Protein AF-0000000066163373 (afdb_homodimer)

pLDDT: mean 97.12, std 3.62, range [62.16, 98.94]

Radius of gyration: 24.12 Å; Cα contacts (8 Å, |Δi|>4): 1039; chains: 2; bounding box: 44×76×52 Å

Sequence (442 aa):
MMNLKQLAGEYAAGFVRDGMTIGLGTGSTVYWTIQKLGHRVQEGLSIQAVPTSKETEVLAKQLSIPLISLNEIDILDLTIDGADEINNDLQLIKGGGGALLREKIVATSSKELIIIADESKLVSHLGTFPLPIEIISFSWKQTEKRIQSLGCETHLRMKDSRPFITDNGNLIIDCIFPNKILNPNDTHTELKMITGVVETGLFINMKSKAIIGTKNGIKEYMMNLKQLAGEYAAGFVRDGMTIGLGTGSTVYWTIQKLGHRVQEGLSIQAVPTSKETEVLAKQLSIPLISLNEIDILDLTIDGADEINNDLQLIKGGGGALLREKIVATSSKELIIIADESKLVSHLGTFPLPIEIISFSWKQTEKRIQSLGCETHLRMKDSRPFITDNGNLIIDCIFPNKILNPNDTHTELKMITGVVETGLFINMKSKAIIGTKNGIKEY

Organism: Bacillus mycoides (strain KBAB4) (NCBI:txid315730)

InterPro domains:
  IPR004788 Ribose 5-phosphate isomerase, type A [PF06026] (49-217)
  IPR004788 Ribose 5-phosphate isomerase, type A [PTHR11934] (3-218)
  IPR004788 Ribose 5-phosphate isomerase, type A [TIGR00021] (5-218)
  IPR004788 Ribose 5-phosphate isomerase, type A [cd01398] (4-214)
  IPR020672 Ribose-5-phosphate isomerase, type A, subgroup [MF_00170] (1-221)
  IPR037171 NagB/RpiA transferase-like [SSF100950] (2-146)

Solvent-accessible surface area (backbone atoms only — not comparable to full-atom values): 22660 Å² total; per-residue (Å²): 131,86,54,30,32,47,52,20,14,43,56,54,40,67,75,66,52,76,71,35,38,31,31,36,30,55,52,80,32,30,48,32,20,52,53,46,43,22,54,40,38,76,73,65,50,43,55,37,30,29,55,27,34,72,69,34,40,53,54,36,52,75,44,68,44,49,70,50,62,54,63,76,48,89,64,28,56,33,18,44,28,44,54,62,29,34,28,86,85,64,35,32,39,32,34,90,84,51,38,32,62,47,37,48,50,47,42,74,35,26,74,31,28,37,34,31,30,34,59,87,27,59,37,87,58,48,38,82,61,59,45,32,28,36,25,46,63,78,44,37,56,54,38,48,51,58,55,35,72,76,64,32,48,76,40,76,40,64,48,95,92,34,75,35,65,35,97,75,69,25,32,38,37,34,33,38,44,84,80,45,45,85,51,60,68,60,53,48,51,62,49,44,68,38,69,50,26,46,37,59,14,63,48,64,96,60,71,65,36,36,36,30,10,40,98,92,40,78,45,79,87,130,86,55,32,32,47,53,21,14,43,56,55,39,68,75,64,52,77,72,36,36,30,30,36,29,56,50,82,33,30,49,31,20,52,53,47,43,24,54,41,38,77,70,64,51,45,54,38,30,30,56,26,35,71,68,34,40,54,54,36,52,75,44,66,45,49,71,51,60,58,62,77,50,88,65,26,57,33,19,44,28,46,52,64,30,33,26,86,83,62,35,30,38,32,34,91,84,51,38,32,62,47,37,49,49,46,42,75,36,26,75,31,29,38,35,30,32,32,58,86,27,57,37,87,59,48,41,84,61,58,45,31,29,36,26,45,63,79,46,36,57,55,38,48,52,58,55,36,71,74,67,32,49,75,40,76,40,63,47,94,92,34,75,35,65,34,97,76,68,26,33,37,37,34,33,38,46,83,80,43,46,87,50,60,68,61,51,48,51,61,51,44,67,37,70,51,28,46,38,59,16,64,48,64,96,60,73,64,37,38,36,28,10,40,99,90,39,79,44,78,86

Structure (mmCIF, N/CA/C/O backbone):
data_AF-0000000066163373-model_v1
#
loop_
_entity.id
_entity.type
_entity.pdbx_description
1 polymer 'Ribose-5-phosphate isomerase A'
#
loop_
_atom_site.group_PDB
_atom_site.id
_atom_site.type_symbol
_atom_site.label_atom_id
_atom_site.label_alt_id
_atom_site.label_comp_id
_atom_site.label_asym_id
_atom_site.label_entity_id
_atom_site.label_seq_id
_atom_site.pdbx_PDB_ins_code
_atom_site.Cartn_x
_atom_site.Cartn_y
_atom_site.Cartn_z
_atom_site.occupancy
_atom_site.B_iso_or_equiv
_atom_site.auth_seq_id
_atom_site.auth_comp_id
_atom_site.auth_asym_id
_atom_site.auth_atom_id
_atom_site.pdbx_PDB_model_num
ATOM 1 N N . MET A 1 1 ? 20.75 -29.344 -22.859 1 62.47 1 MET A N 1
ATOM 2 C CA . MET A 1 1 ? 20.609 -29.5 -21.422 1 62.47 1 MET A CA 1
ATOM 3 C C . MET A 1 1 ? 19.141 -29.328 -20.984 1 62.47 1 MET A C 1
ATOM 5 O O . MET A 1 1 ? 18.375 -28.625 -21.656 1 62.47 1 MET A O 1
ATOM 9 N N . MET A 1 2 ? 18.719 -30.141 -19.984 1 80.38 2 MET A N 1
ATOM 10 C CA . MET A 1 2 ? 17.297 -30.156 -19.625 1 80.38 2 MET A CA 1
ATOM 11 C C . MET A 1 2 ? 16.875 -28.828 -19.016 1 80.38 2 MET A C 1
ATOM 13 O O . MET A 1 2 ? 17.562 -28.297 -18.125 1 80.38 2 MET A O 1
ATOM 17 N N . ASN A 1 3 ? 15.938 -28.156 -19.641 1 96.25 3 ASN A N 1
ATOM 18 C CA . ASN A 1 3 ? 15.375 -26.938 -19.078 1 96.25 3 ASN A CA 1
ATOM 19 C C . ASN A 1 3 ? 14.492 -27.234 -17.859 1 96.25 3 ASN A C 1
ATOM 21 O O . ASN A 1 3 ? 13.336 -27.641 -18.016 1 96.25 3 ASN A O 1
ATOM 25 N N . LEU A 1 4 ? 15.094 -27.062 -16.641 1 97.81 4 LEU A N 1
ATOM 26 C CA . LEU A 1 4 ? 14.445 -27.453 -15.398 1 97.81 4 LEU A CA 1
ATOM 27 C C . LEU A 1 4 ? 13.188 -26.609 -15.156 1 97.81 4 LEU A C 1
ATOM 29 O O . LEU A 1 4 ? 12.211 -27.109 -14.586 1 97.81 4 LEU A O 1
ATOM 33 N N . LYS A 1 5 ? 13.211 -25.375 -15.555 1 98.12 5 LYS A N 1
ATOM 34 C CA . LYS A 1 5 ? 12.023 -24.531 -15.461 1 98.12 5 LYS A CA 1
ATOM 35 C C . LYS A 1 5 ? 10.891 -25.062 -16.328 1 98.12 5 LYS A C 1
ATOM 37 O O . LYS A 1 5 ? 9.734 -25.094 -15.898 1 98.12 5 LYS A O 1
ATOM 42 N N . GLN A 1 6 ? 11.258 -25.422 -17.531 1 98.38 6 GLN A N 1
ATOM 43 C CA . GLN A 1 6 ? 10.273 -26 -18.453 1 98.38 6 GLN A CA 1
ATOM 44 C C . GLN A 1 6 ? 9.695 -27.281 -17.875 1 98.38 6 GLN A C 1
ATOM 46 O O . GLN A 1 6 ? 8.477 -27.5 -17.922 1 98.38 6 GLN A O 1
ATOM 51 N N . LEU A 1 7 ? 10.602 -28.125 -17.328 1 98.44 7 LEU A N 1
ATOM 52 C CA . LEU A 1 7 ? 10.164 -29.375 -16.719 1 98.44 7 LEU A CA 1
ATOM 53 C C . LEU A 1 7 ? 9.117 -29.125 -15.641 1 98.44 7 LEU A C 1
ATOM 55 O O . LEU A 1 7 ? 8.039 -29.719 -15.672 1 98.44 7 LEU A O 1
ATOM 59 N N . ALA A 1 8 ? 9.383 -28.266 -14.703 1 98.62 8 ALA A N 1
ATOM 60 C CA . ALA A 1 8 ? 8.484 -27.938 -13.602 1 98.62 8 ALA A CA 1
ATOM 61 C C . ALA A 1 8 ? 7.199 -27.281 -14.109 1 98.62 8 ALA A C 1
ATOM 63 O O . ALA A 1 8 ? 6.102 -27.656 -13.68 1 98.62 8 ALA A O 1
ATOM 64 N N . GLY A 1 9 ? 7.312 -26.297 -15.008 1 98.62 9 GLY A N 1
ATOM 65 C CA . GLY A 1 9 ? 6.172 -25.562 -15.531 1 98.62 9 GLY A CA 1
ATOM 66 C C . GLY A 1 9 ? 5.172 -26.453 -16.25 1 98.62 9 GLY A C 1
ATOM 67 O O . GLY A 1 9 ? 3.967 -26.359 -16.016 1 98.62 9 GLY A O 1
ATOM 68 N N . GLU A 1 10 ? 5.688 -27.266 -17.125 1 98.62 10 GLU A N 1
ATOM 69 C CA . GLU A 1 10 ? 4.816 -28.156 -17.891 1 98.62 10 GLU A CA 1
ATOM 70 C C . GLU A 1 10 ? 4.156 -29.188 -16.969 1 98.62 10 GLU A C 1
ATOM 72 O O . GLU A 1 10 ? 2.982 -29.516 -17.141 1 98.62 10 GLU A O 1
ATOM 77 N N . TYR A 1 11 ? 4.926 -29.719 -16.016 1 98.62 11 TYR A N 1
ATOM 78 C CA . TYR A 1 11 ? 4.371 -30.656 -15.047 1 98.62 11 TYR A CA 1
ATOM 79 C C . TYR A 1 11 ? 3.219 -30.016 -14.281 1 98.62 11 TYR A C 1
ATOM 81 O O . TYR A 1 11 ? 2.162 -30.641 -14.117 1 98.62 11 TYR A O 1
ATOM 89 N N . ALA A 1 12 ? 3.365 -28.828 -13.844 1 98.69 12 ALA A N 1
ATOM 90 C CA . ALA A 1 12 ? 2.367 -28.125 -13.039 1 98.69 12 ALA A CA 1
ATOM 91 C C . ALA A 1 12 ? 1.087 -27.891 -13.836 1 98.69 12 ALA A C 1
ATOM 93 O O . ALA A 1 12 ? -0.011 -27.891 -13.273 1 98.69 12 ALA A O 1
ATOM 94 N N . ALA A 1 13 ? 1.221 -27.688 -15.133 1 98.75 13 ALA A N 1
ATOM 95 C CA . ALA A 1 13 ? 0.052 -27.5 -15.984 1 98.75 13 ALA A CA 1
ATOM 96 C C . ALA A 1 13 ? -0.898 -28.688 -15.891 1 98.75 13 ALA A C 1
ATOM 98 O O . ALA A 1 13 ? -2.1 -28.547 -16.125 1 98.75 13 ALA A O 1
ATOM 99 N N . GLY A 1 14 ? -0.358 -29.797 -15.523 1 98.38 14 GLY A N 1
ATOM 100 C CA . GLY A 1 14 ? -1.147 -31.016 -15.398 1 98.38 14 GLY A CA 1
ATOM 101 C C . GLY A 1 14 ? -2.146 -30.969 -14.258 1 98.38 14 GLY A C 1
ATOM 102 O O . GLY A 1 14 ? -3.088 -31.766 -14.219 1 98.38 14 GLY A O 1
ATOM 103 N N . PHE A 1 15 ? -2.006 -30.094 -13.312 1 98.56 15 PHE A N 1
ATOM 104 C CA . PHE A 1 15 ? -2.896 -29.984 -12.164 1 98.56 15 PHE A CA 1
ATOM 105 C C . PHE A 1 15 ? -4.141 -29.172 -12.523 1 98.56 15 PHE A C 1
ATOM 107 O O . PHE A 1 15 ? -5.109 -29.156 -11.766 1 98.56 15 PHE A O 1
ATOM 114 N N . VAL A 1 16 ? -4.16 -28.484 -13.68 1 98.75 16 VAL A N 1
ATOM 115 C CA . VAL A 1 16 ? -5.301 -27.688 -14.125 1 98.75 16 VAL A CA 1
ATOM 116 C C . VAL A 1 16 ? -6.32 -28.594 -14.812 1 98.75 16 VAL A C 1
ATOM 118 O O . VAL A 1 16 ? -5.973 -29.359 -15.727 1 98.75 16 VAL A O 1
ATOM 121 N N . ARG A 1 17 ? -7.52 -28.469 -14.344 1 98.5 17 ARG A N 1
ATOM 122 C CA . ARG A 1 17 ? -8.586 -29.312 -14.859 1 98.5 17 ARG A CA 1
ATOM 123 C C . ARG A 1 17 ? -9.688 -28.484 -15.5 1 98.5 17 ARG A C 1
ATOM 125 O O . ARG A 1 17 ? -9.766 -27.281 -15.297 1 98.5 17 ARG A O 1
ATOM 132 N N . ASP A 1 18 ? -10.547 -29.266 -16.172 1 98.5 18 ASP A N 1
ATOM 133 C CA . ASP A 1 18 ? -11.672 -28.641 -16.875 1 98.5 18 ASP A CA 1
ATOM 134 C C . ASP A 1 18 ? -12.594 -27.922 -15.891 1 98.5 18 ASP A C 1
ATOM 136 O O . ASP A 1 18 ? -12.953 -28.484 -14.852 1 98.5 18 ASP A O 1
ATOM 140 N N . GLY A 1 19 ? -12.875 -26.672 -16.219 1 98.38 19 GLY A N 1
ATOM 141 C CA . GLY A 1 19 ? -13.836 -25.922 -15.438 1 98.38 19 GLY A CA 1
ATOM 142 C C . GLY A 1 19 ? -13.188 -25.078 -14.352 1 98.38 19 GLY A C 1
ATOM 143 O O . GLY A 1 19 ? -13.867 -24.281 -13.695 1 98.38 19 GLY A O 1
ATOM 144 N N . MET A 1 20 ? -11.906 -25.188 -14.211 1 98.62 20 MET A N 1
ATOM 145 C CA . MET A 1 20 ? -11.234 -24.516 -13.109 1 98.62 20 MET A CA 1
ATOM 146 C C . MET A 1 20 ? -11.07 -23.016 -13.391 1 98.62 20 MET A C 1
ATOM 148 O O . MET A 1 20 ? -10.906 -22.625 -14.547 1 98.62 20 MET A O 1
ATOM 152 N N . THR A 1 21 ? -11.156 -22.203 -12.328 1 98.75 21 THR A N 1
ATOM 153 C CA . THR A 1 21 ? -10.648 -20.844 -12.305 1 98.75 21 THR A CA 1
ATOM 154 C C . THR A 1 21 ? -9.25 -20.797 -11.695 1 98.75 21 THR A C 1
ATOM 156 O O . THR A 1 21 ? -9.016 -21.344 -10.609 1 98.75 21 THR A O 1
ATOM 159 N N . ILE A 1 22 ? -8.297 -20.203 -12.484 1 98.81 22 ILE A N 1
ATOM 160 C CA . ILE A 1 22 ? -6.918 -20.344 -12.031 1 98.81 22 ILE A CA 1
ATOM 161 C C . ILE A 1 22 ? -6.215 -18.984 -12.062 1 98.81 22 ILE A C 1
ATOM 163 O O . ILE A 1 22 ? -6.605 -18.094 -12.82 1 98.81 22 ILE A O 1
ATOM 167 N N . GLY A 1 23 ? -5.305 -18.844 -11.109 1 98.75 23 GLY A N 1
ATOM 168 C CA . GLY A 1 23 ? -4.348 -17.75 -11.18 1 98.75 23 GLY A CA 1
ATOM 169 C C . GLY A 1 23 ? -3.074 -18.109 -11.922 1 98.75 23 GLY A C 1
ATOM 170 O O . GLY A 1 23 ? -2.525 -19.203 -11.719 1 98.75 23 GLY A O 1
ATOM 171 N N . LEU A 1 24 ? -2.643 -17.234 -12.797 1 98.81 24 LEU A N 1
ATOM 172 C CA . LEU A 1 24 ? -1.403 -17.422 -13.547 1 98.81 24 LEU A CA 1
ATOM 173 C C . LEU A 1 24 ? -0.323 -16.469 -13.055 1 98.81 24 LEU A C 1
ATOM 175 O O . LEU A 1 24 ? -0.42 -15.258 -13.266 1 98.81 24 LEU A O 1
ATOM 179 N N . GLY A 1 25 ? 0.672 -17.062 -12.484 1 98.5 25 GLY A N 1
ATOM 180 C CA . GLY A 1 25 ? 1.786 -16.266 -11.984 1 98.5 25 GLY A CA 1
ATOM 181 C C . GLY A 1 25 ? 2.602 -15.617 -13.094 1 98.5 25 GLY A C 1
ATOM 182 O O . GLY A 1 25 ? 2.178 -15.594 -14.25 1 98.5 25 GLY A O 1
ATOM 183 N N . THR A 1 26 ? 3.676 -14.984 -12.664 1 97.25 26 THR A N 1
ATOM 184 C CA . THR A 1 26 ? 4.574 -14.258 -13.555 1 97.25 26 THR A CA 1
ATOM 185 C C . THR A 1 26 ? 5.996 -14.797 -13.445 1 97.25 26 THR A C 1
ATOM 187 O O . THR A 1 26 ? 6.426 -15.219 -12.367 1 97.25 26 THR A O 1
ATOM 190 N N . GLY A 1 27 ? 6.691 -14.758 -14.617 1 96.56 27 GLY A N 1
ATOM 191 C CA . GLY A 1 27 ? 8.102 -15.102 -14.586 1 96.56 27 GLY A CA 1
ATOM 192 C C . GLY A 1 27 ? 8.477 -16.188 -15.578 1 96.56 27 GLY A C 1
ATOM 193 O O . GLY A 1 27 ? 7.598 -16.781 -16.219 1 96.56 27 GLY A O 1
ATOM 194 N N . SER A 1 28 ? 9.766 -16.516 -15.609 1 96.88 28 SER A N 1
ATOM 195 C CA . SER A 1 28 ? 10.32 -17.375 -16.656 1 96.88 28 SER A CA 1
ATOM 196 C C . SER A 1 28 ? 9.883 -18.812 -16.469 1 96.88 28 SER A C 1
ATOM 198 O O . SER A 1 28 ? 9.766 -19.562 -17.438 1 96.88 28 SER A O 1
ATOM 200 N N . THR A 1 29 ? 9.648 -19.25 -15.203 1 97.75 29 THR A N 1
ATOM 201 C CA . THR A 1 29 ? 9.195 -20.625 -15 1 97.75 29 THR A CA 1
ATOM 202 C C . THR A 1 29 ? 7.727 -20.781 -15.375 1 97.75 29 THR A C 1
ATOM 204 O O . THR A 1 29 ? 7.355 -21.719 -16.078 1 97.75 29 THR A O 1
ATOM 207 N N . VAL A 1 30 ? 6.938 -19.828 -14.992 1 98.56 30 VAL A N 1
ATOM 208 C CA . VAL A 1 30 ? 5.504 -19.859 -15.258 1 98.56 30 VAL A CA 1
ATOM 209 C C . VAL A 1 30 ? 5.25 -19.719 -16.766 1 98.56 30 VAL A C 1
ATOM 211 O O . VAL A 1 30 ? 4.234 -20.188 -17.266 1 98.56 30 VAL A O 1
ATOM 214 N N . TYR A 1 31 ? 6.172 -19.109 -17.453 1 98.5 31 TYR A N 1
ATOM 215 C CA . TYR A 1 31 ? 6.109 -19.016 -18.906 1 98.5 31 TYR A CA 1
ATOM 216 C C . TYR A 1 31 ? 5.789 -20.375 -19.516 1 98.5 31 TYR A C 1
ATOM 218 O O . TYR A 1 31 ? 4.91 -20.484 -20.375 1 98.5 31 TYR A O 1
ATOM 226 N N . TRP A 1 32 ? 6.422 -21.375 -19.016 1 98.69 32 TRP A N 1
ATOM 227 C CA . TRP A 1 32 ? 6.254 -22.703 -19.578 1 98.69 32 TRP A CA 1
ATOM 228 C C . TRP A 1 32 ? 4.906 -23.297 -19.188 1 98.69 32 TRP A C 1
ATOM 230 O O . TRP A 1 32 ? 4.305 -24.062 -19.953 1 98.69 32 TRP A O 1
ATOM 240 N N . THR A 1 33 ? 4.461 -23 -17.969 1 98.88 33 THR A N 1
ATOM 241 C CA . THR A 1 33 ? 3.111 -23.391 -17.562 1 98.88 33 THR A CA 1
ATOM 242 C C . THR A 1 33 ? 2.074 -22.797 -18.516 1 98.88 33 THR A C 1
ATOM 244 O O . THR A 1 33 ? 1.188 -23.5 -19 1 98.88 33 THR A O 1
ATOM 247 N N . ILE A 1 34 ? 2.215 -21.531 -18.797 1 98.88 34 ILE A N 1
ATOM 248 C CA . ILE A 1 34 ? 1.248 -20.812 -19.625 1 98.88 34 ILE A CA 1
ATOM 249 C C . ILE A 1 34 ? 1.284 -21.344 -21.062 1 98.88 34 ILE A C 1
ATOM 251 O O . ILE A 1 34 ? 0.237 -21.547 -21.672 1 98.88 34 ILE A O 1
ATOM 255 N N . GLN A 1 35 ? 2.447 -21.641 -21.609 1 98.81 35 GLN A N 1
ATOM 256 C CA . GLN A 1 35 ? 2.582 -22.25 -22.922 1 98.81 35 GLN A CA 1
ATOM 257 C C . GLN A 1 35 ? 1.834 -23.578 -23 1 98.81 35 GLN A C 1
ATOM 259 O O . GLN A 1 35 ? 1.056 -23.797 -23.938 1 98.81 35 GLN A O 1
ATOM 264 N N . LYS A 1 36 ? 2.094 -24.391 -22.016 1 98.88 36 LYS A N 1
ATOM 265 C CA . LYS A 1 36 ? 1.46 -25.703 -21.984 1 98.88 36 LYS A CA 1
ATOM 266 C C . LYS A 1 36 ? -0.056 -25.578 -21.859 1 98.88 36 LYS A C 1
ATOM 268 O O . LYS A 1 36 ? -0.799 -26.281 -22.547 1 98.88 36 LYS A O 1
ATOM 273 N N . LEU A 1 37 ? -0.54 -24.688 -21.031 1 98.88 37 LEU A N 1
ATOM 274 C CA . LEU A 1 37 ? -1.974 -24.469 -20.859 1 98.88 37 LEU A CA 1
ATOM 275 C C . LEU A 1 37 ? -2.604 -23.953 -22.156 1 98.88 37 LEU A C 1
ATOM 277 O O . LEU A 1 37 ? -3.73 -24.328 -22.484 1 98.88 37 LEU A O 1
ATOM 281 N N . GLY A 1 38 ? -1.896 -23.016 -22.812 1 98.81 38 GLY A N 1
ATOM 282 C CA . GLY A 1 38 ? -2.379 -22.562 -24.094 1 98.81 38 GLY A CA 1
ATOM 283 C C . GLY A 1 38 ? -2.658 -23.703 -25.062 1 98.81 38 GLY A C 1
ATOM 284 O O . GLY A 1 38 ? -3.711 -23.734 -25.703 1 98.81 38 GLY A O 1
ATOM 285 N N . HIS A 1 39 ? -1.706 -24.625 -25.156 1 98.69 39 HIS A N 1
ATOM 286 C CA . HIS A 1 39 ? -1.878 -25.781 -26.016 1 98.69 39 HIS A CA 1
ATOM 287 C C . HIS A 1 39 ? -3.082 -26.609 -25.578 1 98.69 39 HIS A C 1
ATOM 289 O O . HIS A 1 39 ? -3.883 -27.047 -26.422 1 98.69 39 HIS A O 1
ATOM 295 N N . ARG A 1 40 ? -3.219 -26.812 -24.297 1 98.75 40 ARG A N 1
ATOM 296 C CA . ARG A 1 40 ? -4.32 -27.609 -23.781 1 98.75 40 ARG A CA 1
ATOM 297 C C . ARG A 1 40 ? -5.664 -26.938 -24.047 1 98.75 40 ARG A C 1
ATOM 299 O O . ARG A 1 40 ? -6.66 -27.625 -24.312 1 98.75 40 ARG A O 1
ATOM 306 N N . VAL A 1 41 ? -5.695 -25.656 -23.906 1 98.75 41 VAL A N 1
ATOM 307 C CA . VAL A 1 41 ? -6.91 -24.906 -24.219 1 98.75 41 VAL A CA 1
ATOM 308 C C . VAL A 1 41 ? -7.277 -25.094 -25.688 1 98.75 41 VAL A C 1
ATOM 310 O O . VAL A 1 41 ? -8.445 -25.328 -26.016 1 98.75 41 VAL A O 1
ATOM 313 N N . GLN A 1 42 ? -6.301 -25.031 -26.578 1 98.12 42 GLN A N 1
ATOM 314 C CA . GLN A 1 42 ? -6.527 -25.281 -27.984 1 98.12 42 GLN A CA 1
ATOM 315 C C . GLN A 1 42 ? -7.059 -26.688 -28.234 1 98.12 42 GLN A C 1
ATOM 317 O O . GLN A 1 42 ? -7.816 -26.922 -29.172 1 98.12 42 GLN A O 1
ATOM 322 N N . GLU A 1 43 ? -6.723 -27.562 -27.328 1 98.38 43 GLU A N 1
ATOM 323 C CA . GLU A 1 43 ? -7.129 -28.969 -27.453 1 98.38 43 GLU A CA 1
ATOM 324 C C . GLU A 1 43 ? -8.453 -29.219 -26.734 1 98.38 43 GLU A C 1
ATOM 326 O O . GLU A 1 43 ? -8.945 -30.359 -26.703 1 98.38 43 GLU A O 1
ATOM 331 N N . GLY A 1 44 ? -8.984 -28.219 -26.078 1 98.31 44 GLY A N 1
ATOM 332 C CA . GLY A 1 44 ? -10.344 -28.375 -25.594 1 98.31 44 GLY A CA 1
ATOM 333 C C . GLY A 1 44 ? -10.469 -28.094 -24.094 1 98.31 44 GLY A C 1
ATOM 334 O O . GLY A 1 44 ? -11.562 -28.156 -23.547 1 98.31 44 GLY A O 1
ATOM 335 N N . LEU A 1 45 ? -9.383 -27.828 -23.375 1 98.56 45 LEU A N 1
ATOM 336 C CA . LEU A 1 45 ? -9.43 -27.484 -21.953 1 98.56 45 LEU A CA 1
ATOM 337 C C . LEU A 1 45 ? -10.211 -26.203 -21.734 1 98.56 45 LEU A C 1
ATOM 339 O O . LEU A 1 45 ? -9.938 -25.188 -22.375 1 98.56 45 LEU A O 1
ATOM 343 N N . SER A 1 46 ? -11.234 -26.266 -20.875 1 98.69 46 SER A N 1
ATOM 344 C CA . SER A 1 46 ? -12.039 -25.109 -20.531 1 98.69 46 SER A CA 1
ATOM 345 C C . SER A 1 46 ? 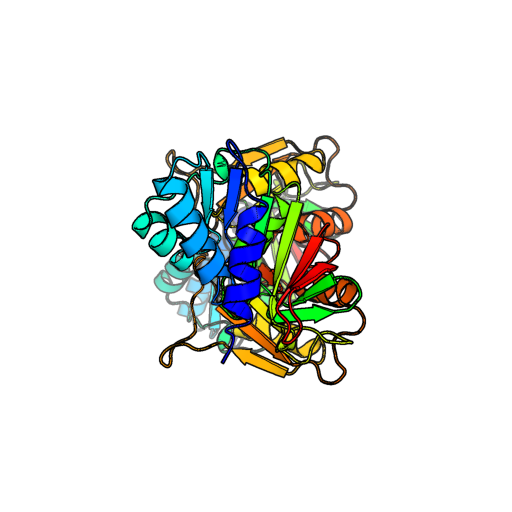-11.656 -24.547 -19.156 1 98.69 46 SER A C 1
ATOM 347 O O . SER A 1 46 ? -11.961 -25.156 -18.125 1 98.69 46 SER A O 1
ATOM 349 N N . ILE A 1 47 ? -11.07 -23.328 -19.172 1 98.69 47 ILE A N 1
ATOM 350 C CA . ILE A 1 47 ? -10.664 -22.688 -17.922 1 98.69 47 ILE A CA 1
ATOM 351 C C . ILE A 1 47 ? -10.883 -21.172 -18.031 1 98.69 47 ILE A C 1
ATOM 353 O O . ILE A 1 47 ? -11.141 -20.656 -19.125 1 98.69 47 ILE A O 1
ATOM 357 N N . GLN A 1 48 ? -10.906 -20.516 -16.906 1 98.5 48 GLN A N 1
ATOM 358 C CA . GLN A 1 48 ? -10.797 -19.062 -16.781 1 98.5 48 GLN A CA 1
ATOM 359 C C . GLN A 1 48 ? -9.609 -18.672 -15.906 1 98.5 48 GLN A C 1
ATOM 361 O O . GLN A 1 48 ? -9.391 -19.266 -14.852 1 98.5 48 GLN A O 1
ATOM 366 N N . ALA A 1 49 ? -8.859 -17.719 -16.406 1 98.81 49 ALA A N 1
ATOM 367 C CA . ALA A 1 49 ? -7.609 -17.453 -15.711 1 98.81 49 ALA A CA 1
ATOM 368 C C . ALA A 1 49 ? -7.496 -15.977 -15.328 1 98.81 49 ALA A C 1
ATOM 370 O O . ALA A 1 49 ? -8.039 -15.109 -16.016 1 98.81 49 ALA A O 1
ATOM 371 N N . VAL A 1 50 ? -6.867 -15.711 -14.188 1 98.69 50 VAL A N 1
ATOM 372 C CA . VAL A 1 50 ? -6.5 -14.375 -13.734 1 98.69 50 VAL A CA 1
ATOM 373 C C . VAL A 1 50 ? -4.988 -14.195 -13.812 1 98.69 50 VAL A C 1
ATOM 375 O O . VAL A 1 50 ? -4.238 -14.852 -13.078 1 98.69 50 VAL A O 1
ATOM 378 N N . PRO A 1 51 ? -4.508 -13.336 -14.695 1 98.69 51 PRO A N 1
ATOM 379 C CA . PRO A 1 51 ? -3.066 -13.078 -14.758 1 98.69 51 PRO A CA 1
ATOM 380 C C . PRO A 1 51 ? -2.58 -12.18 -13.617 1 98.69 51 PRO A C 1
ATOM 382 O O . PRO A 1 51 ? -3.291 -11.258 -13.211 1 98.69 51 PRO A O 1
ATOM 385 N N . THR A 1 52 ? -1.366 -12.438 -13.148 1 98.38 52 THR A N 1
ATOM 386 C CA . THR A 1 52 ? -0.841 -11.68 -12.016 1 98.38 52 THR A CA 1
ATOM 387 C C . THR A 1 52 ? -0.006 -10.5 -12.492 1 98.38 52 THR A C 1
ATOM 389 O O . THR A 1 52 ? 0.534 -9.742 -11.68 1 98.38 52 THR A O 1
ATOM 392 N N . SER A 1 53 ? 0.189 -10.312 -13.781 1 98.31 53 SER A N 1
ATOM 393 C CA . SER A 1 53 ? 0.926 -9.188 -14.352 1 98.31 53 SER A CA 1
ATOM 394 C C . SER A 1 53 ? 0.438 -8.867 -15.766 1 98.31 53 SER A C 1
ATOM 396 O O . SER A 1 53 ? -0.246 -9.68 -16.391 1 98.31 53 SER A O 1
ATOM 398 N N . LYS A 1 54 ? 0.789 -7.645 -16.219 1 97.75 54 LYS A N 1
ATOM 399 C CA . LYS A 1 54 ? 0.494 -7.289 -17.609 1 97.75 54 LYS A CA 1
ATOM 400 C C . LYS A 1 54 ? 1.237 -8.203 -18.578 1 97.75 54 LYS A C 1
ATOM 402 O O . LYS A 1 54 ? 0.7 -8.578 -19.625 1 97.75 54 LYS A O 1
ATOM 407 N N . GLU A 1 55 ? 2.436 -8.555 -18.203 1 97.62 55 GLU A N 1
ATOM 408 C CA . GLU A 1 55 ? 3.217 -9.484 -19.016 1 97.62 55 GLU A CA 1
ATOM 409 C C . GLU A 1 55 ? 2.5 -10.82 -19.172 1 97.62 55 GLU A C 1
ATOM 411 O O . GLU A 1 55 ? 2.375 -11.344 -20.281 1 97.62 55 GLU A O 1
ATOM 416 N N . THR A 1 56 ? 2.055 -11.383 -18.062 1 98.56 56 THR A N 1
ATOM 417 C CA . THR A 1 56 ? 1.321 -12.648 -18.078 1 98.56 56 THR A CA 1
ATOM 418 C C . THR A 1 56 ? 0.021 -12.5 -18.875 1 98.56 56 THR A C 1
ATOM 420 O O . THR A 1 56 ? -0.358 -13.406 -19.625 1 98.56 56 THR A O 1
ATOM 423 N N . GLU A 1 57 ? -0.631 -11.398 -18.688 1 98.69 57 GLU A N 1
ATOM 424 C CA . GLU A 1 57 ? -1.873 -11.141 -19.422 1 98.69 57 GLU A CA 1
ATOM 425 C C . GLU A 1 57 ? -1.654 -11.188 -20.922 1 98.69 57 GLU A C 1
ATOM 427 O O . GLU A 1 57 ? -2.4 -11.859 -21.641 1 98.69 57 GLU A O 1
ATOM 432 N N . VAL A 1 58 ? -0.652 -10.5 -21.406 1 98.62 58 VAL A N 1
ATOM 433 C CA . VAL A 1 58 ? -0.341 -10.438 -22.828 1 98.62 58 VAL A CA 1
A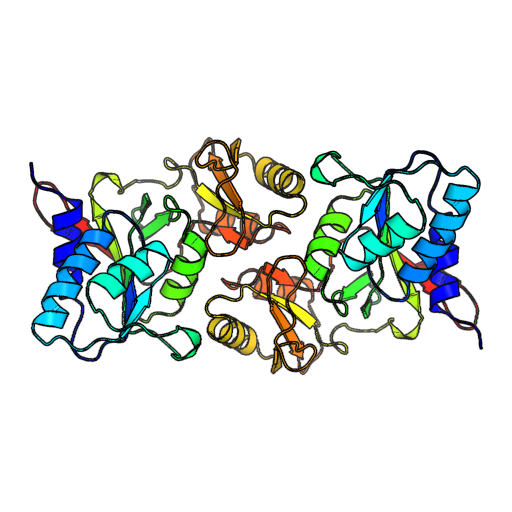TOM 434 C C . VAL A 1 58 ? -0.055 -11.836 -23.375 1 98.62 58 VAL A C 1
ATOM 436 O O . VAL A 1 58 ? -0.599 -12.234 -24.406 1 98.62 58 VAL A O 1
ATOM 439 N N . LEU A 1 59 ? 0.757 -12.578 -22.641 1 98.69 59 LEU A N 1
ATOM 440 C CA . LEU A 1 59 ? 1.114 -13.93 -23.062 1 98.69 59 LEU A CA 1
ATOM 441 C C . LEU A 1 59 ? -0.12 -14.828 -23.125 1 98.69 59 LEU A C 1
ATOM 443 O O . LEU A 1 59 ? -0.31 -15.562 -24.109 1 98.69 59 LEU A O 1
ATOM 447 N N . ALA A 1 60 ? -0.943 -14.773 -22.094 1 98.88 60 ALA A N 1
ATOM 448 C CA . ALA A 1 60 ? -2.154 -15.586 -22.047 1 98.88 60 ALA A CA 1
ATOM 449 C C . ALA A 1 60 ? -3.084 -15.258 -23.219 1 98.88 60 ALA A C 1
ATOM 451 O O . ALA A 1 60 ? -3.654 -16.156 -23.828 1 98.88 60 ALA A O 1
ATOM 452 N N . LYS A 1 61 ? -3.256 -14 -23.516 1 98.75 61 LYS A N 1
ATOM 453 C CA . LYS A 1 61 ? -4.102 -13.57 -24.625 1 98.75 61 LYS A CA 1
ATOM 454 C C . LYS A 1 61 ? -3.566 -14.086 -25.953 1 98.75 61 LYS A C 1
ATOM 456 O O . LYS A 1 61 ? -4.332 -14.547 -26.797 1 98.75 61 LYS A O 1
ATOM 461 N N . GLN A 1 62 ? -2.307 -14.023 -26.125 1 98.62 62 GLN A N 1
ATOM 462 C CA . GLN A 1 62 ? -1.67 -14.523 -27.344 1 98.62 62 GLN A CA 1
ATOM 463 C C . GLN A 1 62 ? -1.975 -16 -27.547 1 98.62 62 GLN A C 1
ATOM 465 O O . GLN A 1 62 ? -2.062 -16.469 -28.688 1 98.62 62 GLN A O 1
ATOM 470 N N . LEU A 1 63 ? -2.162 -16.688 -26.484 1 98.69 63 LEU A N 1
ATOM 471 C CA . LEU A 1 63 ? -2.385 -18.125 -26.547 1 98.69 63 LEU A CA 1
ATOM 472 C C . LEU A 1 63 ? -3.869 -18.453 -26.422 1 98.69 63 LEU A C 1
ATOM 474 O O . LEU A 1 63 ? -4.242 -19.625 -26.25 1 98.69 63 LEU A O 1
ATOM 478 N N . SER A 1 64 ? -4.699 -17.438 -26.406 1 98.5 64 SER A N 1
ATOM 479 C CA . SER A 1 64 ? -6.156 -17.562 -26.391 1 98.5 64 SER A CA 1
ATOM 480 C C . SER A 1 64 ? -6.645 -18.219 -25.109 1 98.5 64 SER A C 1
ATOM 482 O O . SER A 1 64 ? -7.633 -18.969 -25.125 1 98.5 64 SER A O 1
ATOM 484 N N . ILE A 1 65 ? -5.941 -18.062 -24.047 1 98.88 65 ILE A N 1
ATOM 485 C CA . ILE A 1 65 ? -6.418 -18.5 -22.734 1 98.88 65 ILE A CA 1
ATOM 486 C C . ILE A 1 65 ? -7.48 -17.516 -22.234 1 98.88 65 ILE A C 1
ATOM 488 O O . ILE A 1 65 ? -7.234 -16.312 -22.141 1 98.88 65 ILE A O 1
ATOM 492 N N . PRO A 1 66 ? -8.672 -17.984 -21.906 1 98.69 66 PRO A N 1
ATOM 493 C CA . PRO A 1 66 ? -9.719 -17.078 -21.422 1 98.69 66 PRO A CA 1
ATOM 494 C C . PRO A 1 66 ? -9.344 -16.406 -20.109 1 98.69 66 PRO A C 1
ATOM 496 O O . PRO A 1 66 ? -8.922 -17.062 -19.172 1 98.69 66 PRO A O 1
ATOM 499 N N . LEU A 1 67 ? -9.484 -15.164 -20.094 1 98.56 67 LEU A N 1
ATOM 500 C CA . LEU A 1 67 ? -9.148 -14.391 -18.906 1 98.56 67 LEU A CA 1
ATOM 501 C C . LEU A 1 67 ? -10.398 -13.82 -18.25 1 98.56 67 LEU A C 1
ATOM 503 O O . LEU A 1 67 ? -11.391 -13.539 -18.938 1 98.56 67 LEU A O 1
ATOM 507 N N . ILE A 1 68 ? -10.305 -13.672 -16.953 1 97.44 68 ILE A N 1
ATOM 508 C CA . ILE A 1 68 ? -11.359 -13.047 -16.156 1 97.44 68 ILE A CA 1
ATOM 509 C C . ILE A 1 68 ? -10.742 -12.125 -15.109 1 97.44 68 ILE A C 1
ATOM 511 O O . ILE A 1 68 ? -9.555 -12.234 -14.797 1 97.44 68 ILE A O 1
ATOM 515 N N . SER A 1 69 ? -11.562 -11.188 -14.703 1 96.06 69 SER A N 1
ATOM 516 C CA . SER A 1 69 ? -11.141 -10.328 -13.602 1 96.06 69 SER A CA 1
ATOM 517 C C . SER A 1 69 ? -11.359 -11.008 -12.25 1 96.06 69 SER A C 1
ATOM 519 O O . SER A 1 69 ? -12.383 -11.664 -12.047 1 96.06 69 SER A O 1
ATOM 521 N N . LEU A 1 70 ? -10.375 -10.812 -11.383 1 95.25 70 LEU A N 1
ATOM 522 C CA . LEU A 1 70 ? -10.531 -11.367 -10.039 1 95.25 70 LEU A CA 1
ATOM 523 C C . LEU A 1 70 ? -11.695 -10.695 -9.312 1 95.25 70 LEU A C 1
ATOM 525 O O . LEU A 1 70 ? -12.227 -11.242 -8.344 1 95.25 70 LEU A O 1
ATOM 529 N N . ASN A 1 71 ? -12.094 -9.523 -9.781 1 93.62 71 ASN A N 1
ATOM 530 C CA . ASN A 1 71 ? -13.234 -8.828 -9.188 1 93.62 71 ASN A CA 1
ATOM 531 C C . ASN A 1 71 ? -14.539 -9.578 -9.43 1 93.62 71 ASN A C 1
ATOM 533 O O . ASN A 1 71 ? -15.547 -9.289 -8.789 1 93.62 71 ASN A O 1
ATOM 537 N N . GLU A 1 72 ? -14.508 -10.555 -10.25 1 90.88 72 GLU A N 1
ATOM 538 C CA . GLU A 1 72 ? -15.711 -11.273 -10.648 1 90.88 72 GLU A CA 1
ATOM 539 C C . GLU A 1 72 ? -15.789 -12.641 -9.984 1 90.88 72 GLU A C 1
ATOM 541 O O . GLU A 1 72 ? -16.688 -13.43 -10.266 1 90.88 72 GLU A O 1
ATOM 546 N N . ILE A 1 73 ? -14.852 -12.953 -9.227 1 92.19 73 ILE A N 1
ATOM 547 C CA . ILE A 1 73 ? -14.758 -14.281 -8.641 1 92.19 73 ILE A CA 1
ATOM 548 C C . ILE A 1 73 ? -14.484 -14.172 -7.141 1 92.19 73 ILE A C 1
ATOM 550 O O . ILE A 1 73 ? -13.703 -13.312 -6.711 1 92.19 73 ILE A O 1
ATOM 554 N N . ASP A 1 74 ? -15.094 -15.055 -6.395 1 90.88 74 ASP A N 1
ATOM 555 C CA . ASP A 1 74 ? -14.898 -15.039 -4.949 1 90.88 74 ASP A CA 1
ATOM 556 C C . ASP A 1 74 ? -13.578 -15.703 -4.566 1 90.88 74 ASP A C 1
ATOM 558 O O . ASP A 1 74 ? -12.828 -15.18 -3.738 1 90.88 74 ASP A O 1
ATOM 562 N N . ILE A 1 75 ? -13.344 -16.875 -5.188 1 96.62 75 ILE A N 1
ATOM 563 C CA . ILE A 1 75 ? -12.156 -17.672 -4.875 1 96.62 75 ILE A CA 1
ATOM 564 C C . ILE A 1 75 ? -11.719 -18.453 -6.105 1 96.62 75 ILE A C 1
ATOM 566 O O . ILE A 1 75 ? -12.562 -18.969 -6.844 1 96.62 75 ILE A O 1
ATOM 570 N N . LEU A 1 76 ? -10.422 -18.484 -6.352 1 97.81 76 LEU A N 1
ATOM 571 C CA . LEU A 1 76 ? -9.867 -19.281 -7.438 1 97.81 76 LEU A CA 1
ATOM 572 C C . LEU A 1 76 ? -9.609 -20.719 -6.984 1 97.81 76 LEU A C 1
ATOM 574 O O . LEU A 1 76 ? -9.336 -20.969 -5.809 1 97.81 76 LEU A O 1
ATOM 578 N N . ASP A 1 77 ? -9.703 -21.609 -7.934 1 98.12 77 ASP A N 1
ATOM 579 C CA . ASP A 1 77 ? -9.438 -23.016 -7.613 1 98.12 77 ASP A CA 1
ATOM 580 C C . ASP A 1 77 ? -7.949 -23.234 -7.359 1 98.12 77 ASP A C 1
ATOM 582 O O . ASP A 1 77 ? -7.578 -23.984 -6.453 1 98.12 77 ASP A O 1
ATOM 586 N N . LEU A 1 78 ? -7.152 -22.594 -8.188 1 98.25 78 LEU A N 1
ATOM 587 C CA . LEU A 1 78 ? -5.723 -22.891 -8.18 1 98.25 78 LEU A CA 1
ATOM 588 C C . LEU A 1 78 ? -4.922 -21.703 -8.719 1 98.25 78 LEU A C 1
ATOM 590 O O . LEU A 1 78 ? -5.312 -21.094 -9.711 1 98.25 78 LEU A O 1
ATOM 594 N N . THR A 1 79 ? -3.896 -21.391 -8.008 1 98.69 79 THR A N 1
ATOM 595 C CA . THR A 1 79 ? -2.898 -20.484 -8.578 1 98.69 79 THR A CA 1
ATOM 596 C C . THR A 1 79 ? -1.564 -21.203 -8.758 1 98.69 79 THR A C 1
ATOM 598 O O . THR A 1 79 ? -1.135 -21.969 -7.883 1 98.69 79 THR A O 1
ATOM 601 N N . ILE A 1 80 ? -0.938 -21.062 -9.883 1 98.88 80 ILE A N 1
ATOM 602 C CA . ILE A 1 80 ? 0.413 -21.547 -10.148 1 98.88 80 ILE A CA 1
ATOM 603 C C . ILE A 1 80 ? 1.359 -20.359 -10.328 1 98.88 80 ILE A C 1
ATOM 605 O O . ILE A 1 80 ? 1.137 -19.516 -11.188 1 98.88 80 ILE A O 1
ATOM 609 N N . ASP A 1 81 ? 2.34 -20.281 -9.516 1 98.56 81 ASP A N 1
ATOM 610 C CA . ASP A 1 81 ? 3.275 -19.172 -9.547 1 98.56 81 ASP A CA 1
ATOM 611 C C . ASP A 1 81 ? 4.703 -19.625 -9.266 1 98.56 81 ASP A C 1
ATOM 613 O O . ASP A 1 81 ? 4.922 -20.797 -8.906 1 98.56 81 ASP A O 1
ATOM 617 N N . GLY A 1 82 ? 5.699 -18.781 -9.617 1 98 82 GLY A N 1
ATOM 618 C CA . GLY A 1 82 ? 7.102 -19.062 -9.352 1 98 82 GLY A CA 1
ATOM 619 C C . GLY A 1 82 ? 7.574 -18.531 -8.016 1 98 82 GLY A C 1
ATOM 620 O O . GLY A 1 82 ? 6.77 -18.078 -7.199 1 98 82 GLY A O 1
ATOM 621 N N . ALA A 1 83 ? 8.891 -18.641 -7.84 1 97.5 83 ALA A N 1
ATOM 622 C CA . ALA A 1 83 ? 9.547 -18.109 -6.648 1 97.5 83 ALA A CA 1
ATOM 623 C C . ALA A 1 83 ? 10.992 -17.719 -6.949 1 97.5 83 ALA A C 1
ATOM 625 O O . ALA A 1 83 ? 11.617 -18.281 -7.848 1 97.5 83 ALA A O 1
ATOM 626 N N . ASP A 1 84 ? 11.453 -16.797 -6.207 1 98.31 84 ASP A N 1
ATOM 627 C CA . ASP A 1 84 ? 12.867 -16.453 -6.262 1 98.31 84 ASP A CA 1
ATOM 628 C C . ASP A 1 84 ? 13.664 -17.25 -5.238 1 98.31 84 ASP A C 1
ATOM 630 O O . ASP A 1 84 ? 14.836 -17.562 -5.461 1 98.31 84 ASP A O 1
ATOM 634 N N . GLU A 1 85 ? 13.031 -17.562 -4.117 1 98.12 85 GLU A N 1
ATOM 635 C CA . GLU A 1 85 ? 13.555 -18.484 -3.104 1 98.12 85 GLU A CA 1
ATOM 636 C C . GLU A 1 85 ? 12.43 -19.281 -2.455 1 98.12 85 GLU A C 1
ATOM 638 O O . GLU A 1 85 ? 11.312 -18.781 -2.305 1 98.12 85 GLU A O 1
ATOM 643 N N . ILE A 1 86 ? 12.758 -20.453 -2.059 1 97.44 86 ILE A N 1
ATOM 644 C CA . ILE A 1 86 ? 11.875 -21.328 -1.303 1 97.44 86 ILE A CA 1
ATOM 645 C C . ILE A 1 86 ? 12.656 -22.016 -0.185 1 97.44 86 ILE A C 1
ATOM 647 O O . ILE A 1 86 ? 13.672 -22.656 -0.439 1 97.44 86 ILE A O 1
ATOM 651 N N . ASN A 1 87 ? 12.188 -21.844 1.045 1 96.31 87 ASN A N 1
ATOM 652 C CA . ASN A 1 87 ? 12.875 -22.547 2.119 1 96.31 87 ASN A CA 1
ATOM 653 C C . ASN A 1 87 ? 12.148 -23.844 2.504 1 96.31 87 ASN A C 1
ATOM 655 O O . ASN A 1 87 ? 11.164 -24.219 1.868 1 96.31 87 ASN A O 1
ATOM 659 N N . ASN A 1 88 ? 12.602 -24.5 3.543 1 93.81 88 ASN A N 1
ATOM 660 C CA . ASN A 1 88 ? 12.109 -25.812 3.912 1 93.81 88 ASN A CA 1
ATOM 661 C C . ASN A 1 88 ? 10.68 -25.766 4.449 1 93.81 88 ASN A C 1
ATOM 663 O O . ASN A 1 88 ? 9.969 -26.766 4.441 1 93.81 88 ASN A O 1
ATOM 667 N N . ASP A 1 89 ? 10.25 -24.641 4.93 1 94.12 89 ASP A N 1
ATOM 668 C CA . ASP A 1 89 ? 8.898 -24.453 5.461 1 94.12 89 ASP A CA 1
ATOM 669 C C . ASP A 1 89 ? 7.949 -23.953 4.383 1 94.12 89 ASP A C 1
ATOM 671 O O . ASP A 1 89 ? 6.84 -23.5 4.688 1 94.12 89 ASP A O 1
ATOM 675 N N . LEU A 1 90 ? 8.445 -23.875 3.115 1 95.62 90 LEU A N 1
ATOM 676 C CA . LEU A 1 90 ? 7.695 -23.406 1.952 1 95.62 90 LEU A CA 1
ATOM 677 C C . LEU A 1 90 ? 7.355 -21.922 2.078 1 95.62 90 LEU A C 1
ATOM 679 O O . LEU A 1 90 ? 6.293 -21.484 1.636 1 95.62 90 LEU A O 1
ATOM 683 N N . GLN A 1 91 ? 8.25 -21.266 2.791 1 97.06 91 GLN A N 1
ATOM 684 C CA . GLN A 1 91 ? 8.219 -19.812 2.736 1 97.06 91 GLN A CA 1
ATOM 685 C C . GLN A 1 91 ? 9.023 -19.281 1.548 1 97.06 91 GLN A C 1
ATOM 687 O O . GLN A 1 91 ? 10.047 -19.859 1.185 1 97.06 91 GLN A O 1
ATOM 692 N N . LEU A 1 92 ? 8.531 -18.172 0.992 1 97.81 92 LEU A N 1
ATOM 693 C CA . LEU A 1 92 ? 9.102 -17.734 -0.283 1 97.81 92 LEU A CA 1
ATOM 694 C C . LEU A 1 92 ? 9.555 -16.281 -0.215 1 97.81 92 LEU A C 1
ATOM 696 O O . LEU A 1 92 ? 9 -15.492 0.547 1 97.81 92 LEU A O 1
ATOM 700 N N . ILE A 1 93 ? 10.539 -15.977 -0.981 1 98.31 93 ILE A N 1
ATOM 701 C CA . ILE A 1 93 ? 10.68 -14.633 -1.541 1 98.31 93 ILE A CA 1
ATOM 702 C C . ILE A 1 93 ? 10.195 -14.625 -2.988 1 98.31 93 ILE A C 1
ATOM 704 O O . ILE A 1 93 ? 10.57 -15.492 -3.781 1 98.31 93 ILE A O 1
ATOM 708 N N . LYS A 1 94 ? 9.281 -13.781 -3.258 1 97.94 94 LYS A N 1
ATOM 709 C CA . LYS A 1 94 ? 8.789 -13.531 -4.609 1 97.94 94 LYS A CA 1
ATOM 710 C C . LYS A 1 94 ? 8.859 -12.047 -4.953 1 97.94 94 LYS A C 1
ATOM 712 O O . LYS A 1 94 ? 8.75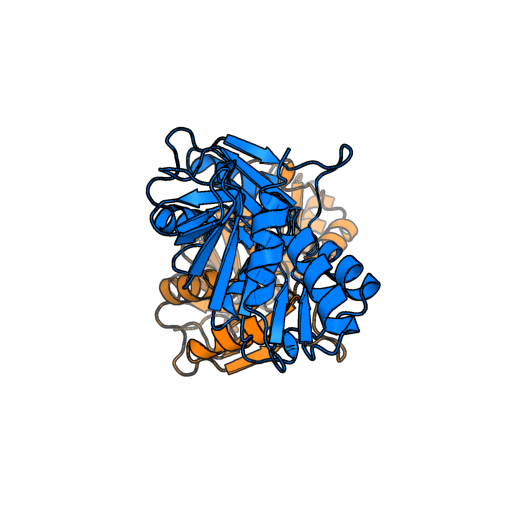8 -11.195 -4.07 1 97.94 94 LYS A O 1
ATOM 717 N N . GLY A 1 95 ? 9.055 -11.75 -6.285 1 97.81 95 GLY A N 1
ATOM 718 C CA . GLY A 1 95 ? 8.992 -10.367 -6.719 1 97.81 95 GLY A CA 1
ATOM 719 C C . GLY A 1 95 ? 10.148 -9.969 -7.621 1 97.81 95 GLY A C 1
ATOM 720 O O . GLY A 1 95 ? 10.281 -8.805 -7.988 1 97.81 95 GLY A O 1
ATOM 721 N N . GLY A 1 96 ? 10.992 -10.914 -8 1 97.31 96 GLY A N 1
ATOM 722 C CA . GLY A 1 96 ? 12.062 -10.625 -8.938 1 97.31 96 GLY A CA 1
ATOM 723 C C . GLY A 1 96 ? 11.578 -9.977 -10.219 1 97.31 96 GLY A C 1
ATOM 724 O O . GLY A 1 96 ? 12.266 -9.117 -10.789 1 97.31 96 GLY A O 1
ATOM 725 N N . GLY A 1 97 ? 10.391 -10.352 -10.641 1 96.56 97 GLY A N 1
ATOM 726 C CA . GLY A 1 97 ? 9.82 -9.805 -11.859 1 96.56 97 GLY A CA 1
ATOM 727 C C . GLY A 1 97 ? 9.016 -8.539 -11.625 1 96.56 97 GLY A C 1
ATOM 728 O O . GLY A 1 97 ? 8.523 -7.93 -12.578 1 96.56 97 GLY A O 1
ATOM 729 N N . GLY A 1 98 ? 8.812 -8.18 -10.398 1 98.06 98 GLY A N 1
ATOM 730 C CA . GLY A 1 98 ? 8.188 -6.91 -10.078 1 98.06 98 GLY A CA 1
ATOM 731 C C . GLY A 1 98 ? 6.684 -7.008 -9.922 1 98.06 98 GLY A C 1
ATOM 732 O O . GLY A 1 98 ? 5.992 -5.988 -9.844 1 98.06 98 GLY A O 1
ATOM 733 N N . ALA A 1 99 ? 6.129 -8.234 -9.852 1 98.25 99 ALA A N 1
ATOM 734 C CA . ALA A 1 99 ? 4.68 -8.414 -9.812 1 98.25 99 ALA A CA 1
ATOM 735 C C . ALA A 1 99 ? 4.223 -8.875 -8.43 1 98.25 99 ALA A C 1
ATOM 737 O O . ALA A 1 99 ? 3.123 -9.414 -8.281 1 98.25 99 ALA A O 1
ATOM 738 N N . LEU A 1 100 ? 4.992 -8.742 -7.375 1 98.5 100 LEU A N 1
ATOM 739 C CA . LEU A 1 100 ? 4.82 -9.367 -6.066 1 98.5 100 LEU A CA 1
ATOM 740 C C . LEU A 1 100 ? 3.445 -9.062 -5.492 1 98.5 100 LEU A C 1
ATOM 742 O O . LEU A 1 100 ? 2.771 -9.953 -4.969 1 98.5 100 LEU A O 1
ATOM 746 N N . LEU A 1 101 ? 2.982 -7.828 -5.66 1 98.62 101 LEU A N 1
ATOM 747 C CA . LEU A 1 101 ? 1.721 -7.461 -5.027 1 98.62 101 LEU A CA 1
ATOM 748 C C . LEU A 1 101 ? 0.553 -8.203 -5.664 1 98.62 101 LEU A C 1
ATOM 750 O O . LEU A 1 101 ? -0.229 -8.859 -4.969 1 98.62 101 LEU A O 1
ATOM 754 N N . ARG A 1 102 ? 0.46 -8.117 -6.988 1 98.5 102 ARG A N 1
ATOM 755 C CA . ARG A 1 102 ? -0.639 -8.797 -7.672 1 98.5 102 ARG A CA 1
ATOM 756 C C . ARG A 1 102 ? -0.549 -10.305 -7.492 1 98.5 102 ARG A C 1
ATOM 758 O O . ARG A 1 102 ? -1.569 -10.977 -7.328 1 98.5 102 ARG A O 1
ATOM 765 N N . GLU A 1 103 ? 0.692 -10.797 -7.539 1 98.5 103 GLU A N 1
ATOM 766 C CA . GLU A 1 103 ? 0.893 -12.227 -7.297 1 98.5 103 GLU A CA 1
ATOM 767 C C . GLU A 1 103 ? 0.35 -12.633 -5.934 1 98.5 103 GLU A C 1
ATOM 769 O O . GLU A 1 103 ? -0.333 -13.656 -5.809 1 98.5 103 GLU A O 1
ATOM 774 N N . LYS A 1 104 ? 0.621 -11.891 -4.949 1 98.31 104 LYS A N 1
ATOM 775 C CA . LYS A 1 104 ? 0.19 -12.227 -3.594 1 98.31 104 LYS A CA 1
ATOM 776 C C . LYS A 1 104 ? -1.326 -12.125 -3.459 1 98.31 104 LYS A C 1
ATOM 778 O O . LYS A 1 104 ? -1.954 -12.953 -2.795 1 98.31 104 LYS A O 1
ATOM 783 N N . ILE A 1 105 ? -1.931 -11.094 -4.062 1 97.69 105 ILE A N 1
ATOM 784 C CA . ILE A 1 105 ? -3.381 -10.945 -4.031 1 97.69 105 ILE A CA 1
ATOM 785 C C . ILE A 1 105 ? -4.043 -12.164 -4.664 1 97.69 105 ILE A C 1
ATOM 787 O O . ILE A 1 105 ? -4.977 -12.742 -4.102 1 97.69 105 ILE A O 1
ATOM 791 N N . VAL A 1 106 ? -3.525 -12.578 -5.809 1 97.69 106 VAL A N 1
ATOM 792 C CA . VAL A 1 106 ? -4.102 -13.719 -6.52 1 97.69 106 VAL A CA 1
ATOM 793 C C . VAL A 1 106 ? -3.885 -14.992 -5.711 1 97.69 106 VAL A C 1
ATOM 795 O O . VAL A 1 106 ? -4.809 -15.797 -5.543 1 97.69 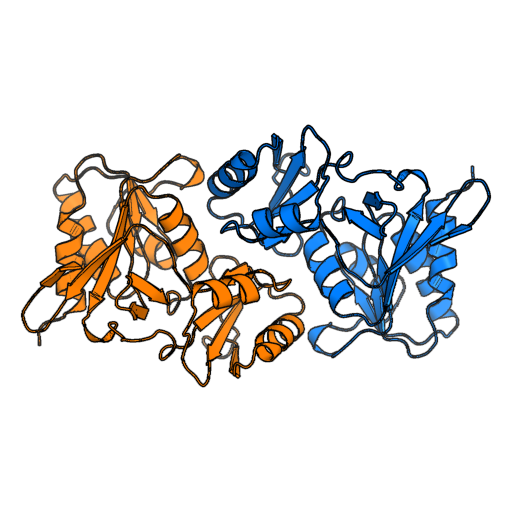106 VAL A O 1
ATOM 798 N N . ALA A 1 107 ? -2.717 -15.172 -5.164 1 97.56 107 ALA A N 1
ATOM 799 C CA . ALA A 1 107 ? -2.396 -16.344 -4.359 1 97.56 107 ALA A CA 1
ATOM 800 C C . ALA A 1 107 ? -3.311 -16.453 -3.143 1 97.56 107 ALA A C 1
ATOM 802 O O . ALA A 1 107 ? -3.863 -17.516 -2.859 1 97.56 107 ALA A O 1
ATOM 803 N N . THR A 1 108 ? -3.492 -15.328 -2.477 1 95.81 108 THR A N 1
ATOM 804 C CA . THR A 1 108 ? -4.297 -15.336 -1.261 1 95.81 108 THR A CA 1
ATOM 805 C C . THR A 1 108 ? -5.777 -15.484 -1.595 1 95.81 108 THR A C 1
ATOM 807 O O . THR A 1 108 ? -6.598 -15.742 -0.708 1 95.81 108 THR A O 1
ATOM 810 N N . SER A 1 109 ? -6.109 -15.359 -2.836 1 96.31 109 SER A N 1
ATOM 811 C CA . SER A 1 109 ? -7.488 -15.516 -3.291 1 96.31 109 SER A CA 1
ATOM 812 C C . SER A 1 109 ? -7.703 -16.859 -3.967 1 96.31 109 SER A C 1
ATOM 814 O O . SER A 1 109 ? -8.547 -16.984 -4.859 1 96.31 109 SER A O 1
ATOM 816 N N . SER A 1 110 ? -6.918 -17.828 -3.617 1 96.88 110 SER A N 1
ATOM 817 C CA . SER A 1 110 ? -6.98 -19.141 -4.246 1 96.88 110 SER A CA 1
ATOM 818 C C . SER A 1 110 ? -7.105 -20.25 -3.201 1 96.88 110 SER A C 1
ATOM 820 O O . SER A 1 110 ? -6.52 -20.156 -2.121 1 96.88 110 SER A O 1
ATOM 822 N N . LYS A 1 111 ? -7.82 -21.312 -3.561 1 96.69 111 LYS A N 1
ATOM 823 C CA . LYS A 1 111 ? -7.934 -22.484 -2.686 1 96.69 111 LYS A CA 1
ATOM 824 C C . LYS A 1 111 ? -6.582 -23.172 -2.506 1 96.69 111 LYS A C 1
ATOM 826 O O . LYS A 1 111 ? -6.258 -23.641 -1.412 1 96.69 111 LYS A O 1
ATOM 831 N N . GLU A 1 112 ? -5.859 -23.188 -3.561 1 96.56 112 GLU A N 1
ATOM 832 C CA . GLU A 1 112 ? -4.551 -23.844 -3.568 1 96.56 112 GLU A CA 1
ATOM 833 C C . GLU A 1 112 ? -3.514 -22.984 -4.297 1 96.56 112 GLU A C 1
ATOM 835 O O . GLU A 1 112 ? -3.844 -22.281 -5.246 1 96.56 112 GLU A O 1
ATOM 840 N N . LEU A 1 113 ? -2.346 -23.078 -3.809 1 98.12 113 LEU A N 1
ATOM 841 C CA . LEU A 1 113 ? -1.204 -22.438 -4.441 1 98.12 113 LEU A CA 1
ATOM 842 C C . LEU A 1 113 ? -0.115 -23.453 -4.773 1 98.12 113 LEU A C 1
ATOM 844 O O . LEU A 1 113 ? 0.339 -24.188 -3.896 1 98.12 113 LEU A O 1
ATOM 848 N N . ILE A 1 114 ? 0.264 -23.531 -6.02 1 98.62 114 ILE A N 1
ATOM 849 C CA . ILE A 1 114 ? 1.393 -24.359 -6.449 1 98.62 114 ILE A CA 1
ATOM 850 C C . ILE A 1 114 ? 2.562 -23.453 -6.844 1 98.62 114 ILE A C 1
ATOM 852 O O . ILE A 1 114 ? 2.438 -22.625 -7.75 1 98.62 114 ILE A O 1
ATOM 856 N N . ILE A 1 115 ? 3.623 -23.688 -6.176 1 98.56 115 ILE A N 1
ATOM 857 C CA . ILE A 1 115 ? 4.852 -22.969 -6.5 1 98.56 115 ILE A CA 1
ATOM 858 C C . ILE A 1 115 ? 5.754 -23.844 -7.359 1 98.56 115 ILE A C 1
ATOM 860 O O . ILE A 1 115 ? 6 -25.016 -7.023 1 98.56 115 ILE A O 1
ATOM 864 N N . ILE A 1 116 ? 6.219 -23.266 -8.438 1 98.75 116 ILE A N 1
ATOM 865 C CA . ILE A 1 116 ? 7.094 -24.016 -9.336 1 98.75 116 ILE A CA 1
ATOM 866 C C . ILE A 1 116 ? 8.445 -23.312 -9.438 1 98.75 116 ILE A C 1
ATOM 868 O O . ILE A 1 116 ? 8.508 -22.078 -9.492 1 98.75 116 ILE A O 1
ATOM 872 N N . ALA A 1 117 ? 9.484 -24.109 -9.43 1 98.31 117 ALA A N 1
ATOM 873 C CA . ALA A 1 117 ? 10.828 -23.562 -9.523 1 98.31 117 ALA A CA 1
ATOM 874 C C . ALA A 1 117 ? 11.828 -24.625 -9.961 1 98.31 117 ALA A C 1
ATOM 876 O O . ALA A 1 117 ? 11.492 -25.812 -10.047 1 98.31 117 ALA A O 1
ATOM 877 N N . ASP A 1 118 ? 12.961 -24.172 -10.383 1 98.12 118 ASP A N 1
ATOM 878 C CA . ASP A 1 118 ? 14.07 -25.109 -10.484 1 98.12 118 ASP A CA 1
ATOM 879 C C . ASP A 1 118 ? 14.82 -25.234 -9.156 1 98.12 118 ASP A C 1
ATOM 881 O O . ASP A 1 118 ? 14.648 -24.391 -8.266 1 98.12 118 ASP A O 1
ATOM 885 N N . GLU A 1 119 ? 15.656 -26.141 -9.023 1 97.62 119 GLU A N 1
ATOM 886 C CA . GLU A 1 119 ? 16.25 -26.516 -7.742 1 97.62 119 GLU A CA 1
ATOM 887 C C . GLU A 1 119 ? 17.172 -25.422 -7.219 1 97.62 119 GLU A C 1
ATOM 889 O O . GLU A 1 119 ? 17.516 -25.406 -6.035 1 97.62 119 GLU A O 1
ATOM 894 N N . SER A 1 120 ? 17.609 -24.469 -8.078 1 97.25 120 SER A N 1
ATOM 895 C CA . SER A 1 120 ? 18.484 -23.391 -7.641 1 97.25 120 SER A CA 1
ATOM 896 C C . SER A 1 120 ? 17.766 -22.422 -6.699 1 97.25 120 SER A C 1
ATOM 898 O O . SER A 1 120 ? 18.406 -21.609 -6.027 1 97.25 120 SER A O 1
ATOM 900 N N . LYS A 1 121 ? 16.406 -22.5 -6.637 1 97.88 121 LYS A N 1
ATOM 901 C CA . LYS A 1 121 ? 15.617 -21.578 -5.828 1 97.88 121 LYS A CA 1
ATOM 902 C C . LYS A 1 121 ? 15.461 -22.094 -4.402 1 97.88 121 LYS A C 1
ATOM 904 O O . LYS A 1 121 ? 14.945 -21.375 -3.535 1 97.88 121 LYS A O 1
ATOM 909 N N . LEU A 1 122 ? 15.859 -23.328 -4.184 1 97.5 122 LEU A N 1
ATOM 910 C CA . LEU A 1 122 ? 15.773 -23.891 -2.846 1 97.5 122 LEU A CA 1
ATOM 911 C C . LEU A 1 122 ? 16.891 -23.375 -1.957 1 97.5 122 LEU A C 1
ATOM 913 O O . LEU A 1 122 ? 18.062 -23.406 -2.346 1 97.5 122 LEU A O 1
ATOM 917 N N . VAL A 1 123 ? 16.516 -22.891 -0.796 1 96.94 123 VAL A N 1
ATOM 918 C CA . VAL A 1 123 ? 17.5 -22.391 0.162 1 96.94 123 VAL A CA 1
ATOM 919 C C . VAL A 1 123 ? 17.156 -22.891 1.563 1 96.94 123 VAL A C 1
ATOM 921 O O . VAL A 1 123 ? 16 -23.234 1.844 1 96.94 123 VAL A O 1
ATOM 924 N N . SER A 1 124 ? 18.141 -22.953 2.48 1 95.75 124 SER A N 1
ATOM 925 C CA . SER A 1 124 ? 17.891 -23.297 3.877 1 95.75 124 SER A CA 1
ATOM 926 C C . SER A 1 124 ? 17.203 -22.156 4.609 1 95.75 124 SER A C 1
ATOM 928 O O . SER A 1 124 ? 16.281 -22.375 5.402 1 95.75 124 SER A O 1
ATOM 930 N N . HIS A 1 125 ? 17.719 -20.953 4.312 1 95.62 125 HIS A N 1
ATOM 931 C CA . HIS A 1 125 ? 17.141 -19.719 4.855 1 95.62 125 HIS A CA 1
ATOM 932 C C . HIS A 1 125 ? 16.922 -18.688 3.756 1 95.62 125 HIS A C 1
ATOM 934 O O . HIS A 1 125 ? 17.719 -18.594 2.822 1 95.62 125 HIS A O 1
ATOM 940 N N . LEU A 1 126 ? 15.867 -17.938 3.955 1 97.69 126 LEU A N 1
ATOM 941 C CA . LEU A 1 126 ? 15.602 -16.875 3 1 97.69 126 LEU A CA 1
ATOM 942 C C . LEU A 1 126 ? 16.609 -15.734 3.172 1 97.69 126 LEU A C 1
ATOM 944 O O . LEU A 1 126 ? 17.203 -15.578 4.246 1 97.69 126 LEU A O 1
ATOM 948 N N . GLY A 1 127 ? 16.75 -14.984 2.078 1 96.69 127 GLY A N 1
ATOM 949 C CA . GLY A 1 127 ? 17.484 -13.742 2.232 1 96.69 127 GLY A CA 1
ATOM 950 C C . GLY A 1 127 ? 18.734 -13.672 1.372 1 96.69 127 GLY A C 1
ATOM 951 O O . GLY A 1 127 ? 19.453 -12.672 1.387 1 96.69 127 GLY A O 1
ATOM 952 N N . THR A 1 128 ? 19.109 -14.75 0.705 1 95.19 128 THR A N 1
ATOM 953 C CA . THR A 1 128 ? 20.172 -14.648 -0.287 1 95.19 128 THR A CA 1
ATOM 954 C C . THR A 1 128 ? 19.75 -13.766 -1.454 1 95.19 128 THR A C 1
ATOM 956 O O . THR A 1 128 ? 20.516 -12.93 -1.919 1 95.19 128 THR A O 1
ATOM 959 N N . PHE A 1 129 ? 18.594 -14.047 -1.967 1 96.69 129 PHE A N 1
ATOM 960 C CA . PHE A 1 129 ? 17.953 -13.148 -2.924 1 96.69 129 PHE A CA 1
ATOM 961 C C . PHE A 1 129 ? 17.469 -11.883 -2.234 1 96.69 129 PHE A C 1
ATOM 963 O O . PHE A 1 129 ? 16.844 -11.953 -1.173 1 96.69 129 PHE A O 1
ATOM 970 N N . PRO A 1 130 ? 17.797 -10.664 -2.789 1 97.94 130 PRO A N 1
ATOM 971 C CA . PRO A 1 130 ? 17.281 -9.445 -2.16 1 97.94 130 PRO A CA 1
ATOM 972 C C . PRO A 1 130 ? 15.758 -9.438 -2.043 1 97.94 130 PRO A C 1
ATOM 974 O O . PRO A 1 130 ? 15.055 -9.82 -2.984 1 97.94 130 PRO A O 1
ATOM 977 N N . LEU A 1 131 ? 15.281 -9.07 -0.887 1 98.69 131 LEU A N 1
ATOM 978 C CA . LEU A 1 131 ? 13.844 -9.023 -0.645 1 98.69 131 LEU A CA 1
ATOM 979 C C . LEU A 1 131 ? 13.219 -7.801 -1.317 1 98.69 131 LEU A C 1
ATOM 981 O O . LEU A 1 131 ? 13.523 -6.664 -0.953 1 98.69 131 LEU A O 1
ATOM 985 N N . PRO A 1 132 ? 12.352 -8.023 -2.307 1 98.88 132 PRO A N 1
ATOM 986 C CA . PRO A 1 132 ? 11.68 -6.875 -2.922 1 98.88 132 PRO A CA 1
ATOM 987 C C . PRO A 1 132 ? 10.562 -6.309 -2.043 1 98.88 132 PRO A C 1
ATOM 989 O O . PRO A 1 132 ? 9.789 -7.066 -1.453 1 98.88 132 PRO A O 1
ATOM 992 N N . ILE A 1 133 ? 10.539 -5.039 -1.949 1 98.94 133 ILE A N 1
ATOM 993 C CA . ILE A 1 133 ? 9.5 -4.312 -1.232 1 98.94 133 ILE A CA 1
ATOM 994 C C . ILE A 1 133 ? 8.859 -3.281 -2.16 1 98.94 133 ILE A C 1
ATOM 996 O O . ILE A 1 133 ? 9.547 -2.422 -2.715 1 98.94 133 ILE A O 1
ATOM 1000 N N . GLU A 1 134 ? 7.57 -3.451 -2.385 1 98.94 134 GLU A N 1
ATOM 1001 C CA . GLU A 1 134 ? 6.84 -2.469 -3.18 1 98.94 134 GLU A CA 1
ATOM 1002 C C . GLU A 1 134 ? 6.426 -1.271 -2.33 1 98.94 134 GLU A C 1
ATOM 1004 O O . GLU A 1 134 ? 5.828 -1.434 -1.266 1 98.94 134 GLU A O 1
ATOM 1009 N N . ILE A 1 135 ? 6.785 -0.033 -2.801 1 98.88 135 ILE A N 1
ATOM 1010 C CA . ILE A 1 135 ? 6.531 1.173 -2.021 1 98.88 135 ILE A CA 1
ATOM 1011 C C . ILE A 1 135 ? 5.914 2.246 -2.914 1 98.88 135 ILE A C 1
ATOM 1013 O O . ILE A 1 135 ? 6.055 2.197 -4.141 1 98.88 135 ILE A O 1
ATOM 1017 N N . ILE A 1 136 ? 5.238 3.203 -2.275 1 98.56 136 ILE A N 1
ATOM 1018 C CA . ILE A 1 136 ? 4.648 4.32 -3.004 1 98.56 136 ILE A CA 1
ATOM 1019 C C . ILE A 1 136 ? 5.75 5.273 -3.465 1 98.56 136 ILE A C 1
ATOM 1021 O O . ILE A 1 136 ? 6.793 5.391 -2.814 1 98.56 136 ILE A O 1
ATOM 1025 N N . SER A 1 137 ? 5.531 5.957 -4.578 1 97.69 137 SER A N 1
ATOM 1026 C CA . SER A 1 137 ? 6.531 6.84 -5.168 1 97.69 137 SER A CA 1
ATOM 1027 C C . SER A 1 137 ? 6.688 8.125 -4.359 1 97.69 137 SER A C 1
ATOM 1029 O O . SER A 1 137 ? 7.785 8.672 -4.258 1 97.69 137 SER A O 1
ATOM 1031 N N . PHE A 1 138 ? 5.57 8.562 -3.783 1 96.81 138 PHE A N 1
ATOM 1032 C CA . PHE A 1 138 ? 5.605 9.805 -3.014 1 96.81 138 PHE A CA 1
ATOM 1033 C C . PHE A 1 138 ? 6.523 9.664 -1.804 1 96.81 138 PHE A C 1
ATOM 1035 O O . PHE A 1 138 ? 6.328 8.773 -0.973 1 96.81 138 PHE A O 1
ATOM 1042 N N . SER A 1 139 ? 7.551 10.531 -1.769 1 95.62 139 SER A N 1
ATOM 1043 C CA . SER A 1 139 ? 8.492 10.57 -0.656 1 95.62 139 SER A CA 1
ATOM 1044 C C . SER A 1 139 ? 9.133 9.203 -0.423 1 95.62 139 SER A C 1
ATOM 1046 O O . SER A 1 139 ? 9.242 8.75 0.718 1 95.62 139 SER A O 1
ATOM 1048 N N . TRP A 1 140 ? 9.555 8.609 -1.524 1 97.62 140 TRP A N 1
ATOM 1049 C CA . TRP A 1 140 ? 10.047 7.242 -1.433 1 97.62 140 TRP A CA 1
ATOM 1050 C C . TRP A 1 140 ? 11.359 7.184 -0.668 1 97.62 140 TRP A C 1
ATOM 1052 O O . TRP A 1 140 ? 11.656 6.195 0.007 1 97.62 140 TRP A O 1
ATOM 1062 N N . LYS A 1 141 ? 12.164 8.25 -0.667 1 97.56 141 LYS A N 1
ATOM 1063 C CA . LYS A 1 141 ? 13.43 8.242 0.054 1 97.56 141 LYS A CA 1
ATOM 1064 C C . LYS A 1 141 ? 13.211 8.164 1.562 1 97.56 141 LYS A C 1
ATOM 1066 O O . LYS A 1 141 ? 13.992 7.547 2.281 1 97.56 141 LYS A O 1
ATOM 1071 N N . GLN A 1 142 ? 12.117 8.805 2.006 1 96.12 142 GLN A N 1
ATOM 1072 C CA . GLN A 1 142 ? 11.773 8.711 3.42 1 96.12 142 GLN A CA 1
ATOM 1073 C C . GLN A 1 142 ? 11.383 7.281 3.795 1 96.12 142 GLN A C 1
ATOM 1075 O O . GLN A 1 142 ? 11.797 6.773 4.84 1 96.12 142 GLN A O 1
ATOM 1080 N N . THR A 1 143 ? 10.594 6.691 2.992 1 97.56 143 THR A N 1
ATOM 1081 C CA . THR A 1 143 ? 10.203 5.305 3.215 1 97.56 143 THR A CA 1
ATOM 1082 C C . THR A 1 143 ? 11.422 4.387 3.203 1 97.56 143 THR A C 1
ATOM 1084 O O . THR A 1 143 ? 11.562 3.521 4.07 1 97.56 143 THR A O 1
ATOM 1087 N N . GLU A 1 144 ? 12.352 4.637 2.246 1 98.12 144 GLU A N 1
ATOM 1088 C CA . GLU A 1 144 ? 13.57 3.85 2.15 1 98.12 144 GLU A CA 1
ATOM 1089 C C . GLU A 1 144 ? 14.406 3.969 3.426 1 98.12 144 GLU A C 1
ATOM 1091 O O . GLU A 1 144 ? 14.93 2.971 3.928 1 98.12 144 GLU A O 1
ATOM 1096 N N . LYS A 1 145 ? 14.5 5.152 3.936 1 97.19 145 LYS A N 1
ATOM 1097 C CA . LYS A 1 145 ? 15.266 5.363 5.16 1 97.19 145 LYS A CA 1
ATOM 1098 C C . LYS A 1 145 ? 14.68 4.57 6.324 1 97.19 145 LYS A C 1
ATOM 1100 O O . LYS A 1 145 ? 15.414 3.994 7.125 1 97.19 145 LYS A O 1
ATOM 1105 N N . ARG A 1 146 ? 13.391 4.555 6.383 1 96.75 146 ARG A N 1
ATOM 1106 C CA . ARG A 1 146 ? 12.734 3.779 7.434 1 96.75 146 ARG A CA 1
ATOM 1107 C C . ARG A 1 146 ? 13.008 2.289 7.266 1 96.75 146 ARG A C 1
ATOM 1109 O O . ARG A 1 146 ? 13.211 1.577 8.25 1 96.75 146 ARG A O 1
ATOM 1116 N N . ILE A 1 147 ? 12.977 1.805 6.074 1 98.12 147 ILE A N 1
ATOM 1117 C CA . ILE A 1 147 ? 13.297 0.409 5.793 1 98.12 147 ILE A CA 1
ATOM 1118 C C . ILE A 1 147 ? 14.742 0.118 6.211 1 98.12 147 ILE A C 1
ATOM 1120 O O . ILE A 1 147 ? 15.016 -0.893 6.859 1 98.12 147 ILE A O 1
ATOM 1124 N N . GLN A 1 148 ? 15.633 1.048 5.891 1 97.69 148 GLN A N 1
ATOM 1125 C CA . GLN A 1 148 ? 17.047 0.892 6.23 1 97.69 148 GLN A CA 1
ATOM 1126 C C . GLN A 1 148 ? 17.234 0.816 7.742 1 97.69 148 GLN A C 1
ATOM 1128 O O . GLN A 1 148 ? 18.156 0.136 8.219 1 97.69 148 GLN A O 1
ATOM 1133 N N . SER A 1 149 ? 16.422 1.459 8.453 1 96.69 149 SER A N 1
ATOM 1134 C CA . SER A 1 149 ? 16.547 1.486 9.906 1 96.69 149 SER A CA 1
ATOM 1135 C C . SER A 1 149 ? 16.312 0.101 10.5 1 96.69 149 SER A C 1
ATOM 1137 O O . SER A 1 149 ? 16.641 -0.134 11.672 1 96.69 149 SER A O 1
ATOM 1139 N N . LEU A 1 150 ? 15.805 -0.814 9.711 1 95.31 150 LEU A N 1
ATOM 1140 C CA . LEU A 1 150 ? 15.609 -2.182 10.18 1 95.31 150 LEU A CA 1
ATOM 1141 C C . LEU A 1 150 ? 16.875 -3.01 10 1 95.31 150 LEU A C 1
ATOM 1143 O O . LEU A 1 150 ? 16.891 -4.211 10.281 1 95.31 150 LEU A O 1
ATOM 1147 N N . GLY A 1 151 ? 17.938 -2.408 9.516 1 94.56 151 GLY A N 1
ATOM 1148 C CA . GLY A 1 151 ? 19.234 -3.047 9.492 1 94.56 151 GLY A CA 1
ATOM 1149 C C . GLY A 1 151 ? 19.578 -3.672 8.156 1 94.56 151 GLY A C 1
ATOM 1150 O O . GLY A 1 151 ? 20.422 -4.566 8.07 1 94.56 151 GLY A O 1
ATOM 1151 N N . CYS A 1 152 ? 18.922 -3.217 7.086 1 96.38 152 CYS A N 1
ATOM 1152 C CA . CYS A 1 152 ? 19.203 -3.775 5.77 1 96.38 152 CYS A CA 1
ATOM 1153 C C . CYS A 1 152 ? 19.781 -2.717 4.84 1 96.38 152 CYS A C 1
ATOM 1155 O O . CYS A 1 152 ? 19.656 -1.519 5.102 1 96.38 152 CYS A O 1
ATOM 1157 N N . GLU A 1 153 ? 20.531 -3.176 3.854 1 97.94 153 GLU A N 1
ATOM 1158 C CA . GLU A 1 153 ? 20.938 -2.346 2.723 1 97.94 153 GLU A CA 1
ATOM 1159 C C . GLU A 1 153 ? 19.859 -2.312 1.646 1 97.94 153 GLU A C 1
ATOM 1161 O O . GLU A 1 153 ? 19.234 -3.336 1.349 1 97.94 153 GLU A O 1
ATOM 1166 N N . THR A 1 154 ? 19.688 -1.123 1.061 1 98.56 154 THR A N 1
ATOM 1167 C CA . THR A 1 154 ? 18.578 -0.988 0.114 1 98.56 154 THR A CA 1
ATOM 1168 C C . THR A 1 154 ? 19.078 -0.478 -1.233 1 98.56 154 THR A C 1
ATOM 1170 O O . THR A 1 154 ? 20.062 0.263 -1.293 1 98.56 154 THR A O 1
ATOM 1173 N N . HIS A 1 155 ? 18.375 -0.911 -2.322 1 98.31 155 HIS A N 1
ATOM 1174 C CA . HIS A 1 155 ? 18.578 -0.417 -3.678 1 98.31 155 HIS A CA 1
ATOM 1175 C C . HIS A 1 155 ? 17.25 -0.171 -4.383 1 98.31 155 HIS A C 1
ATOM 1177 O O . HIS A 1 155 ? 16.406 -1.065 -4.449 1 98.31 155 HIS A O 1
ATOM 1183 N N . LEU A 1 156 ? 17.109 1.069 -4.863 1 98.69 156 LEU A N 1
ATOM 1184 C CA . LEU A 1 156 ? 15.969 1.321 -5.727 1 98.69 156 LEU A CA 1
ATOM 1185 C C . LEU A 1 156 ? 16.078 0.535 -7.027 1 98.69 156 LEU A C 1
ATOM 1187 O O . LEU A 1 156 ? 17.094 0.646 -7.738 1 98.69 156 LEU A O 1
ATOM 1191 N N . ARG A 1 157 ? 15.094 -0.352 -7.32 1 98.81 157 ARG A N 1
ATOM 1192 C CA . ARG A 1 157 ? 15.141 -1.131 -8.555 1 98.81 157 ARG A CA 1
ATOM 1193 C C . ARG A 1 157 ? 15.039 -0.226 -9.773 1 98.81 157 ARG A C 1
ATOM 1195 O O . ARG A 1 157 ? 14.172 0.65 -9.836 1 98.81 157 ARG A O 1
ATOM 1202 N N . MET A 1 158 ? 15.922 -0.428 -10.672 1 98.69 158 MET A N 1
ATOM 1203 C CA . MET A 1 158 ? 16 0.374 -11.891 1 98.69 158 MET A CA 1
ATOM 1204 C C . MET A 1 158 ? 15.719 -0.478 -13.125 1 98.69 158 MET A C 1
ATOM 1206 O O . MET A 1 158 ? 15.906 -1.697 -13.094 1 98.69 158 MET A O 1
ATOM 1210 N N . LYS A 1 159 ? 15.141 0.059 -14.062 1 97.38 159 LYS A N 1
ATOM 1211 C CA . LYS A 1 159 ? 14.977 -0.488 -15.406 1 97.38 159 LYS A CA 1
ATOM 1212 C C . LYS A 1 159 ? 15.289 0.561 -16.469 1 97.38 159 LYS A C 1
ATOM 1214 O O . LYS A 1 159 ? 14.68 1.637 -16.484 1 97.38 159 LYS A O 1
ATOM 1219 N N . ASP A 1 160 ? 16.25 0.31 -17.359 1 96.81 160 ASP A N 1
ATOM 1220 C CA . ASP A 1 160 ? 16.656 1.213 -18.438 1 96.81 160 ASP A CA 1
ATOM 1221 C C . ASP A 1 160 ? 17 2.596 -17.891 1 96.81 160 ASP A C 1
ATOM 1223 O O . ASP A 1 160 ? 16.5 3.607 -18.375 1 96.81 160 ASP A O 1
ATOM 1227 N N . SER A 1 161 ? 17.656 2.721 -16.797 1 96.56 161 SER A N 1
ATOM 1228 C CA . SER A 1 161 ? 18.219 3.906 -16.172 1 96.56 161 SER A CA 1
ATOM 1229 C C . SER A 1 161 ? 17.141 4.766 -15.516 1 96.56 161 SER A C 1
ATOM 1231 O O . SER A 1 161 ? 17.359 5.945 -15.242 1 96.56 161 SER A O 1
ATOM 1233 N N . ARG A 1 162 ? 16 4.223 -15.383 1 97.94 162 ARG A N 1
ATOM 1234 C CA . ARG A 1 162 ? 14.914 4.855 -14.648 1 97.94 162 ARG A CA 1
ATOM 1235 C C . ARG A 1 162 ? 14.367 3.926 -13.57 1 97.94 162 ARG A C 1
ATOM 1237 O O . ARG A 1 162 ? 14.539 2.707 -13.648 1 97.94 162 ARG A O 1
ATOM 1244 N N . PRO A 1 163 ? 13.797 4.535 -12.539 1 98.56 163 PRO A N 1
ATOM 1245 C CA . PRO A 1 163 ? 13.18 3.652 -11.547 1 98.56 163 PRO A CA 1
ATOM 1246 C C . PRO A 1 163 ? 12.164 2.697 -12.156 1 98.56 163 PRO A C 1
ATOM 1248 O O . PRO A 1 163 ? 11.383 3.096 -13.031 1 98.56 163 PRO A O 1
ATOM 1251 N N . PHE A 1 164 ? 12.305 1.435 -11.844 1 98.75 164 PHE A N 1
ATOM 1252 C CA . PHE A 1 164 ? 11.312 0.453 -12.266 1 98.75 164 PHE A CA 1
ATOM 1253 C C . PHE A 1 164 ? 9.938 0.799 -11.711 1 98.75 164 PHE A C 1
ATOM 1255 O O . PHE A 1 164 ? 9.797 1.076 -10.516 1 98.75 164 PHE A O 1
ATOM 1262 N N . ILE A 1 165 ? 8.883 0.863 -12.508 1 98.62 165 ILE A N 1
ATOM 1263 C CA . ILE A 1 165 ? 7.512 1.14 -12.094 1 98.62 165 ILE A CA 1
ATOM 1264 C C . ILE A 1 165 ? 6.668 -0.125 -12.234 1 98.62 165 ILE A C 1
ATOM 1266 O O . ILE A 1 165 ? 6.629 -0.737 -13.305 1 98.62 165 ILE A O 1
ATOM 1270 N N . THR A 1 166 ? 6.09 -0.609 -11.164 1 98.56 166 THR A N 1
ATOM 1271 C CA . THR A 1 166 ? 5.262 -1.81 -11.172 1 98.56 166 THR A CA 1
ATOM 1272 C C 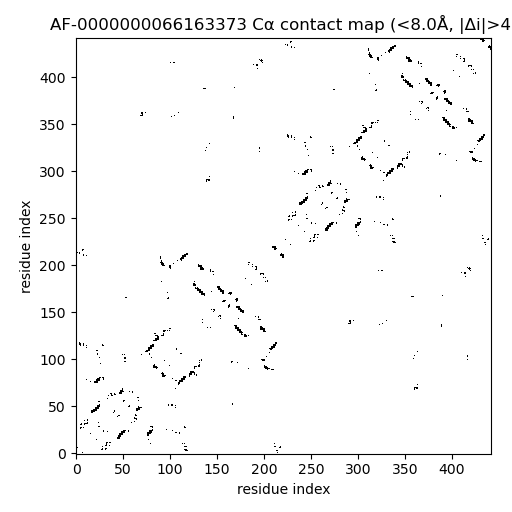. THR A 1 166 ? 3.973 -1.57 -11.953 1 98.56 166 THR A C 1
ATOM 1274 O O . THR A 1 166 ? 3.666 -0.435 -12.32 1 98.56 166 THR A O 1
ATOM 1277 N N . ASP A 1 167 ? 3.213 -2.621 -12.148 1 98.06 167 ASP A N 1
ATOM 1278 C CA . ASP A 1 167 ? 1.921 -2.535 -12.828 1 98.06 167 ASP A CA 1
ATOM 1279 C C . ASP A 1 167 ? 0.938 -1.686 -12.023 1 98.06 167 ASP A C 1
ATOM 1281 O O . ASP A 1 167 ? -0.105 -1.277 -12.539 1 98.06 167 ASP A O 1
ATOM 1285 N N . ASN A 1 168 ? 1.28 -1.381 -10.781 1 97.88 168 ASN A N 1
ATOM 1286 C CA . ASN A 1 168 ? 0.417 -0.599 -9.906 1 97.88 168 ASN A CA 1
ATOM 1287 C C . ASN A 1 168 ? 0.905 0.842 -9.781 1 97.88 168 ASN A C 1
ATOM 1289 O O . ASN A 1 168 ? 0.383 1.607 -8.969 1 97.88 168 ASN A O 1
ATOM 1293 N N . GLY A 1 169 ? 1.947 1.192 -10.516 1 97.88 169 GLY A N 1
ATOM 1294 C CA . GLY A 1 169 ? 2.469 2.549 -10.5 1 97.88 169 GLY A CA 1
ATOM 1295 C C . GLY A 1 169 ? 3.389 2.814 -9.32 1 97.88 169 GLY A C 1
ATOM 1296 O O . GLY A 1 169 ? 3.658 3.971 -8.984 1 97.88 169 GLY A O 1
ATOM 1297 N N . ASN A 1 170 ? 3.818 1.795 -8.68 1 98.62 170 ASN A N 1
ATOM 1298 C CA . ASN A 1 170 ? 4.664 1.909 -7.496 1 98.62 170 ASN A CA 1
ATOM 1299 C C . ASN A 1 170 ? 6.129 1.63 -7.824 1 98.62 170 ASN A C 1
ATOM 1301 O O . ASN A 1 170 ? 6.465 1.341 -8.977 1 98.62 170 ASN A O 1
ATOM 1305 N N . LEU A 1 171 ? 6.98 1.817 -6.832 1 98.81 171 LEU A N 1
ATOM 1306 C CA . LEU A 1 171 ? 8.406 1.512 -6.922 1 98.81 171 LEU A CA 1
ATOM 1307 C C . LEU A 1 171 ? 8.727 0.218 -6.188 1 98.81 171 LEU A C 1
ATOM 1309 O O . LEU A 1 171 ? 7.891 -0.315 -5.457 1 98.81 171 LEU A O 1
ATOM 1313 N N . ILE A 1 172 ? 9.93 -0.296 -6.414 1 98.94 172 ILE A N 1
ATOM 1314 C CA . ILE A 1 172 ? 10.414 -1.438 -5.645 1 98.94 172 ILE A CA 1
ATOM 1315 C C . ILE A 1 172 ? 11.781 -1.117 -5.047 1 98.94 172 ILE A C 1
ATOM 1317 O O . ILE A 1 172 ? 12.664 -0.606 -5.742 1 98.94 172 ILE A O 1
ATOM 1321 N N . ILE A 1 173 ? 11.922 -1.317 -3.781 1 98.88 173 ILE A N 1
ATOM 1322 C CA . ILE A 1 173 ? 13.203 -1.33 -3.084 1 98.88 173 ILE A CA 1
ATOM 1323 C C . ILE A 1 173 ? 13.664 -2.771 -2.869 1 98.88 173 ILE A C 1
ATOM 1325 O O . ILE A 1 173 ? 12.906 -3.598 -2.352 1 98.88 173 ILE A O 1
ATOM 1329 N N . ASP A 1 174 ? 14.859 -3.096 -3.311 1 98.81 174 ASP A N 1
ATOM 1330 C CA . ASP A 1 174 ? 15.461 -4.387 -2.996 1 98.81 174 ASP A CA 1
ATOM 1331 C C . ASP A 1 174 ? 16.281 -4.312 -1.714 1 98.81 174 ASP A C 1
ATOM 1333 O O . ASP A 1 174 ? 17.234 -3.533 -1.626 1 98.81 174 ASP A O 1
ATOM 1337 N N . CYS A 1 175 ? 15.922 -5.105 -0.783 1 98.25 175 CYS A N 1
ATOM 1338 C CA . CYS A 1 175 ? 16.531 -5.074 0.541 1 98.25 175 CYS A CA 1
ATOM 1339 C C . CYS A 1 175 ? 17.469 -6.258 0.739 1 98.25 175 CYS A C 1
ATOM 1341 O O . CYS A 1 175 ? 17.078 -7.41 0.552 1 98.25 175 CYS A O 1
ATOM 1343 N N . ILE A 1 176 ? 18.656 -5.945 1.132 1 97.25 176 ILE A N 1
ATOM 1344 C CA . ILE A 1 176 ? 19.641 -6.965 1.445 1 97.25 176 ILE A CA 1
ATOM 1345 C C . ILE A 1 176 ? 19.891 -7 2.951 1 97.25 176 ILE A C 1
ATOM 1347 O O . ILE A 1 176 ? 20.469 -6.062 3.514 1 97.25 176 ILE A O 1
ATOM 1351 N N . PHE A 1 177 ? 19.438 -8.055 3.586 1 94.19 177 PHE A N 1
ATOM 1352 C CA . PHE A 1 177 ? 19.719 -8.258 5.004 1 94.19 177 PHE A CA 1
ATOM 1353 C C . PHE A 1 177 ? 21.047 -8.945 5.207 1 94.19 177 PHE A C 1
ATOM 1355 O O . PHE A 1 177 ? 21.344 -9.945 4.551 1 94.19 177 PHE A O 1
ATOM 1362 N N . PRO A 1 178 ? 21.859 -8.445 6.145 1 90.94 178 PRO A N 1
ATOM 1363 C CA . PRO A 1 178 ? 23.188 -9.039 6.344 1 90.94 178 PRO A CA 1
ATOM 1364 C C . PRO A 1 178 ? 23.109 -10.461 6.895 1 90.94 178 PRO A C 1
ATOM 1366 O O . PRO A 1 178 ? 23.953 -11.305 6.547 1 90.94 178 PRO A O 1
ATOM 1369 N N . ASN A 1 179 ? 22.266 -10.852 7.895 1 84.69 179 ASN A N 1
ATOM 1370 C CA . ASN A 1 179 ? 22.203 -12.125 8.602 1 84.69 179 ASN A CA 1
ATOM 1371 C C . ASN A 1 179 ? 21.062 -13 8.094 1 84.69 179 ASN A C 1
ATOM 1373 O O . ASN A 1 179 ? 20.547 -13.836 8.828 1 84.69 179 ASN A O 1
ATOM 1377 N N . LYS A 1 180 ? 20.719 -13.086 6.812 1 91.75 180 LYS A N 1
ATOM 1378 C CA . LYS A 1 180 ? 19.562 -13.828 6.32 1 91.75 180 LYS A CA 1
ATOM 1379 C C . LYS A 1 180 ? 18.281 -13.391 7.023 1 91.75 180 LYS A C 1
ATOM 1381 O O . LYS A 1 180 ? 18.328 -12.602 7.969 1 91.75 180 LYS A O 1
ATOM 1386 N N . ILE A 1 181 ? 17.219 -13.805 6.512 1 96.38 181 ILE A N 1
ATOM 1387 C CA . ILE A 1 181 ? 15.906 -13.555 7.113 1 96.38 181 ILE A CA 1
ATOM 1388 C C . ILE A 1 181 ? 15.492 -14.758 7.957 1 96.38 181 ILE A C 1
ATOM 1390 O O . ILE A 1 181 ? 14.945 -15.734 7.434 1 96.38 181 ILE A O 1
ATOM 1394 N N . LEU A 1 182 ? 15.719 -14.711 9.266 1 93.75 182 LEU A N 1
ATOM 1395 C CA . LEU A 1 182 ? 15.531 -15.852 10.156 1 93.75 182 LEU A CA 1
ATOM 1396 C C . LEU A 1 182 ? 14.078 -15.953 10.609 1 93.75 182 LEU A C 1
ATOM 1398 O O . LEU A 1 182 ? 13.594 -17.047 10.914 1 93.75 182 LEU A O 1
ATOM 1402 N N . ASN A 1 183 ? 13.422 -14.867 10.742 1 95.25 183 ASN A N 1
ATOM 1403 C CA . ASN A 1 183 ? 12.016 -14.828 11.109 1 95.25 183 ASN A CA 1
ATOM 1404 C C . ASN A 1 183 ? 11.188 -14.086 10.062 1 95.25 183 ASN A C 1
ATOM 1406 O O . ASN A 1 183 ? 10.836 -12.914 10.258 1 95.25 183 ASN A O 1
ATOM 1410 N N . PRO A 1 184 ? 10.82 -14.789 8.953 1 97.06 184 PRO A N 1
ATOM 1411 C CA . PRO A 1 184 ? 10.125 -14.133 7.844 1 97.06 184 PRO A CA 1
ATOM 1412 C C . PRO A 1 184 ? 8.828 -13.461 8.273 1 97.06 184 PRO A C 1
ATOM 1414 O O . PRO A 1 184 ? 8.484 -12.383 7.77 1 97.06 184 PRO A O 1
ATOM 1417 N N . ASN A 1 185 ? 8.125 -14.07 9.25 1 97 185 ASN A N 1
ATOM 1418 C CA . ASN A 1 185 ? 6.863 -13.492 9.711 1 97 185 ASN A CA 1
ATOM 1419 C C . ASN A 1 185 ? 7.074 -12.133 10.367 1 97 185 ASN A C 1
ATOM 1421 O O . ASN A 1 185 ? 6.383 -11.172 10.039 1 97 185 ASN A O 1
ATOM 1425 N N . ASP A 1 186 ? 8.008 -12.031 11.297 1 97.31 186 ASP A N 1
ATOM 1426 C CA . ASP A 1 186 ? 8.305 -10.773 11.969 1 97.31 186 ASP A CA 1
ATOM 1427 C C . ASP A 1 186 ? 8.82 -9.727 10.977 1 97.31 186 ASP A C 1
ATOM 1429 O O . ASP A 1 186 ? 8.438 -8.562 11.039 1 97.31 186 ASP A O 1
ATOM 1433 N N . THR A 1 187 ? 9.672 -10.195 10.086 1 97.5 187 THR A N 1
ATOM 1434 C CA . THR A 1 187 ? 10.234 -9.305 9.078 1 97.5 187 THR A CA 1
ATOM 1435 C C . THR A 1 187 ? 9.133 -8.711 8.203 1 97.5 187 THR A C 1
ATOM 1437 O O . THR A 1 187 ? 9.109 -7.504 7.953 1 97.5 187 THR A O 1
ATOM 1440 N N . HIS A 1 188 ? 8.211 -9.555 7.762 1 98.31 188 HIS A N 1
ATOM 1441 C CA . HIS A 1 188 ? 7.086 -9.094 6.957 1 98.31 188 HIS A CA 1
ATOM 1442 C C . HIS A 1 188 ? 6.27 -8.047 7.707 1 98.31 188 HIS A C 1
ATOM 1444 O O . HIS A 1 188 ? 5.965 -6.984 7.16 1 98.31 188 HIS A O 1
ATOM 1450 N N . THR A 1 189 ? 5.965 -8.344 8.953 1 98.25 189 THR A N 1
ATOM 1451 C CA . THR A 1 189 ? 5.125 -7.457 9.75 1 98.25 189 THR A CA 1
ATOM 1452 C C . THR A 1 189 ? 5.805 -6.109 9.953 1 98.25 189 THR A C 1
ATOM 1454 O O . THR A 1 189 ? 5.195 -5.059 9.734 1 98.25 189 THR A O 1
ATOM 1457 N N . GLU A 1 190 ? 7.066 -6.117 10.328 1 98.06 190 GLU A N 1
ATOM 1458 C CA . GLU A 1 190 ? 7.812 -4.887 10.57 1 98.06 190 GLU A CA 1
ATOM 1459 C C . GLU A 1 190 ? 7.863 -4.012 9.32 1 98.06 190 GLU A C 1
ATOM 1461 O O . GLU A 1 190 ? 7.656 -2.799 9.398 1 98.06 190 GLU A O 1
ATOM 1466 N N . LEU A 1 191 ? 8.055 -4.629 8.219 1 98.62 191 LEU A N 1
ATOM 1467 C CA . LEU A 1 191 ? 8.172 -3.896 6.965 1 98.62 191 LEU A CA 1
ATOM 1468 C C . LEU A 1 191 ? 6.812 -3.377 6.508 1 98.62 191 LEU A C 1
ATOM 1470 O O . LEU A 1 191 ? 6.684 -2.207 6.137 1 98.62 191 LEU A O 1
ATOM 1474 N N . LYS A 1 192 ? 5.805 -4.258 6.566 1 98.75 192 LYS A N 1
ATOM 1475 C CA . LYS A 1 192 ? 4.473 -3.916 6.082 1 98.75 192 LYS A CA 1
ATOM 1476 C C . LYS A 1 192 ? 3.883 -2.748 6.867 1 98.75 192 LYS A C 1
ATOM 1478 O O . LYS A 1 192 ? 3.145 -1.931 6.316 1 98.75 192 LYS A O 1
ATOM 1483 N N . MET A 1 193 ? 4.289 -2.58 8.117 1 98.12 193 MET A N 1
ATOM 1484 C CA . MET A 1 193 ? 3.713 -1.564 8.992 1 98.12 193 MET A CA 1
ATOM 1485 C C . MET A 1 193 ? 4.328 -0.196 8.719 1 98.12 193 MET A C 1
ATOM 1487 O O . MET A 1 193 ? 3.82 0.823 9.188 1 98.12 193 MET A O 1
ATOM 1491 N N . ILE A 1 194 ? 5.387 -0.148 7.953 1 98.12 194 ILE A N 1
ATOM 1492 C CA . ILE A 1 194 ? 5.98 1.137 7.594 1 98.12 194 ILE A CA 1
ATOM 1493 C C . ILE A 1 194 ? 5.051 1.889 6.648 1 98.12 194 ILE A C 1
ATOM 1495 O O . ILE A 1 194 ? 4.645 1.355 5.613 1 98.12 194 ILE A O 1
ATOM 1499 N N . THR A 1 195 ? 4.699 3.146 7.023 1 97.88 195 THR A N 1
ATOM 1500 C CA . THR A 1 195 ? 3.902 3.98 6.133 1 97.88 195 THR A CA 1
ATOM 1501 C C . THR A 1 195 ? 4.605 4.156 4.789 1 97.88 195 THR A C 1
ATOM 1503 O O . THR A 1 195 ? 5.797 4.473 4.738 1 97.88 195 THR A O 1
ATOM 1506 N N . GLY A 1 196 ? 3.922 3.881 3.709 1 98.31 196 GLY A N 1
ATOM 1507 C CA . GLY A 1 196 ? 4.496 3.977 2.377 1 98.31 196 GLY A CA 1
ATOM 1508 C C . GLY A 1 196 ? 4.832 2.627 1.773 1 98.31 196 GLY A C 1
ATOM 1509 O O . GLY A 1 196 ? 5.043 2.518 0.563 1 98.31 196 GLY A O 1
ATOM 1510 N N . VAL A 1 197 ? 4.969 1.601 2.615 1 98.88 197 VAL A N 1
ATOM 1511 C CA . VAL A 1 197 ? 5.137 0.242 2.113 1 98.88 197 VAL A CA 1
ATOM 1512 C C . VAL A 1 197 ? 3.783 -0.332 1.702 1 98.88 197 VAL A C 1
ATOM 1514 O O . VAL A 1 197 ? 2.818 -0.269 2.467 1 98.88 197 VAL A O 1
ATOM 1517 N N . VAL A 1 198 ? 3.744 -0.862 0.483 1 98.81 198 VAL A N 1
ATOM 1518 C CA . VAL A 1 198 ? 2.508 -1.446 -0.029 1 98.81 198 VAL A CA 1
ATOM 1519 C C . VAL A 1 198 ? 2.486 -2.945 0.262 1 98.81 198 VAL A C 1
ATOM 1521 O O . VAL A 1 198 ? 1.49 -3.473 0.764 1 98.81 198 VAL A O 1
ATOM 1524 N N . GLU A 1 199 ? 3.596 -3.586 -0.032 1 98.81 199 GLU A N 1
ATOM 1525 C CA . GLU A 1 199 ? 3.682 -5.027 0.183 1 98.81 199 GLU A CA 1
ATOM 1526 C C . GLU A 1 199 ? 5.129 -5.508 0.126 1 98.81 199 GLU A C 1
ATOM 1528 O O . GLU A 1 199 ? 5.996 -4.824 -0.421 1 98.81 199 GLU A O 1
ATOM 1533 N N . THR A 1 200 ? 5.395 -6.66 0.74 1 98.81 200 THR A N 1
ATOM 1534 C CA . THR A 1 200 ? 6.715 -7.281 0.674 1 98.81 200 THR A CA 1
ATOM 1535 C C . THR A 1 200 ? 6.676 -8.539 -0.186 1 98.81 200 THR A C 1
ATOM 1537 O O . THR A 1 200 ? 5.613 -9.133 -0.388 1 98.81 200 THR A O 1
ATOM 1540 N N . GLY A 1 201 ? 7.84 -8.93 -0.619 1 98.75 201 GLY A N 1
ATOM 1541 C CA . GLY A 1 201 ? 7.957 -10.141 -1.415 1 98.75 201 GLY A CA 1
ATOM 1542 C C . GLY A 1 201 ? 7.969 -11.406 -0.578 1 98.75 201 GLY A C 1
ATOM 1543 O O . GLY A 1 201 ? 8.32 -12.477 -1.07 1 98.75 201 GLY A O 1
ATOM 1544 N N . LEU A 1 202 ? 7.668 -11.352 0.691 1 98.62 202 LEU A N 1
ATOM 1545 C CA . LEU A 1 202 ? 7.602 -12.531 1.542 1 98.62 202 LEU A CA 1
ATOM 1546 C C . LEU A 1 202 ? 6.223 -13.18 1.466 1 98.62 202 LEU A C 1
ATOM 1548 O O . LEU A 1 202 ? 5.219 -12.555 1.802 1 98.62 202 LEU A O 1
ATOM 1552 N N . PHE A 1 203 ? 6.141 -14.297 0.89 1 98 203 PHE A N 1
ATOM 1553 C CA . PHE A 1 203 ? 4.953 -15.141 0.889 1 98 203 PHE A CA 1
ATOM 1554 C C . PHE A 1 203 ? 5.051 -16.219 1.969 1 98 203 PHE A C 1
ATOM 1556 O O . PHE A 1 203 ? 5.715 -17.234 1.781 1 98 203 PHE A O 1
ATOM 1563 N N . ILE A 1 204 ? 4.289 -15.891 3.055 1 95.25 204 ILE A N 1
ATOM 1564 C CA . ILE A 1 204 ? 4.434 -16.734 4.238 1 95.25 204 ILE A CA 1
ATOM 1565 C C . ILE A 1 204 ? 3.066 -17.266 4.668 1 95.25 204 ILE A C 1
ATOM 1567 O O . ILE A 1 204 ? 2.035 -16.672 4.348 1 95.25 204 ILE A O 1
ATOM 1571 N N . ASN A 1 205 ? 2.99 -18.406 5.242 1 86.69 205 ASN A N 1
ATOM 1572 C CA . ASN A 1 205 ? 1.789 -19.016 5.809 1 86.69 205 ASN A CA 1
ATOM 1573 C C . ASN A 1 205 ? 0.731 -19.266 4.742 1 86.69 205 ASN A C 1
ATOM 1575 O O . ASN A 1 205 ? -0.455 -19.031 4.965 1 86.69 205 ASN A O 1
ATOM 1579 N N . MET A 1 206 ? 1.196 -19.562 3.557 1 88.38 206 MET A N 1
ATOM 1580 C CA . MET A 1 206 ? 0.282 -19.922 2.477 1 88.38 206 MET A CA 1
ATOM 1581 C C . MET A 1 206 ? 0.187 -21.438 2.318 1 88.38 206 MET A C 1
ATOM 1583 O O . MET A 1 206 ? 1.167 -22.156 2.541 1 88.38 206 MET A O 1
ATOM 1587 N N . LYS A 1 207 ? -1.009 -21.938 2.139 1 77.69 207 LYS A N 1
ATOM 1588 C CA . LYS A 1 207 ? -1.152 -23.344 1.805 1 77.69 207 LYS A CA 1
ATOM 1589 C C . LYS A 1 207 ? -0.612 -23.641 0.408 1 77.69 207 LYS A C 1
ATOM 1591 O O . LYS A 1 207 ? -1.277 -23.359 -0.592 1 77.69 207 LYS A O 1
ATOM 1596 N N . SER A 1 208 ? 0.576 -24.203 0.442 1 86 208 SER A N 1
ATOM 1597 C CA . SER A 1 208 ? 1.216 -24.312 -0.863 1 86 208 SER A CA 1
ATOM 1598 C C . SER A 1 208 ? 1.825 -25.703 -1.054 1 86 208 SER A C 1
ATOM 1600 O O . SER A 1 208 ? 2.09 -26.406 -0.08 1 86 208 SER A O 1
ATOM 1602 N N . LYS A 1 209 ? 1.848 -26.109 -2.299 1 95.69 209 LYS A N 1
ATOM 1603 C CA . LYS A 1 209 ? 2.689 -27.188 -2.816 1 95.69 209 LYS A CA 1
ATOM 1604 C C . LYS A 1 209 ? 3.816 -26.625 -3.684 1 95.69 209 LYS A C 1
ATOM 1606 O O . LYS A 1 209 ? 3.627 -25.656 -4.406 1 95.69 209 LYS A O 1
ATOM 1611 N N . ALA A 1 210 ? 4.973 -27.266 -3.496 1 97.94 210 ALA A N 1
ATOM 1612 C CA . ALA A 1 210 ? 6.082 -26.859 -4.352 1 97.94 210 ALA A CA 1
ATOM 1613 C C . ALA A 1 210 ? 6.445 -27.969 -5.344 1 97.94 210 ALA A C 1
ATOM 1615 O O . ALA A 1 210 ? 6.562 -29.125 -4.965 1 97.94 210 ALA A O 1
ATOM 1616 N N . ILE A 1 211 ? 6.555 -27.594 -6.555 1 98.62 211 ILE A N 1
ATOM 1617 C CA . ILE A 1 211 ? 7.02 -28.469 -7.629 1 98.62 211 ILE A CA 1
ATOM 1618 C C . ILE A 1 211 ? 8.375 -27.984 -8.141 1 98.62 211 ILE A C 1
ATOM 1620 O O . ILE A 1 211 ? 8.469 -26.938 -8.781 1 98.62 211 ILE A O 1
ATOM 1624 N N . ILE A 1 212 ? 9.359 -28.828 -7.871 1 98.62 212 ILE A N 1
ATOM 1625 C CA . ILE A 1 212 ? 10.727 -28.422 -8.156 1 98.62 212 ILE A CA 1
ATOM 1626 C C . ILE A 1 212 ? 11.297 -29.281 -9.281 1 98.62 212 ILE A C 1
ATOM 1628 O O . ILE A 1 212 ? 11.32 -30.516 -9.195 1 98.62 212 ILE A O 1
ATOM 1632 N N . GLY A 1 213 ? 11.68 -28.594 -10.383 1 98.5 213 GLY A N 1
ATOM 1633 C CA . GLY A 1 213 ? 12.461 -29.281 -11.398 1 98.5 213 GLY A CA 1
ATOM 1634 C C . GLY A 1 213 ? 13.898 -29.5 -10.984 1 98.5 213 GLY A C 1
ATOM 1635 O O . GLY A 1 213 ? 14.602 -28.562 -10.625 1 98.5 213 GLY A O 1
ATOM 1636 N N . THR A 1 214 ? 14.305 -30.797 -11.047 1 97.88 214 THR A N 1
ATOM 1637 C CA . THR A 1 214 ? 15.68 -31.141 -10.727 1 97.88 214 THR A CA 1
ATOM 1638 C C . THR A 1 214 ? 16.328 -31.906 -11.867 1 97.88 214 THR A C 1
ATOM 1640 O O . THR A 1 214 ? 15.656 -32.344 -12.805 1 97.88 214 THR A O 1
ATOM 1643 N N . LYS A 1 215 ? 17.609 -32.031 -11.742 1 96.19 215 LYS A N 1
ATOM 1644 C CA . LYS A 1 215 ? 18.328 -32.812 -12.742 1 96.19 215 LYS A CA 1
ATOM 1645 C C . LYS A 1 215 ? 17.844 -34.25 -12.758 1 96.19 215 LYS A C 1
ATOM 1647 O O . LYS A 1 215 ? 17.969 -34.938 -13.773 1 96.19 215 LYS A O 1
ATOM 1652 N N . ASN A 1 216 ? 17.281 -34.719 -11.617 1 96.75 216 ASN A N 1
ATOM 1653 C CA . ASN A 1 216 ? 16.797 -36.094 -11.484 1 96.75 216 ASN A CA 1
ATOM 1654 C C . ASN A 1 216 ? 15.281 -36.188 -11.648 1 96.75 216 ASN A C 1
ATOM 1656 O O . ASN A 1 216 ? 14.672 -37.188 -11.281 1 96.75 216 ASN A O 1
ATOM 1660 N N . GLY A 1 217 ? 14.758 -35.094 -12.125 1 97.25 217 GLY A N 1
ATOM 1661 C CA . GLY A 1 217 ? 13.32 -35.094 -12.32 1 97.25 217 GLY A CA 1
ATOM 1662 C C . GLY A 1 217 ? 12.594 -34.156 -11.383 1 97.25 217 GLY A C 1
ATOM 1663 O O . GLY A 1 217 ? 13.172 -33.156 -10.914 1 97.25 217 GLY A O 1
ATOM 1664 N N . ILE A 1 218 ? 11.32 -34.406 -11.242 1 98.19 218 ILE A N 1
ATOM 1665 C CA . ILE A 1 21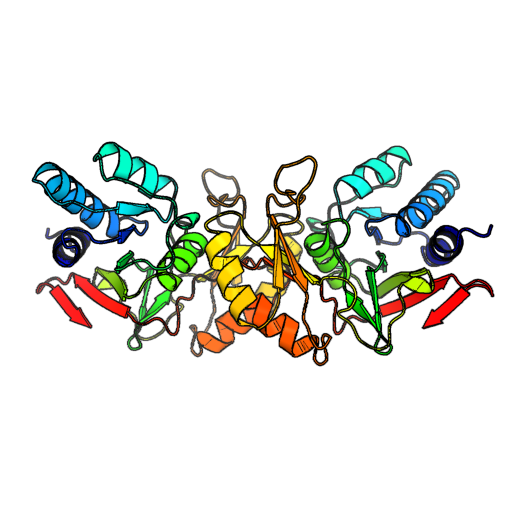8 ? 10.453 -33.531 -10.453 1 98.19 218 ILE A CA 1
ATOM 1666 C C . ILE A 1 218 ? 10.508 -33.938 -8.984 1 98.19 218 ILE A C 1
ATOM 1668 O O . ILE A 1 218 ? 10.492 -35.125 -8.672 1 98.19 218 ILE A O 1
ATOM 1672 N N . LYS A 1 219 ? 10.586 -33.062 -8.086 1 97.75 219 LYS A N 1
ATOM 1673 C CA . LYS A 1 219 ? 10.367 -33.219 -6.656 1 97.75 219 LYS A CA 1
ATOM 1674 C C . LYS A 1 219 ? 9.211 -32.375 -6.16 1 97.75 219 LYS A C 1
ATOM 1676 O O . LYS A 1 219 ? 9.102 -31.203 -6.523 1 97.75 219 LYS A O 1
ATOM 1681 N N . GLU A 1 220 ? 8.344 -33 -5.391 1 96.94 220 GLU A N 1
ATOM 1682 C CA . GLU A 1 220 ? 7.207 -32.312 -4.809 1 96.94 220 GLU A CA 1
ATOM 1683 C C . GLU A 1 220 ? 7.363 -32.156 -3.299 1 96.94 220 GLU A C 1
ATOM 1685 O O . GLU A 1 220 ? 7.844 -33.062 -2.623 1 96.94 220 GLU A O 1
ATOM 1690 N N . TYR A 1 221 ? 7.035 -31 -2.855 1 94.19 221 TYR A N 1
ATOM 1691 C CA . TYR A 1 221 ? 7.062 -30.703 -1.427 1 94.19 221 TYR A CA 1
ATOM 1692 C C . TYR A 1 221 ? 5.703 -30.234 -0.94 1 94.19 221 TYR A C 1
ATOM 1694 O O . TYR A 1 221 ? 4.973 -29.562 -1.677 1 94.19 221 TYR A O 1
ATOM 1702 N N . MET B 1 1 ? -21.25 34.562 11.586 1 62.16 1 MET B N 1
ATOM 1703 C CA . MET B 1 1 ? -20.891 33.531 12.57 1 62.16 1 MET B CA 1
ATOM 1704 C C . MET B 1 1 ? -19.406 33.188 12.484 1 62.16 1 MET B C 1
ATOM 1706 O O . MET B 1 1 ? -18.797 33.312 11.422 1 62.16 1 MET B O 1
ATOM 1710 N N . MET B 1 2 ? -18.766 32.969 13.68 1 80.44 2 MET B N 1
ATOM 1711 C CA . MET B 1 2 ? -17.312 32.781 13.703 1 80.44 2 MET B CA 1
ATOM 1712 C C . MET B 1 2 ? -16.906 31.5 12.992 1 80.44 2 MET B C 1
ATOM 1714 O O . MET B 1 2 ? -17.484 30.438 13.234 1 80.44 2 MET B O 1
ATOM 1718 N N . ASN B 1 3 ? -16.109 31.625 11.953 1 96.25 3 ASN B N 1
ATOM 1719 C CA . ASN B 1 3 ? -15.562 30.453 11.281 1 96.25 3 ASN B CA 1
ATOM 1720 C C . ASN B 1 3 ? -14.492 29.766 12.125 1 96.25 3 ASN B C 1
ATOM 1722 O O . ASN B 1 3 ? -13.344 30.219 12.156 1 96.25 3 ASN B O 1
ATOM 1726 N N . LEU B 1 4 ? -14.922 28.672 12.828 1 97.81 4 LEU B N 1
ATOM 1727 C CA . LEU B 1 4 ? -14.062 28 13.797 1 97.81 4 LEU B CA 1
ATOM 1728 C C . LEU B 1 4 ? -12.852 27.375 13.109 1 97.81 4 LEU B C 1
ATOM 1730 O O . LEU B 1 4 ? -11.766 27.312 13.695 1 97.81 4 LEU B O 1
ATOM 1734 N N . LYS B 1 5 ? -13.023 26.891 11.906 1 98.19 5 LYS B N 1
ATOM 1735 C CA . LYS B 1 5 ? -11.898 26.375 11.133 1 98.19 5 LYS B CA 1
ATOM 1736 C C . LYS B 1 5 ? -10.875 27.469 10.844 1 98.19 5 LYS B C 1
ATOM 1738 O O . LYS B 1 5 ? -9.664 27.234 10.961 1 98.19 5 LYS B O 1
ATOM 1743 N N . GLN B 1 6 ? -11.391 28.594 10.43 1 98.38 6 GLN B N 1
ATOM 1744 C CA . GLN B 1 6 ? -10.516 29.734 10.172 1 98.38 6 GLN B CA 1
ATOM 1745 C C . GLN B 1 6 ? -9.758 30.141 11.43 1 98.38 6 GLN B C 1
ATOM 1747 O O . GLN B 1 6 ? -8.555 30.391 11.375 1 98.38 6 GLN B O 1
ATOM 1752 N N . LEU B 1 7 ? -10.508 30.188 12.547 1 98.44 7 LEU B N 1
ATOM 1753 C CA . LEU B 1 7 ? -9.898 30.531 13.828 1 98.44 7 LEU B CA 1
ATOM 1754 C C . LEU B 1 7 ? -8.727 29.609 14.133 1 98.44 7 LEU B C 1
ATOM 1756 O O . LEU B 1 7 ? -7.617 30.078 14.406 1 98.44 7 LEU B O 1
ATOM 1760 N N . ALA B 1 8 ? -8.898 28.328 14.086 1 98.69 8 ALA B N 1
ATOM 1761 C CA . ALA B 1 8 ? -7.875 27.328 14.375 1 98.69 8 ALA B CA 1
ATOM 1762 C C . ALA B 1 8 ? -6.73 27.406 13.367 1 98.69 8 ALA B C 1
ATOM 1764 O O . ALA B 1 8 ? -5.559 27.391 13.742 1 98.69 8 ALA B O 1
ATOM 1765 N N . GLY B 1 9 ? -7.059 27.469 12.07 1 98.62 9 GLY B N 1
ATOM 1766 C CA . GLY B 1 9 ? -6.066 27.5 11 1 98.62 9 GLY B CA 1
ATOM 1767 C C . GLY B 1 9 ? -5.129 28.688 11.094 1 98.62 9 GLY B C 1
ATOM 1768 O O . GLY B 1 9 ? -3.908 28.531 10.984 1 98.62 9 GLY B O 1
ATOM 1769 N N . GLU B 1 10 ? -5.707 29.844 11.258 1 98.62 10 GLU B N 1
ATOM 1770 C CA . GLU B 1 10 ? -4.895 31.047 11.359 1 98.62 10 GLU B CA 1
ATOM 1771 C C . GLU B 1 10 ? -4.031 31.031 12.617 1 98.62 10 GLU B C 1
ATOM 1773 O O . GLU B 1 10 ? -2.873 31.469 12.586 1 98.62 10 GLU B O 1
ATOM 1778 N N . TYR B 1 11 ? -4.605 30.578 13.727 1 98.62 11 TYR B N 1
ATOM 1779 C CA . TYR B 1 11 ? -3.844 30.453 14.969 1 98.62 11 TYR B CA 1
ATOM 1780 C C . TYR B 1 11 ? -2.639 29.547 14.781 1 98.62 11 TYR B C 1
ATOM 1782 O O . TYR B 1 11 ? -1.527 29.875 15.195 1 98.62 11 TYR B O 1
ATOM 1790 N N . ALA B 1 12 ? -2.807 28.453 14.141 1 98.69 12 ALA B N 1
ATOM 1791 C CA . ALA B 1 12 ? -1.754 27.453 13.945 1 98.69 12 ALA B CA 1
ATOM 1792 C C . ALA B 1 12 ? -0.628 28.016 13.078 1 98.69 12 ALA B C 1
ATOM 1794 O O . ALA B 1 12 ? 0.539 27.656 13.258 1 98.69 12 ALA B O 1
ATOM 1795 N N . ALA B 1 13 ? -0.973 28.875 12.141 1 98.75 13 ALA B N 1
ATOM 1796 C CA . ALA B 1 13 ? 0.038 29.5 11.289 1 98.75 13 ALA B CA 1
ATOM 1797 C C . ALA B 1 13 ? 1.077 30.234 12.125 1 98.75 13 ALA B C 1
ATOM 1799 O O . ALA B 1 13 ? 2.215 30.422 11.688 1 98.75 13 ALA B O 1
ATOM 1800 N N . GLY B 1 14 ? 0.684 30.625 13.305 1 98.38 14 GLY B N 1
ATOM 1801 C CA . GLY B 1 14 ? 1.57 31.344 14.195 1 98.38 14 GLY B CA 1
ATOM 1802 C C . GLY B 1 14 ? 2.723 30.5 14.711 1 98.38 14 GLY B C 1
ATOM 1803 O O . GLY B 1 14 ? 3.715 31.047 15.211 1 98.38 14 GLY B O 1
ATOM 1804 N N . PHE B 1 15 ? 2.67 29.203 14.641 1 98.56 15 PHE B N 1
ATOM 1805 C CA . PHE B 1 15 ? 3.711 28.312 15.117 1 98.56 15 PHE B CA 1
ATOM 1806 C C . PHE B 1 15 ? 4.824 28.172 14.086 1 98.56 15 PHE B C 1
ATOM 1808 O O . PHE B 1 15 ? 5.895 27.641 14.391 1 98.56 15 PHE B O 1
ATOM 1815 N N . VAL B 1 16 ? 4.613 28.625 12.836 1 98.75 16 VAL B N 1
ATOM 1816 C CA . VAL B 1 16 ? 5.613 28.562 11.781 1 98.75 16 VAL B CA 1
ATOM 1817 C C . VAL B 1 16 ? 6.578 29.734 11.898 1 98.75 16 VAL B C 1
ATOM 1819 O O . VAL B 1 16 ? 6.152 30.891 11.977 1 98.75 16 VAL B O 1
ATOM 1822 N N . ARG B 1 17 ? 7.824 29.391 11.898 1 98.5 17 ARG B N 1
ATOM 1823 C CA . ARG B 1 17 ? 8.859 30.406 12.078 1 98.5 17 ARG B CA 1
ATOM 1824 C C . ARG B 1 17 ? 9.789 30.469 10.875 1 98.5 17 ARG B C 1
ATOM 1826 O O . ARG B 1 17 ? 9.805 29.547 10.055 1 98.5 17 ARG B O 1
ATOM 1833 N N . ASP B 1 18 ? 10.578 31.531 10.93 1 98.56 18 ASP B N 1
ATOM 1834 C CA . ASP B 1 18 ? 11.531 31.75 9.852 1 98.56 18 ASP B CA 1
ATOM 1835 C C . ASP B 1 18 ? 12.539 30.609 9.758 1 98.56 18 ASP B C 1
ATOM 1837 O O . ASP B 1 18 ? 13.102 30.188 10.773 1 98.56 18 ASP B O 1
ATOM 1841 N N . GLY B 1 19 ? 12.664 30.094 8.539 1 98.38 19 GLY B N 1
ATOM 1842 C CA . GLY B 1 19 ? 13.68 29.094 8.297 1 98.38 19 GLY B CA 1
ATOM 1843 C C . GLY B 1 19 ? 13.148 27.672 8.406 1 98.38 19 GLY B C 1
ATOM 1844 O O . GLY B 1 19 ? 13.852 26.703 8.094 1 98.38 19 GLY B O 1
ATOM 1845 N N . MET B 1 20 ? 11.922 27.531 8.766 1 98.62 20 MET B N 1
ATOM 1846 C CA . MET B 1 20 ? 11.375 26.203 9.031 1 98.62 20 MET B CA 1
ATOM 1847 C C . MET B 1 20 ? 11.07 25.469 7.73 1 98.62 20 MET B C 1
ATOM 1849 O O . MET B 1 20 ? 10.695 26.094 6.734 1 98.62 20 MET B O 1
ATOM 1853 N N . THR B 1 21 ? 11.242 24.141 7.742 1 98.75 21 THR B N 1
ATOM 1854 C CA . THR B 1 21 ? 10.648 23.234 6.773 1 98.75 21 THR B CA 1
ATOM 1855 C C . THR B 1 21 ? 9.359 22.625 7.328 1 98.75 21 THR B C 1
ATOM 1857 O O . THR B 1 21 ? 9.336 22.109 8.445 1 98.75 21 THR B O 1
ATOM 1860 N N . ILE B 1 22 ? 8.258 22.797 6.527 1 98.81 22 ILE B N 1
ATOM 1861 C CA . ILE B 1 22 ? 6.98 22.438 7.129 1 98.81 22 ILE B CA 1
ATOM 1862 C C . ILE B 1 22 ? 6.188 21.562 6.172 1 98.81 22 ILE B C 1
ATOM 1864 O O . ILE B 1 22 ? 6.387 21.609 4.957 1 98.81 22 ILE B O 1
ATOM 1868 N N . GLY B 1 23 ? 5.418 20.656 6.785 1 98.75 23 GLY B N 1
ATOM 1869 C CA . GLY B 1 23 ? 4.383 19.953 6.039 1 98.75 23 GLY B CA 1
ATOM 1870 C C . GLY B 1 23 ? 3.045 20.672 6.062 1 98.75 23 GLY B C 1
ATOM 1871 O O . GLY B 1 23 ? 2.611 21.156 7.109 1 98.75 23 GLY B O 1
ATOM 1872 N N . LEU B 1 24 ? 2.436 20.766 4.906 1 98.81 24 LEU B N 1
ATOM 1873 C CA . LEU B 1 24 ? 1.114 21.375 4.781 1 98.81 24 LEU B CA 1
ATOM 1874 C C . LEU B 1 24 ? 0.053 20.312 4.508 1 98.81 24 LEU B C 1
ATOM 1876 O O . LEU B 1 24 ? 0.027 19.719 3.43 1 98.81 24 LEU B O 1
ATOM 1880 N N . GLY B 1 25 ? -0.799 20.172 5.465 1 98.5 25 GLY B N 1
ATOM 1881 C CA . GLY B 1 25 ? -1.88 19.219 5.336 1 98.5 25 GLY B CA 1
ATOM 1882 C C . GLY B 1 25 ? -2.9 19.594 4.281 1 98.5 25 GLY B C 1
ATOM 1883 O O . GLY B 1 25 ? -2.664 20.516 3.484 1 98.5 25 GLY B O 1
ATOM 1884 N N . THR B 1 26 ? -3.941 18.797 4.215 1 97.5 26 THR B N 1
ATOM 1885 C CA . THR B 1 26 ? -5.016 18.969 3.242 1 97.5 26 THR B CA 1
ATOM 1886 C C . THR B 1 26 ? -6.363 19.109 3.945 1 97.5 26 THR B C 1
ATOM 1888 O O . THR B 1 26 ? -6.594 18.516 4.992 1 97.5 26 THR B O 1
ATOM 1891 N N . GLY B 1 27 ? -7.234 19.953 3.301 1 96.69 27 GLY B N 1
ATOM 1892 C CA . GLY B 1 27 ? -8.602 20.047 3.795 1 96.69 27 GLY B CA 1
ATOM 1893 C C . GLY B 1 27 ? -9.039 21.469 4.078 1 96.69 27 GLY B C 1
ATOM 1894 O O . GLY B 1 27 ? -8.227 22.391 4.023 1 96.69 27 GLY B O 1
ATOM 1895 N N . SER B 1 28 ? -10.281 21.609 4.504 1 96.94 28 SER B N 1
ATOM 1896 C CA . SER B 1 28 ? -10.93 22.922 4.609 1 96.94 28 SER B CA 1
ATOM 1897 C C . SER B 1 28 ? -10.367 23.719 5.781 1 96.94 28 SER B C 1
ATOM 1899 O O . SER B 1 28 ? -10.336 24.953 5.738 1 96.94 28 SER B O 1
ATOM 1901 N N . THR B 1 29 ? -9.906 23.031 6.852 1 97.88 29 THR B N 1
ATOM 1902 C CA . THR B 1 29 ? -9.328 23.766 7.973 1 97.88 29 THR B CA 1
ATOM 1903 C C . THR B 1 29 ? -7.926 24.266 7.637 1 97.88 29 THR B C 1
ATOM 1905 O O . THR B 1 29 ? -7.598 25.422 7.875 1 97.88 29 THR B O 1
ATOM 1908 N N . VAL B 1 30 ? -7.164 23.422 7.012 1 98.56 30 VAL B N 1
ATOM 1909 C CA . VAL B 1 30 ? -5.785 23.75 6.66 1 98.56 30 VAL B CA 1
ATOM 1910 C C . VAL B 1 30 ? -5.773 24.828 5.586 1 98.56 30 VAL B C 1
ATOM 1912 O O . VAL B 1 30 ? -4.809 25.594 5.477 1 98.56 30 VAL B O 1
ATOM 1915 N N . TYR B 1 31 ? -6.824 24.922 4.824 1 98.56 31 TYR B N 1
ATOM 1916 C CA . TYR B 1 31 ? -6.984 26 3.855 1 98.56 31 TYR B CA 1
ATOM 1917 C C . TYR B 1 31 ? -6.66 27.344 4.48 1 98.56 31 TYR B C 1
ATOM 1919 O O . TYR B 1 31 ? -5.918 28.141 3.904 1 98.56 31 TYR B O 1
ATOM 1927 N N . TRP B 1 32 ? -7.137 27.547 5.652 1 98.69 32 TRP B N 1
ATOM 1928 C CA . TRP B 1 32 ? -6.957 28.828 6.316 1 98.69 32 TRP B CA 1
ATOM 1929 C C . TRP B 1 32 ? -5.527 28.984 6.82 1 98.69 32 TRP B C 1
ATOM 1931 O O . TRP B 1 32 ? -4.992 30.094 6.844 1 98.69 32 TRP B O 1
ATOM 1941 N N . THR B 1 33 ? -4.93 27.891 7.262 1 98.88 33 THR B N 1
ATOM 1942 C CA . THR B 1 33 ? -3.512 27.922 7.605 1 98.88 33 THR B CA 1
ATOM 1943 C C . THR B 1 33 ? -2.674 28.344 6.406 1 98.88 33 THR B C 1
ATOM 1945 O O . THR B 1 33 ? -1.82 29.234 6.523 1 98.88 33 THR B O 1
ATOM 1948 N N . ILE B 1 34 ? -2.949 27.766 5.266 1 98.88 34 ILE B N 1
ATOM 1949 C CA . ILE B 1 34 ? -2.174 28.016 4.055 1 98.88 34 ILE B CA 1
ATOM 1950 C C . ILE B 1 34 ? -2.387 29.469 3.598 1 98.88 34 ILE B C 1
ATOM 1952 O O . ILE B 1 34 ? -1.437 30.141 3.207 1 98.88 34 ILE B O 1
ATOM 1956 N N . GLN B 1 35 ? -3.598 29.984 3.668 1 98.81 35 GLN B N 1
ATOM 1957 C CA . GLN B 1 35 ? -3.885 31.375 3.338 1 98.81 35 GLN B CA 1
ATOM 1958 C C . GLN B 1 35 ? -3.062 32.344 4.203 1 98.81 35 GLN B C 1
ATOM 1960 O O . GLN B 1 35 ? -2.42 33.25 3.689 1 98.81 35 GLN B O 1
ATOM 1965 N N . LYS B 1 36 ? -3.115 32.062 5.477 1 98.88 36 LYS B N 1
ATOM 1966 C CA . LYS B 1 36 ? -2.391 32.906 6.41 1 98.88 36 LYS B CA 1
ATOM 1967 C C . LYS B 1 36 ? -0.886 32.844 6.16 1 98.88 36 LYS B C 1
ATOM 1969 O O . LYS B 1 36 ? -0.203 33.875 6.184 1 98.88 36 LYS B O 1
ATOM 1974 N N . LEU B 1 37 ? -0.347 31.672 5.906 1 98.88 37 LEU B N 1
ATOM 1975 C CA . LEU B 1 37 ? 1.077 31.516 5.633 1 98.88 37 LEU B CA 1
ATOM 1976 C C . LEU B 1 37 ? 1.464 32.219 4.336 1 98.88 37 LEU B C 1
ATOM 1978 O O . LEU B 1 37 ? 2.549 32.812 4.242 1 98.88 37 LEU B O 1
ATOM 1982 N N . GLY B 1 38 ? 0.598 32.094 3.324 1 98.81 38 GLY B N 1
ATOM 1983 C CA . GLY B 1 38 ? 0.843 32.844 2.102 1 98.81 38 GLY B CA 1
ATOM 1984 C C . GLY B 1 38 ? 1.057 34.312 2.342 1 98.81 38 GLY B C 1
ATOM 1985 O O . GLY B 1 38 ? 1.999 34.906 1.81 1 98.81 38 GLY B O 1
ATOM 1986 N N . HIS B 1 39 ? 0.174 34.906 3.143 1 98.69 39 HIS B N 1
ATOM 1987 C CA . HIS B 1 39 ? 0.3 36.312 3.494 1 98.69 39 HIS B CA 1
ATOM 1988 C C . HIS B 1 39 ? 1.615 36.594 4.219 1 98.69 39 HIS B C 1
ATOM 1990 O O . HIS B 1 39 ? 2.309 37.562 3.91 1 98.69 39 HIS B O 1
ATOM 1996 N N . ARG B 1 40 ? 1.959 35.719 5.137 1 98.75 40 ARG B N 1
ATOM 1997 C CA . ARG B 1 40 ? 3.184 35.906 5.906 1 98.75 40 ARG B CA 1
ATOM 1998 C C . ARG B 1 40 ? 4.414 35.781 5.016 1 98.75 40 ARG B C 1
ATOM 2000 O O . ARG B 1 40 ? 5.41 36.5 5.227 1 98.75 40 ARG B O 1
ATOM 2007 N N . VAL B 1 41 ? 4.363 34.875 4.105 1 98.75 41 VAL B N 1
ATOM 2008 C CA . VAL B 1 41 ? 5.461 34.719 3.154 1 98.75 41 VAL B CA 1
ATOM 2009 C C . VAL B 1 41 ? 5.613 36 2.338 1 98.75 41 VAL B C 1
ATOM 2011 O O . VAL B 1 41 ? 6.73 36.5 2.137 1 98.75 41 VAL B O 1
ATOM 2014 N N . GLN B 1 42 ? 4.52 36.594 1.898 1 98.12 42 GLN B N 1
ATOM 2015 C CA . GLN B 1 42 ? 4.547 37.844 1.173 1 98.12 42 GLN B CA 1
ATOM 2016 C C . GLN B 1 42 ? 5.141 38.969 2.029 1 98.12 42 GLN B C 1
ATOM 2018 O O . GLN B 1 42 ? 5.758 39.906 1.508 1 98.12 42 GLN B O 1
ATOM 2023 N N . GLU B 1 43 ? 5.012 38.781 3.316 1 98.31 43 GLU B N 1
ATOM 2024 C CA . GLU B 1 43 ? 5.5 39.781 4.254 1 98.31 43 GLU B CA 1
ATOM 2025 C C . GLU B 1 43 ? 6.93 39.5 4.688 1 98.31 43 GLU B C 1
ATOM 2027 O O . GLU B 1 43 ? 7.504 40.219 5.5 1 98.31 43 GLU B O 1
ATOM 2032 N N . GLY B 1 44 ? 7.469 38.406 4.234 1 98.31 44 GLY B N 1
ATOM 2033 C CA . GLY B 1 44 ? 8.891 38.219 4.453 1 98.31 44 GLY B CA 1
ATOM 2034 C C . GLY B 1 44 ? 9.219 36.906 5.141 1 98.31 44 GLY B C 1
ATOM 2035 O O . GLY B 1 44 ? 10.391 36.594 5.371 1 98.31 44 GLY B O 1
ATOM 2036 N N . LEU B 1 45 ? 8.234 36.094 5.547 1 98.56 45 LEU B N 1
ATOM 2037 C CA . LEU B 1 45 ? 8.477 34.781 6.156 1 98.56 45 LEU B CA 1
ATOM 2038 C C . LEU B 1 45 ? 9.188 33.844 5.18 1 98.56 45 LEU B C 1
ATOM 2040 O O . LEU B 1 45 ? 8.75 33.688 4.039 1 98.56 45 LEU B O 1
ATOM 2044 N N . SER B 1 46 ? 10.32 33.312 5.617 1 98.62 46 SER B N 1
ATOM 2045 C CA . SER B 1 46 ? 11.086 32.375 4.805 1 98.62 46 SER B CA 1
ATOM 2046 C C . SER B 1 46 ? 10.867 30.938 5.277 1 98.62 46 SER B C 1
ATOM 2048 O O . SER B 1 46 ? 11.367 30.547 6.332 1 98.62 46 SER B O 1
ATOM 2050 N N . ILE B 1 47 ? 10.211 30.141 4.406 1 98.69 47 ILE B N 1
ATOM 2051 C CA . ILE B 1 47 ? 9.945 28.734 4.734 1 98.69 47 ILE B CA 1
ATOM 2052 C C . ILE B 1 47 ? 10.031 27.891 3.473 1 98.69 47 ILE B C 1
ATOM 2054 O O . ILE B 1 47 ? 10.078 28.422 2.361 1 98.69 47 ILE B O 1
ATOM 2058 N N . GLN B 1 48 ? 10.18 26.609 3.645 1 98.5 48 GLN B N 1
ATOM 2059 C CA . GLN B 1 48 ? 9.992 25.594 2.617 1 98.5 48 GLN B CA 1
ATOM 2060 C C . GLN B 1 48 ? 8.922 24.578 3.035 1 98.5 48 GLN B C 1
ATOM 2062 O O . GLN B 1 48 ? 8.914 24.109 4.176 1 98.5 48 GLN B O 1
ATOM 2067 N N . ALA B 1 49 ? 8.039 24.312 2.1 1 98.81 49 ALA B N 1
ATOM 2068 C CA . ALA B 1 49 ? 6.891 23.516 2.52 1 98.81 49 ALA B CA 1
ATOM 2069 C C . ALA B 1 49 ? 6.73 22.281 1.637 1 98.81 49 ALA B C 1
ATOM 2071 O O . ALA B 1 49 ? 7.102 22.297 0.46 1 98.81 49 ALA B O 1
ATOM 2072 N N . VAL B 1 50 ? 6.254 21.188 2.227 1 98.69 50 VAL B N 1
ATOM 2073 C CA . VAL B 1 50 ? 5.867 19.969 1.533 1 98.69 50 VAL B CA 1
ATOM 2074 C C . VAL B 1 50 ? 4.352 19.797 1.58 1 98.69 50 VAL B C 1
ATOM 2076 O O . VAL B 1 50 ? 3.775 19.594 2.65 1 98.69 50 VAL B O 1
ATOM 2079 N N . PRO B 1 51 ? 3.684 19.906 0.438 1 98.69 51 PRO B N 1
ATOM 2080 C CA . PRO B 1 51 ? 2.234 19.688 0.424 1 98.69 51 PRO B CA 1
ATOM 2081 C C . PRO B 1 51 ? 1.859 18.203 0.504 1 98.69 51 PRO B C 1
ATOM 2083 O O . PRO B 1 51 ? 2.551 17.359 -0.066 1 98.69 51 PRO B O 1
ATOM 2086 N N . THR B 1 52 ? 0.756 17.906 1.175 1 98.38 52 THR B N 1
ATOM 2087 C CA . THR B 1 52 ? 0.353 16.531 1.375 1 98.38 52 THR B CA 1
ATOM 2088 C C . THR B 1 52 ? -0.63 16.094 0.294 1 98.38 52 THR B C 1
ATOM 2090 O O . THR B 1 52 ? -1.102 14.945 0.301 1 98.38 52 THR B O 1
ATOM 2093 N N . SER B 1 53 ? -1.026 16.953 -0.608 1 98.38 53 SER B N 1
ATOM 2094 C CA . SER B 1 53 ? -1.92 16.641 -1.718 1 98.38 53 SER B CA 1
ATOM 2095 C C . SER B 1 53 ? -1.674 17.562 -2.906 1 98.38 53 SER B C 1
ATOM 2097 O O . SER B 1 53 ? -1.034 18.609 -2.768 1 98.38 53 SER B O 1
ATOM 2099 N N . LYS B 1 54 ? -2.178 17.125 -4.078 1 97.81 54 LYS B N 1
ATOM 2100 C CA . LYS B 1 54 ? -2.119 17.984 -5.25 1 97.81 54 LYS B CA 1
ATOM 2101 C C . LYS B 1 54 ? -2.932 19.266 -5.031 1 97.81 54 LYS B C 1
ATOM 2103 O O . LYS B 1 54 ? -2.535 20.344 -5.473 1 97.81 54 LYS B O 1
ATOM 2108 N N . GLU B 1 55 ? -4.035 19.109 -4.355 1 97.69 55 GLU B N 1
ATOM 2109 C CA . GLU B 1 55 ? -4.863 20.266 -4.023 1 97.69 55 GLU B CA 1
ATOM 2110 C C . GLU B 1 55 ? -4.082 21.281 -3.191 1 97.69 55 GLU B C 1
ATOM 2112 O O . GLU B 1 55 ? -4.09 22.484 -3.49 1 97.69 55 GLU B O 1
ATOM 2117 N N . THR B 1 56 ? -3.436 20.812 -2.145 1 98.56 56 THR B N 1
ATOM 2118 C CA . THR B 1 56 ? -2.625 21.672 -1.293 1 98.56 56 THR B CA 1
ATOM 2119 C C . THR B 1 56 ? -1.474 22.281 -2.084 1 98.56 56 THR B C 1
ATOM 2121 O O . THR B 1 56 ? -1.148 23.453 -1.907 1 98.56 56 THR B O 1
ATOM 2124 N N . GLU B 1 57 ? -0.884 21.5 -2.928 1 98.69 57 GLU B N 1
ATOM 2125 C CA . GLU B 1 57 ? 0.212 21.984 -3.762 1 98.69 57 GLU B CA 1
ATOM 2126 C C . GLU B 1 57 ? -0.229 23.172 -4.621 1 98.69 57 GLU B C 1
ATOM 2128 O O . GLU B 1 57 ? 0.447 24.203 -4.664 1 98.69 57 GLU B O 1
ATOM 2133 N N . VAL B 1 58 ? -1.335 23.047 -5.297 1 98.62 58 VAL B N 1
ATOM 2134 C CA . VAL B 1 58 ? -1.863 24.078 -6.18 1 98.62 58 VAL B CA 1
ATOM 2135 C C . VAL B 1 58 ? -2.121 25.359 -5.383 1 98.62 58 VAL B C 1
ATOM 2137 O O . VAL B 1 58 ? -1.712 26.438 -5.793 1 98.62 58 VAL B O 1
ATOM 2140 N N . LEU B 1 59 ? -2.758 25.203 -4.234 1 98.69 59 LEU B N 1
ATOM 2141 C CA . LEU B 1 59 ? -3.072 26.344 -3.393 1 98.69 59 LEU B CA 1
ATOM 2142 C C . LEU B 1 59 ? -1.798 27.047 -2.932 1 98.69 59 LEU B C 1
ATOM 2144 O O . LEU B 1 59 ? -1.703 28.281 -2.992 1 98.69 59 LEU B O 1
ATOM 2148 N N . ALA B 1 60 ? -0.84 26.281 -2.461 1 98.88 60 ALA B N 1
ATOM 2149 C CA . ALA B 1 60 ? 0.423 26.828 -1.986 1 98.88 60 ALA B CA 1
ATOM 2150 C C . ALA B 1 60 ? 1.14 27.594 -3.098 1 98.88 60 ALA B C 1
ATOM 2152 O O . ALA B 1 60 ? 1.675 28.688 -2.867 1 98.88 60 ALA B O 1
ATOM 2153 N N . LYS B 1 61 ? 1.165 27.047 -4.277 1 98.69 61 LYS B N 1
ATOM 2154 C CA . LYS B 1 61 ? 1.801 27.703 -5.418 1 98.69 61 LYS B CA 1
ATOM 2155 C C . LYS B 1 61 ? 1.11 29.016 -5.758 1 98.69 61 LYS B C 1
ATOM 2157 O O . LYS B 1 61 ? 1.773 30.016 -6.047 1 98.69 61 LYS B O 1
ATOM 2162 N N . GLN B 1 62 ? -0.154 29.016 -5.715 1 98.62 62 GLN B N 1
ATOM 2163 C CA . GLN B 1 62 ? -0.927 30.219 -5.984 1 98.62 62 GLN B CA 1
ATOM 2164 C C . GLN B 1 62 ? -0.548 31.344 -5.02 1 98.62 62 GLN B C 1
ATOM 2166 O O . GLN B 1 62 ? -0.604 32.531 -5.379 1 98.62 62 GLN B O 1
ATOM 2171 N N . LEU B 1 63 ? -0.148 30.969 -3.863 1 98.69 63 LEU B N 1
ATOM 2172 C CA . LEU B 1 63 ? 0.167 31.938 -2.822 1 98.69 63 LEU B CA 1
ATOM 2173 C C . LEU B 1 63 ? 1.673 32.156 -2.723 1 98.69 63 LEU B C 1
ATOM 2175 O O . LEU B 1 63 ? 2.152 32.781 -1.77 1 98.69 63 LEU B O 1
ATOM 2179 N N . SER B 1 64 ? 2.424 31.547 -3.623 1 98.5 64 SER B N 1
ATOM 2180 C CA . SER B 1 64 ? 3.867 31.719 -3.75 1 98.5 64 SER B CA 1
ATOM 2181 C C . SER B 1 64 ? 4.598 31.188 -2.521 1 98.5 64 SER B C 1
ATOM 2183 O O . SER B 1 64 ? 5.621 31.734 -2.115 1 98.5 64 SER B O 1
ATOM 2185 N N . ILE B 1 65 ? 4.043 30.219 -1.888 1 98.88 65 ILE B N 1
ATOM 2186 C CA . ILE B 1 65 ? 4.742 29.5 -0.824 1 98.88 65 ILE B CA 1
ATOM 2187 C C . ILE B 1 65 ? 5.793 28.578 -1.43 1 98.88 65 ILE B C 1
ATOM 2189 O O . ILE B 1 65 ? 5.473 27.734 -2.273 1 98.88 65 ILE B O 1
ATOM 2193 N N . PRO B 1 66 ? 7.047 28.719 -1.042 1 98.62 66 PRO B N 1
ATOM 2194 C CA . PRO B 1 66 ? 8.078 27.844 -1.61 1 98.62 66 PRO B CA 1
ATOM 2195 C C . PRO B 1 66 ? 7.863 26.375 -1.269 1 98.62 66 PRO B C 1
ATOM 2197 O O . PRO B 1 66 ? 7.645 26.031 -0.104 1 98.62 66 PRO B O 1
ATOM 2200 N N . LEU B 1 67 ? 7.902 25.578 -2.23 1 98.56 67 LEU B N 1
ATOM 2201 C CA . LEU B 1 67 ? 7.691 24.141 -2.039 1 98.56 67 LEU B CA 1
ATOM 2202 C C . LEU B 1 67 ? 8.984 23.375 -2.279 1 98.56 67 LEU B C 1
ATOM 2204 O O . LEU B 1 67 ? 9.828 23.797 -3.072 1 98.56 67 LEU B O 1
ATOM 2208 N N . ILE B 1 68 ? 9.086 22.281 -1.572 1 97.5 68 ILE B N 1
ATOM 2209 C CA . ILE B 1 68 ? 10.195 21.344 -1.74 1 97.5 68 ILE B CA 1
ATOM 2210 C C . ILE B 1 68 ? 9.672 19.906 -1.715 1 97.5 68 ILE B C 1
ATOM 2212 O O . ILE B 1 68 ? 8.555 19.656 -1.266 1 97.5 68 ILE B O 1
ATOM 2216 N N . SER B 1 69 ? 10.484 19.062 -2.301 1 96.19 69 SER B N 1
ATOM 2217 C CA . SER B 1 69 ? 10.172 17.641 -2.219 1 96.19 69 SER B CA 1
ATOM 2218 C C . SER B 1 69 ? 10.648 17.047 -0.895 1 96.19 69 SER B C 1
ATOM 2220 O O . SER B 1 69 ? 11.727 17.375 -0.412 1 96.19 69 SER B O 1
ATOM 2222 N N . LEU B 1 70 ? 9.789 16.172 -0.368 1 95.25 70 LEU B N 1
ATOM 2223 C CA . LEU B 1 70 ? 10.195 15.492 0.86 1 95.25 70 LEU B CA 1
ATOM 2224 C C . LEU B 1 70 ? 11.391 14.586 0.613 1 95.25 70 LEU B C 1
ATOM 2226 O O . LEU B 1 70 ? 12.102 14.219 1.554 1 95.25 70 LEU B O 1
ATOM 2230 N N . ASN B 1 71 ? 11.633 14.25 -0.627 1 93.69 71 ASN B N 1
ATOM 2231 C CA . ASN B 1 71 ? 12.789 13.438 -0.978 1 93.69 71 ASN B CA 1
ATOM 2232 C C . ASN B 1 71 ? 14.102 14.188 -0.743 1 93.69 71 ASN B C 1
ATOM 2234 O O . ASN B 1 71 ? 15.172 13.586 -0.726 1 93.69 71 ASN B O 1
ATOM 2238 N N . GLU B 1 72 ? 14.016 15.438 -0.499 1 90.88 72 GLU B N 1
ATOM 2239 C CA . GLU B 1 72 ? 15.195 16.281 -0.379 1 90.88 72 GLU B CA 1
ATOM 2240 C C . GLU B 1 72 ? 15.477 16.641 1.079 1 90.88 72 GLU B C 1
ATOM 2242 O O . GLU B 1 72 ? 16.391 17.406 1.371 1 90.88 72 GLU B O 1
ATOM 2247 N N . ILE B 1 73 ? 14.695 16.188 1.936 1 92.19 73 ILE B N 1
ATOM 2248 C CA . ILE B 1 73 ? 14.805 16.578 3.34 1 92.19 73 ILE B CA 1
ATOM 2249 C C . ILE B 1 73 ? 14.758 15.32 4.219 1 92.19 73 ILE B C 1
ATOM 2251 O O . ILE B 1 73 ? 14.008 14.383 3.939 1 92.19 73 ILE B O 1
ATOM 2255 N N . ASP B 1 74 ? 15.531 15.359 5.273 1 91.06 74 ASP B N 1
ATOM 2256 C CA . ASP B 1 74 ? 15.562 14.219 6.188 1 91.06 74 ASP B CA 1
ATOM 2257 C C . ASP B 1 74 ? 14.359 14.242 7.133 1 91.06 74 ASP B C 1
ATOM 2259 O O . ASP B 1 74 ? 13.727 13.211 7.359 1 91.06 74 ASP B O 1
ATOM 2263 N N . ILE B 1 75 ? 14.117 15.438 7.688 1 96.62 75 ILE B N 1
ATOM 2264 C CA . ILE B 1 75 ? 13.047 15.602 8.664 1 96.62 75 ILE B CA 1
ATOM 2265 C C . ILE B 1 75 ? 12.484 17.016 8.578 1 96.62 75 ILE B C 1
ATOM 2267 O O . ILE B 1 75 ? 13.234 17.984 8.398 1 96.62 75 ILE B O 1
ATOM 2271 N N . LEU B 1 76 ? 11.172 17.141 8.664 1 97.81 76 LEU B N 1
ATOM 2272 C CA . LEU B 1 76 ? 10.516 18.438 8.695 1 97.81 76 LEU B CA 1
ATOM 2273 C C . LEU B 1 76 ? 10.438 18.969 10.125 1 97.81 76 LEU B C 1
ATOM 2275 O O . LEU B 1 76 ? 10.359 18.203 11.078 1 97.81 76 LEU B O 1
ATOM 2279 N N . ASP B 1 77 ? 10.445 20.266 10.211 1 98.06 77 ASP B N 1
ATOM 2280 C CA . ASP B 1 77 ? 10.328 20.891 11.531 1 98.06 77 ASP B CA 1
ATOM 2281 C C . ASP B 1 77 ? 8.914 20.734 12.094 1 98.06 77 ASP B C 1
ATOM 2283 O O . ASP B 1 77 ? 8.742 20.469 13.281 1 98.06 77 ASP B O 1
ATOM 2287 N N . LEU B 1 78 ? 7.965 20.906 11.203 1 98.19 78 LEU B N 1
ATOM 2288 C CA . LEU B 1 78 ? 6.582 20.984 11.648 1 98.19 78 LEU B CA 1
ATOM 2289 C C . LEU B 1 78 ? 5.625 20.594 10.531 1 98.19 78 LEU B C 1
ATOM 2291 O O . LEU B 1 78 ? 5.816 21 9.375 1 98.19 78 LEU B O 1
ATOM 2295 N N . THR B 1 79 ? 4.688 19.781 10.875 1 98.69 79 THR B N 1
ATOM 2296 C CA . THR B 1 79 ? 3.551 19.578 9.984 1 98.69 79 THR B CA 1
ATOM 2297 C C . THR B 1 79 ? 2.262 20.062 10.633 1 98.69 79 THR B C 1
ATOM 2299 O O . THR B 1 79 ? 2.025 19.844 11.82 1 98.69 79 THR B O 1
ATOM 2302 N N . ILE B 1 80 ? 1.467 20.812 9.922 1 98.88 80 ILE B N 1
ATOM 2303 C CA . ILE B 1 80 ? 0.131 21.219 10.344 1 98.88 80 ILE B CA 1
ATOM 2304 C C . ILE B 1 80 ? -0.917 20.547 9.453 1 98.88 80 ILE B C 1
ATOM 2306 O O . ILE B 1 80 ? -0.888 20.688 8.234 1 98.88 80 ILE B O 1
ATOM 2310 N N . ASP B 1 81 ? -1.768 19.797 10.039 1 98.62 81 ASP B N 1
ATOM 2311 C CA . ASP B 1 81 ? -2.779 19.062 9.289 1 98.62 81 ASP B CA 1
ATOM 2312 C C . ASP B 1 81 ? -4.109 19.031 10.047 1 98.62 81 ASP B C 1
ATOM 2314 O O . ASP B 1 81 ? -4.184 19.469 11.195 1 98.62 81 ASP B O 1
ATOM 2318 N N . GLY B 1 82 ? -5.207 18.703 9.328 1 98.06 82 GLY B N 1
ATOM 2319 C CA . GLY B 1 82 ? -6.523 18.562 9.922 1 98.06 82 GLY B CA 1
ATOM 2320 C C . GLY B 1 82 ? -6.832 17.156 10.391 1 98.06 82 GLY B C 1
ATOM 2321 O O . GLY B 1 82 ? -5.949 16.297 10.422 1 98.06 82 GLY B O 1
ATOM 2322 N N . ALA B 1 83 ? -8.086 17 10.797 1 97.5 83 ALA B N 1
ATOM 2323 C CA . ALA B 1 83 ? -8.594 15.688 11.219 1 97.5 83 ALA B CA 1
ATOM 2324 C C . ALA B 1 83 ? -10.094 15.578 10.945 1 97.5 83 ALA B C 1
ATOM 2326 O O . ALA B 1 83 ? -10.805 16.578 10.922 1 97.5 83 ALA B O 1
ATOM 2327 N N . ASP B 1 84 ? -10.5 14.383 10.75 1 98.38 84 ASP B N 1
ATOM 2328 C CA . ASP B 1 84 ? -11.938 14.109 10.664 1 98.38 84 ASP B CA 1
ATOM 2329 C C . ASP B 1 84 ? -12.516 13.773 12.039 1 98.38 84 ASP B C 1
ATOM 2331 O O . ASP B 1 84 ? -13.68 14.062 12.312 1 98.38 84 ASP B O 1
ATOM 2335 N N . GLU B 1 85 ? -11.703 13.148 12.883 1 98.12 85 GLU B N 1
ATOM 2336 C CA . GLU B 1 85 ? -12 12.906 14.289 1 98.12 85 GLU B CA 1
ATOM 2337 C C . GLU B 1 85 ? -10.734 12.984 15.141 1 98.12 85 GLU B C 1
ATOM 2339 O O . GLU B 1 85 ? -9.641 12.641 14.688 1 98.12 85 GLU B O 1
ATOM 2344 N N . ILE B 1 86 ? -10.906 13.391 16.344 1 97.44 86 ILE B N 1
ATOM 2345 C CA . ILE B 1 86 ? -9.859 13.422 17.359 1 97.44 86 ILE B CA 1
ATOM 2346 C C . ILE B 1 86 ? -10.414 12.93 18.688 1 97.44 86 ILE B C 1
ATOM 2348 O O . ILE B 1 86 ? -11.414 13.461 19.188 1 97.44 86 ILE B O 1
ATOM 2352 N N . ASN B 1 87 ? -9.781 11.922 19.25 1 96.31 87 ASN B N 1
ATOM 2353 C CA . ASN B 1 87 ? -10.242 11.484 20.562 1 96.31 87 ASN B CA 1
ATOM 2354 C C . ASN B 1 87 ? -9.375 12.047 21.688 1 96.31 87 ASN B C 1
ATOM 2356 O O . ASN B 1 87 ? -8.469 12.844 21.438 1 96.31 87 ASN B O 1
ATOM 2360 N N . ASN B 1 88 ? -9.617 11.633 22.891 1 93.69 88 ASN B N 1
ATOM 2361 C CA . ASN B 1 88 ? -8.977 12.219 24.062 1 93.69 88 ASN B CA 1
ATOM 2362 C C . ASN B 1 88 ? -7.492 11.859 24.141 1 93.69 88 ASN B C 1
ATOM 2364 O O . ASN B 1 88 ? -6.707 12.555 24.781 1 93.69 88 ASN B O 1
ATOM 2368 N N . ASP B 1 89 ? -7.078 10.82 23.516 1 94.06 89 ASP B N 1
ATOM 2369 C CA . ASP B 1 89 ? -5.688 10.375 23.484 1 94.06 89 ASP B CA 1
ATOM 2370 C C . ASP B 1 89 ? -4.945 10.945 22.281 1 94.06 89 ASP B C 1
ATOM 2372 O O . ASP B 1 89 ? -3.84 10.516 21.969 1 94.06 89 ASP B O 1
ATOM 2376 N N . LEU B 1 90 ? -5.625 11.852 21.516 1 95.56 90 LEU B N 1
ATOM 2377 C CA . LEU B 1 90 ? -5.094 12.508 20.328 1 95.56 90 LEU B CA 1
ATOM 2378 C C . LEU B 1 90 ? -4.852 11.492 19.219 1 95.56 90 LEU B C 1
ATOM 2380 O O . LEU B 1 90 ? -3.896 11.625 18.453 1 95.56 90 LEU B O 1
ATOM 2384 N N . GLN B 1 91 ? -5.676 10.461 19.281 1 97 91 GLN B N 1
ATOM 2385 C CA . GLN B 1 91 ? -5.766 9.594 18.109 1 97 91 GLN B CA 1
ATOM 2386 C C . GLN B 1 91 ? -6.773 10.133 17.094 1 97 91 GLN B C 1
ATOM 2388 O O . GLN B 1 91 ? -7.797 10.703 17.484 1 97 91 GLN B O 1
ATOM 2393 N N . LEU B 1 92 ? -6.465 9.883 15.82 1 97.75 92 LEU B N 1
ATOM 2394 C CA . LEU B 1 92 ? -7.246 10.562 14.789 1 97.75 92 LEU B CA 1
ATOM 2395 C C . LEU B 1 92 ? -7.793 9.57 13.773 1 97.75 92 LEU B C 1
ATOM 2397 O O . LEU B 1 92 ? -7.195 8.516 13.547 1 97.75 92 LEU B O 1
ATOM 2401 N N . ILE B 1 93 ? -8.891 9.898 13.203 1 98.31 93 ILE B N 1
ATOM 2402 C CA . ILE B 1 93 ? -9.219 9.484 11.844 1 98.31 93 ILE B CA 1
ATOM 2403 C C . ILE B 1 93 ? -8.953 10.633 10.875 1 98.31 93 ILE B C 1
ATOM 2405 O O . ILE B 1 93 ? -9.383 11.766 11.117 1 98.31 93 ILE B O 1
ATOM 2409 N N . LYS B 1 94 ? -8.156 10.383 9.93 1 97.94 94 LYS B N 1
ATOM 2410 C CA . LYS B 1 94 ? -7.883 11.312 8.836 1 97.94 94 LYS B CA 1
ATOM 2411 C C . LYS B 1 94 ? -8.086 10.641 7.48 1 97.94 94 LYS B C 1
ATOM 2413 O O . LYS B 1 94 ? -7.883 9.438 7.34 1 97.94 94 LYS B O 1
ATOM 2418 N N . GLY B 1 95 ? -8.523 11.461 6.465 1 97.81 95 GLY B N 1
ATOM 2419 C CA . GLY B 1 95 ? -8.625 10.93 5.113 1 97.81 95 GLY B CA 1
ATOM 2420 C C . GLY B 1 95 ? -9.922 11.289 4.422 1 97.81 95 GLY B C 1
ATOM 2421 O O . GLY B 1 95 ? -10.195 10.82 3.312 1 97.81 95 GLY B O 1
ATOM 2422 N N . GLY B 1 96 ? -10.75 12.102 5.031 1 97.38 96 GLY B N 1
ATOM 2423 C CA . GLY B 1 96 ? -11.969 12.562 4.387 1 97.38 96 GLY B CA 1
ATOM 2424 C C . GLY B 1 96 ? -11.734 13.172 3.02 1 97.38 96 GLY B C 1
ATOM 2425 O O . GLY B 1 96 ? -12.555 13.016 2.113 1 97.38 96 GLY B O 1
ATOM 2426 N N . GLY B 1 97 ? -10.609 13.836 2.875 1 96.69 97 GLY B N 1
ATOM 2427 C CA . GLY B 1 97 ? -10.266 14.461 1.61 1 96.69 97 GLY B CA 1
ATOM 2428 C C . GLY B 1 97 ? -9.523 13.539 0.663 1 96.69 97 GLY B C 1
ATOM 2429 O O . GLY B 1 97 ? -9.227 13.922 -0.472 1 96.69 97 GLY B O 1
ATOM 2430 N N . GLY B 1 98 ? -9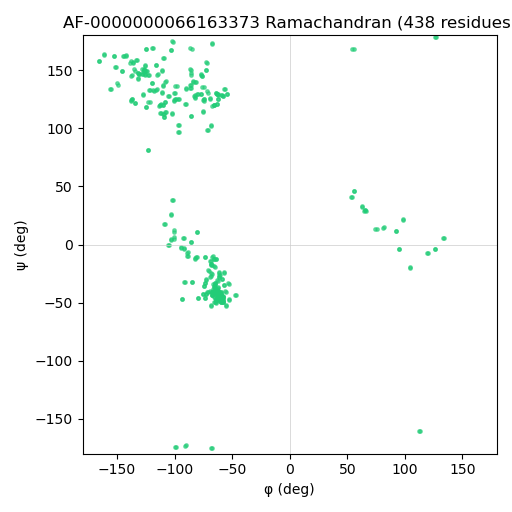.172 12.375 1.118 1 98.12 98 GLY B N 1
ATOM 2431 C CA . GLY B 1 98 ? -8.594 11.375 0.243 1 98.12 98 GLY B CA 1
ATOM 2432 C C . GLY B 1 98 ? -7.082 11.422 0.194 1 98.12 98 GLY B C 1
ATOM 2433 O O . GLY B 1 98 ? -6.461 10.766 -0.647 1 98.12 98 GLY B O 1
ATOM 2434 N N . ALA B 1 99 ? -6.438 12.188 1.105 1 98.25 99 ALA B N 1
ATOM 2435 C CA . ALA B 1 99 ? -4.992 12.375 1.056 1 98.25 99 ALA B CA 1
ATOM 2436 C C . ALA B 1 99 ? -4.301 11.625 2.195 1 98.25 99 ALA B C 1
ATOM 2438 O O . ALA B 1 99 ? -3.156 11.93 2.537 1 98.25 99 ALA B O 1
ATOM 2439 N N . LEU B 1 100 ? -4.91 10.664 2.857 1 98.5 100 LEU B N 1
ATOM 2440 C CA . LEU B 1 100 ? -4.5 10.062 4.121 1 98.5 100 LEU B CA 1
ATOM 2441 C C . LEU B 1 100 ? -3.078 9.516 4.027 1 98.5 100 LEU B C 1
ATOM 2443 O O . LEU B 1 100 ? -2.271 9.711 4.938 1 98.5 100 LEU B O 1
ATOM 2447 N N . LEU B 1 101 ? -2.738 8.914 2.895 1 98.69 101 LEU B N 1
ATOM 2448 C CA . LEU B 1 101 ? -1.427 8.281 2.805 1 98.69 101 LEU B CA 1
ATO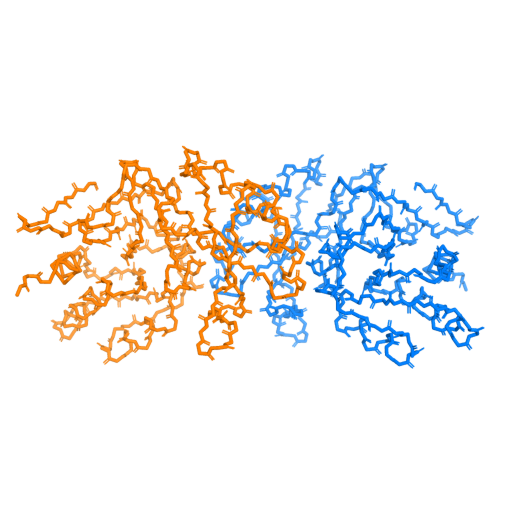M 2449 C C . LEU B 1 101 ? -0.318 9.328 2.811 1 98.69 101 LEU B C 1
ATOM 2451 O O . LEU B 1 101 ? 0.605 9.25 3.625 1 98.69 101 LEU B O 1
ATOM 2455 N N . ARG B 1 102 ? -0.425 10.305 1.913 1 98.56 102 ARG B N 1
ATOM 2456 C CA . ARG B 1 102 ? 0.605 11.336 1.849 1 98.56 102 ARG B CA 1
ATOM 2457 C C . ARG B 1 102 ? 0.653 12.148 3.143 1 98.56 102 ARG B C 1
ATOM 2459 O O . ARG B 1 102 ? 1.732 12.516 3.609 1 98.56 102 ARG B O 1
ATOM 2466 N N . GLU B 1 103 ? -0.534 12.406 3.686 1 98.5 103 GLU B N 1
ATOM 2467 C CA . GLU B 1 103 ? -0.592 13.109 4.969 1 98.5 103 GLU B CA 1
ATOM 2468 C C . GLU B 1 103 ? 0.179 12.352 6.043 1 98.5 103 GLU B C 1
ATOM 2470 O O . GLU B 1 103 ? 0.946 12.945 6.801 1 98.5 103 GLU B O 1
ATOM 2475 N N . LYS B 1 104 ? 0.002 11.094 6.113 1 98.38 104 LYS B N 1
ATOM 2476 C CA . LYS B 1 104 ? 0.656 10.297 7.148 1 98.38 104 LYS B CA 1
ATOM 2477 C C . LYS B 1 104 ? 2.164 10.227 6.918 1 98.38 104 LYS B C 1
ATOM 2479 O O . LYS B 1 104 ? 2.943 10.281 7.871 1 98.38 104 LYS B O 1
ATOM 2484 N N . ILE B 1 105 ? 2.592 10.094 5.66 1 97.75 105 ILE B N 1
ATOM 2485 C CA . ILE B 1 105 ? 4.016 10.078 5.34 1 97.75 105 ILE B CA 1
ATOM 2486 C C . ILE B 1 105 ? 4.66 11.383 5.793 1 97.75 105 ILE B C 1
ATOM 2488 O O . ILE B 1 105 ? 5.707 11.375 6.441 1 97.75 105 ILE B O 1
ATOM 2492 N N . VAL B 1 106 ? 4.016 12.492 5.48 1 97.75 106 VAL B N 1
ATOM 2493 C CA . VAL B 1 106 ? 4.559 13.805 5.836 1 97.75 106 VAL B CA 1
ATOM 2494 C C . VAL B 1 106 ? 4.559 13.969 7.352 1 97.75 106 VAL B C 1
ATOM 2496 O O . VAL B 1 106 ? 5.551 14.414 7.938 1 97.75 106 VAL B O 1
ATOM 2499 N N . ALA B 1 107 ? 3.502 13.57 8.016 1 97.56 107 ALA B N 1
ATOM 2500 C CA . ALA B 1 107 ? 3.393 13.672 9.469 1 97.56 107 ALA B CA 1
ATOM 2501 C C . ALA B 1 107 ? 4.488 12.859 10.156 1 97.56 107 ALA B C 1
ATOM 2503 O O . ALA B 1 107 ? 5.148 13.352 11.07 1 97.56 107 ALA B O 1
ATOM 2504 N N . THR B 1 108 ? 4.691 11.648 9.672 1 95.81 108 THR B N 1
ATOM 2505 C CA . THR B 1 108 ? 5.668 10.773 10.305 1 95.81 108 THR B CA 1
ATOM 2506 C C . THR B 1 108 ? 7.09 11.234 9.992 1 95.81 108 THR B C 1
ATOM 2508 O O . THR B 1 108 ? 8.047 10.773 10.609 1 95.81 108 THR B O 1
ATOM 2511 N N . SER B 1 109 ? 7.215 12.141 9.078 1 96.38 109 SER B N 1
ATOM 2512 C CA . SER B 1 109 ? 8.516 12.688 8.703 1 96.38 109 SER B CA 1
ATOM 2513 C C . SER B 1 109 ? 8.727 14.07 9.297 1 96.38 109 SER B C 1
ATOM 2515 O O . SER B 1 109 ? 9.43 14.898 8.719 1 96.38 109 SER B O 1
ATOM 2517 N N . SER B 1 110 ? 8.078 14.359 10.375 1 96.88 110 SER B N 1
ATOM 2518 C CA . SER B 1 110 ? 8.141 15.672 11 1 96.88 110 SER B CA 1
ATOM 2519 C C . SER B 1 110 ? 8.5 15.57 12.477 1 96.88 110 SER B C 1
ATOM 2521 O O . SER B 1 110 ? 8.078 14.641 13.156 1 96.88 110 SER B O 1
ATOM 2523 N N . LYS B 1 111 ? 9.227 16.578 12.969 1 96.62 111 LYS B N 1
ATOM 2524 C CA . LYS B 1 111 ? 9.555 16.641 14.391 1 96.62 111 LYS B CA 1
ATOM 2525 C C . LYS B 1 111 ? 8.305 16.844 15.234 1 96.62 111 LYS B C 1
ATOM 2527 O O . LYS B 1 111 ? 8.18 16.266 16.312 1 96.62 111 LYS B O 1
ATOM 2532 N N . GLU B 1 112 ? 7.422 17.609 14.703 1 96.5 112 GLU B N 1
ATOM 2533 C CA . GLU B 1 112 ? 6.184 17.938 15.406 1 96.5 112 GLU B CA 1
ATOM 2534 C C . GLU B 1 112 ? 4.988 17.891 14.461 1 96.5 112 GLU B C 1
ATOM 2536 O O . GLU B 1 112 ? 5.113 18.203 13.273 1 96.5 112 GLU B O 1
ATOM 2541 N N . LEU B 1 113 ? 3.914 17.469 15.008 1 98.12 113 LEU B N 1
ATOM 2542 C CA . LEU B 1 113 ? 2.645 17.469 14.297 1 98.12 113 LEU B CA 1
ATOM 2543 C C . LEU B 1 113 ? 1.596 18.297 15.039 1 98.12 113 LEU B C 1
ATOM 2545 O O . LEU B 1 113 ? 1.335 18.047 16.219 1 98.12 113 LEU B O 1
ATOM 2549 N N . ILE B 1 114 ? 1.047 19.281 14.391 1 98.62 114 ILE B N 1
ATOM 2550 C CA . ILE B 1 114 ? -0.069 20.047 14.93 1 98.62 114 ILE B CA 1
ATOM 2551 C C . ILE B 1 114 ? -1.348 19.703 14.172 1 98.62 114 ILE B C 1
ATOM 2553 O O . ILE B 1 114 ? -1.421 19.891 12.953 1 98.62 114 ILE B O 1
ATOM 2557 N N . ILE B 1 115 ? -2.283 19.266 14.93 1 98.56 115 ILE B N 1
ATOM 2558 C CA . ILE B 1 115 ? -3.594 18.969 14.352 1 98.56 115 ILE B CA 1
ATOM 2559 C C . ILE B 1 115 ? -4.551 20.125 14.641 1 98.56 115 ILE B C 1
ATOM 2561 O O . ILE B 1 115 ? -4.664 20.578 15.789 1 98.56 115 ILE B O 1
ATOM 2565 N N . ILE B 1 116 ? -5.207 20.562 13.602 1 98.75 116 ILE B N 1
ATOM 2566 C CA . ILE B 1 116 ? -6.148 21.656 13.758 1 98.75 116 ILE B CA 1
ATOM 2567 C C . ILE B 1 116 ? -7.551 21.203 13.359 1 98.75 116 ILE B C 1
ATOM 2569 O O . ILE B 1 116 ? -7.711 20.469 12.383 1 98.75 116 ILE B O 1
ATOM 2573 N N . ALA B 1 117 ? -8.523 21.625 14.133 1 98.31 117 ALA B N 1
ATOM 2574 C CA . ALA B 1 117 ? -9.906 21.25 13.852 1 98.31 117 ALA B CA 1
ATOM 2575 C C . ALA B 1 117 ? -10.875 22.188 14.562 1 98.31 117 ALA B C 1
ATOM 2577 O O . ALA B 1 117 ? -10.469 23.016 15.383 1 98.31 117 ALA B O 1
ATOM 2578 N N . ASP B 1 118 ? -12.078 22.172 14.141 1 98.12 118 ASP B N 1
ATOM 2579 C CA . ASP B 1 118 ? -13.125 22.75 14.969 1 98.12 118 ASP B CA 1
ATOM 2580 C C . ASP B 1 118 ? -13.648 21.75 15.992 1 98.12 118 ASP B C 1
ATOM 2582 O O . ASP B 1 118 ? -13.406 20.547 15.859 1 98.12 118 ASP B O 1
ATOM 2586 N N . GLU B 1 119 ? -14.391 22.172 16.906 1 97.62 119 GLU B N 1
ATOM 2587 C CA . GLU B 1 119 ? -14.758 21.375 18.078 1 97.62 119 GLU B CA 1
ATOM 2588 C C . GLU B 1 119 ? -15.672 20.203 17.688 1 97.62 119 GLU B C 1
ATOM 2590 O O . GLU B 1 119 ? -15.836 19.266 18.453 1 97.62 119 GLU B O 1
ATOM 2595 N N . SER B 1 120 ? -16.297 20.234 16.484 1 97.31 120 SER B N 1
ATOM 2596 C CA . SER B 1 120 ? -17.188 19.156 16.047 1 97.31 120 SER B CA 1
ATOM 2597 C C . SER B 1 120 ? -16.391 17.875 15.773 1 97.31 120 SER B C 1
ATOM 2599 O O . SER B 1 120 ? -16.984 16.797 15.656 1 97.31 120 SER B O 1
ATOM 2601 N N . LYS B 1 121 ? -15.047 17.969 15.672 1 97.94 121 LYS B N 1
ATOM 2602 C CA . LYS B 1 121 ? -14.219 16.812 15.328 1 97.94 121 LYS B CA 1
ATOM 2603 C C . LYS B 1 121 ? -13.805 16.047 16.578 1 97.94 121 LYS B C 1
ATOM 2605 O O . LYS B 1 121 ? -13.227 14.969 16.484 1 97.94 121 LYS B O 1
ATOM 2610 N N . LEU B 1 122 ? -14.07 16.625 17.734 1 97.44 122 LEU B N 1
ATOM 2611 C CA . LEU B 1 122 ? -13.742 15.953 18.984 1 97.44 122 LEU B CA 1
ATOM 2612 C C . LEU B 1 122 ? -14.758 14.859 19.297 1 97.44 122 LEU B C 1
ATOM 2614 O O . LEU B 1 122 ? -15.969 15.102 19.25 1 97.44 122 LEU B O 1
ATOM 2618 N N . VAL B 1 123 ? -14.25 13.688 19.578 1 96.88 123 VAL B N 1
ATOM 2619 C CA . VAL B 1 123 ? -15.109 12.562 19.922 1 96.88 123 VAL B CA 1
ATOM 2620 C C . VAL B 1 123 ? -14.523 11.812 21.125 1 96.88 123 VAL B C 1
ATOM 2622 O O . VAL B 1 123 ? -13.32 11.891 21.375 1 96.88 123 VAL B O 1
ATOM 2625 N N . SER B 1 124 ? -15.359 11.086 21.875 1 95.62 124 SER B N 1
ATOM 2626 C CA . SER B 1 124 ? -14.875 10.242 22.953 1 95.62 124 SER B CA 1
ATOM 2627 C C . SER B 1 124 ? -14.164 9 22.422 1 95.62 124 SER B C 1
ATOM 2629 O O . SER B 1 124 ? -13.133 8.594 22.953 1 95.62 124 SER B O 1
ATOM 2631 N N . HIS B 1 125 ? -14.812 8.438 21.391 1 95.56 125 HIS B N 1
ATOM 2632 C CA . HIS B 1 125 ? -14.25 7.289 20.688 1 95.56 125 HIS B CA 1
ATOM 2633 C C . HIS B 1 125 ? -14.281 7.5 19.188 1 95.56 125 HIS B C 1
ATOM 2635 O O . HIS B 1 125 ? -15.211 8.102 18.656 1 95.56 125 HIS B O 1
ATOM 2641 N N . LEU B 1 126 ? -13.258 6.949 18.562 1 97.69 126 LEU B N 1
ATOM 2642 C CA . LEU B 1 126 ? -13.227 7.031 17.109 1 97.69 126 LEU B CA 1
ATOM 2643 C C . LEU B 1 126 ? -14.273 6.113 16.484 1 97.69 126 LEU B C 1
ATOM 2645 O O . LEU B 1 126 ? -14.703 5.141 17.125 1 97.69 126 LEU B O 1
ATOM 2649 N N . GLY B 1 127 ? -14.641 6.48 15.258 1 96.56 127 GLY B N 1
ATOM 2650 C CA . GLY B 1 127 ? -15.43 5.523 14.5 1 96.56 127 GLY B CA 1
ATOM 2651 C C . GLY B 1 127 ? -16.797 6.055 14.109 1 96.56 127 GLY B C 1
ATOM 2652 O O . GLY B 1 127 ? -17.578 5.355 13.453 1 96.56 127 GLY B O 1
ATOM 2653 N N . THR B 1 128 ? -17.172 7.219 14.594 1 95.12 128 THR B N 1
ATOM 2654 C CA . THR B 1 128 ? -18.391 7.848 14.07 1 95.12 128 THR B CA 1
ATOM 2655 C C . THR B 1 128 ? -18.203 8.227 12.602 1 95.12 128 THR B C 1
ATOM 2657 O O . THR B 1 128 ? -19.094 8 11.781 1 95.12 128 THR B O 1
ATOM 2660 N N . PHE B 1 129 ? -17.125 8.875 12.32 1 96.62 129 PHE B N 1
ATOM 2661 C CA . PHE B 1 129 ? -16.719 9.094 10.938 1 96.62 129 PHE B CA 1
ATOM 2662 C C . PHE B 1 129 ? -16.219 7.797 10.312 1 96.62 129 PHE B C 1
ATOM 2664 O O . PHE B 1 129 ? -15.43 7.062 10.922 1 96.62 129 PHE B O 1
ATOM 2671 N N . PRO B 1 130 ? -16.703 7.441 9.07 1 97.88 130 PRO B N 1
ATOM 2672 C CA . PRO B 1 130 ? -16.188 6.223 8.438 1 97.88 130 PRO B CA 1
ATOM 2673 C C . PRO B 1 130 ? -14.672 6.234 8.281 1 97.88 130 PRO B C 1
ATOM 2675 O O . PRO B 1 130 ? -14.094 7.254 7.895 1 97.88 130 PRO B O 1
ATOM 2678 N N . LEU B 1 131 ? -14.047 5.141 8.633 1 98.69 131 LEU B N 1
ATOM 2679 C CA . LEU B 1 131 ? -12.594 5.027 8.523 1 98.69 131 LEU B CA 1
ATOM 2680 C C . LEU B 1 131 ? -12.164 4.82 7.078 1 98.69 131 LEU B C 1
ATOM 2682 O O . LEU B 1 131 ? -12.492 3.801 6.469 1 98.69 131 LEU B O 1
ATOM 2686 N N . PRO B 1 132 ? -11.461 5.789 6.512 1 98.88 132 PRO B N 1
ATOM 2687 C CA . PRO B 1 132 ? -10.969 5.586 5.145 1 98.88 132 PRO B CA 1
ATOM 2688 C C . PRO B 1 132 ? -9.781 4.629 5.082 1 98.88 132 PRO B C 1
ATOM 2690 O O . PRO B 1 132 ? -8.875 4.707 5.914 1 98.88 132 PRO B O 1
ATOM 2693 N N . ILE B 1 133 ? -9.828 3.756 4.152 1 98.94 133 ILE B N 1
ATOM 2694 C CA . ILE B 1 133 ? -8.75 2.816 3.877 1 98.94 133 ILE B CA 1
ATOM 2695 C C . ILE B 1 133 ? -8.328 2.928 2.412 1 98.94 133 ILE B C 1
ATOM 2697 O O . ILE B 1 133 ? -9.156 2.762 1.51 1 98.94 133 ILE B O 1
ATOM 2701 N N . GLU B 1 134 ? -7.082 3.301 2.205 1 98.94 134 GLU B N 1
ATOM 2702 C CA . GLU B 1 134 ? -6.551 3.35 0.845 1 98.94 134 GLU B CA 1
ATOM 2703 C C . GLU B 1 134 ? -6.102 1.968 0.379 1 98.94 134 GLU B C 1
ATOM 2705 O O . GLU B 1 134 ? -5.332 1.294 1.068 1 98.94 134 GLU B O 1
ATOM 2710 N N . ILE B 1 135 ? -6.625 1.525 -0.809 1 98.88 135 ILE B N 1
ATOM 2711 C CA . ILE B 1 135 ? -6.34 0.18 -1.299 1 98.88 135 ILE B CA 1
ATOM 2712 C C . ILE B 1 135 ? -5.945 0.24 -2.771 1 98.88 135 ILE B C 1
ATOM 2714 O O . ILE B 1 135 ? -6.266 1.206 -3.469 1 98.88 135 ILE B O 1
ATOM 2718 N N . ILE B 1 136 ? -5.246 -0.811 -3.213 1 98.5 136 ILE B N 1
ATOM 2719 C CA . ILE B 1 136 ? -4.855 -0.912 -4.613 1 98.5 136 ILE B CA 1
ATOM 2720 C C . ILE B 1 136 ? -6.082 -1.239 -5.469 1 98.5 136 ILE B C 1
ATOM 2722 O O . ILE B 1 136 ? -7.016 -1.892 -4.996 1 98.5 136 ILE B O 1
ATOM 2726 N N . SER B 1 137 ? -6.086 -0.798 -6.727 1 97.62 137 SER B N 1
ATOM 2727 C CA . SER B 1 137 ? -7.227 -0.974 -7.617 1 97.62 137 SER B CA 1
ATOM 2728 C C . SER B 1 137 ? -7.348 -2.42 -8.086 1 97.62 137 SER B C 1
ATOM 2730 O O . SER B 1 137 ? -8.453 -2.928 -8.273 1 97.62 137 SER B O 1
ATOM 2732 N N . PHE B 1 138 ? -6.184 -3.064 -8.242 1 96.75 138 PHE B N 1
ATOM 2733 C CA . PHE B 1 138 ? -6.195 -4.441 -8.719 1 96.75 138 PHE B CA 1
ATOM 2734 C C . PHE B 1 138 ? -6.906 -5.352 -7.719 1 96.75 138 PHE B C 1
ATOM 2736 O O . PHE B 1 138 ? -6.523 -5.418 -6.551 1 96.75 138 PHE B O 1
ATOM 2743 N N . SER B 1 139 ? -7.977 -6 -8.219 1 95.62 139 SER B N 1
ATOM 2744 C CA . SER B 1 139 ? -8.742 -6.953 -7.418 1 95.62 139 SER B CA 1
ATOM 2745 C C . SER B 1 139 ? -9.242 -6.316 -6.125 1 95.62 139 SER B C 1
ATOM 2747 O O . SER B 1 139 ? -9.141 -6.918 -5.055 1 95.62 139 SER B O 1
ATOM 2749 N N . TRP B 1 140 ? -9.781 -5.129 -6.285 1 97.62 140 TRP B N 1
ATOM 2750 C CA . TRP B 1 140 ? -10.148 -4.367 -5.098 1 97.62 140 TRP B CA 1
ATOM 2751 C C . TRP B 1 140 ? -11.336 -5.012 -4.383 1 97.62 140 TRP B C 1
ATOM 2753 O O . TRP B 1 140 ? -11.453 -4.926 -3.158 1 97.62 140 TRP B O 1
ATOM 2763 N N . LYS B 1 141 ? -12.203 -5.73 -5.09 1 97.56 141 LYS B N 1
ATOM 2764 C CA . LYS B 1 141 ? -13.344 -6.379 -4.453 1 97.56 141 LYS B CA 1
ATOM 2765 C C . LYS B 1 141 ? -12.891 -7.477 -3.496 1 97.56 141 LYS B C 1
ATOM 2767 O O . LYS B 1 141 ? -13.516 -7.695 -2.457 1 97.56 141 LYS B O 1
ATOM 2772 N N . GLN B 1 142 ? -11.812 -8.156 -3.879 1 96.06 142 GLN B N 1
ATOM 2773 C CA . GLN B 1 142 ? -11.25 -9.164 -2.984 1 96.06 142 GLN B CA 1
ATOM 2774 C C . GLN B 1 142 ? -10.711 -8.523 -1.708 1 96.06 142 GLN B C 1
ATOM 2776 O O . GLN B 1 142 ? -10.922 -9.047 -0.611 1 96.06 142 GLN B O 1
ATOM 2781 N N . THR B 1 143 ? -10 -7.477 -1.858 1 97.5 143 THR B N 1
ATOM 2782 C CA . THR B 1 143 ? -9.484 -6.746 -0.707 1 97.5 143 THR B CA 1
ATOM 2783 C C . THR B 1 143 ? -10.625 -6.25 0.178 1 97.5 143 THR B C 1
ATOM 2785 O O . THR B 1 143 ? -10.57 -6.379 1.402 1 97.5 143 THR B O 1
ATOM 2788 N N . GLU B 1 144 ? -11.695 -5.727 -0.464 1 98.12 144 GLU B N 1
ATOM 2789 C CA . GLU B 1 144 ? -12.867 -5.246 0.272 1 98.12 144 GLU B CA 1
ATOM 2790 C C . GLU B 1 144 ? -13.5 -6.363 1.09 1 98.12 144 GLU B C 1
ATOM 2792 O O . GLU B 1 144 ? -13.867 -6.16 2.248 1 98.12 144 GLU B O 1
ATOM 2797 N N . LYS B 1 145 ? -13.594 -7.512 0.506 1 97.19 145 LYS B N 1
ATOM 2798 C CA . LYS B 1 145 ? -14.188 -8.641 1.213 1 97.19 145 LYS B CA 1
ATOM 2799 C C . LYS B 1 145 ? -13.367 -9 2.453 1 97.19 145 LYS B C 1
ATOM 2801 O O . LYS B 1 145 ? -13.938 -9.312 3.504 1 97.19 145 LYS B O 1
ATOM 2806 N N . ARG B 1 146 ? -12.094 -8.945 2.311 1 96.75 146 ARG B N 1
ATOM 2807 C CA . ARG B 1 146 ? -11.227 -9.227 3.455 1 96.75 146 ARG B CA 1
ATOM 2808 C C . ARG B 1 146 ? -11.422 -8.18 4.547 1 96.75 146 ARG B C 1
ATOM 2810 O O . ARG B 1 146 ? -11.422 -8.508 5.734 1 96.75 146 ARG B O 1
ATOM 2817 N N . ILE B 1 147 ? -11.547 -6.941 4.18 1 98.12 147 ILE B N 1
ATOM 2818 C CA . ILE B 1 147 ? -11.797 -5.871 5.137 1 98.12 147 ILE B CA 1
ATOM 2819 C C . ILE B 1 147 ? -13.141 -6.109 5.836 1 98.12 147 ILE B C 1
ATOM 2821 O O . ILE B 1 147 ? -13.234 -5.996 7.059 1 98.12 147 ILE B O 1
ATOM 2825 N N . GLN B 1 148 ? -14.125 -6.52 5.051 1 97.69 148 GLN B N 1
ATOM 2826 C CA . GLN B 1 148 ? -15.453 -6.781 5.598 1 97.69 148 GLN B CA 1
ATOM 2827 C C . GLN B 1 148 ? -15.414 -7.918 6.613 1 97.69 148 GLN B C 1
ATOM 2829 O O . GLN B 1 148 ? -16.188 -7.926 7.574 1 97.69 148 GLN B O 1
ATOM 2834 N N . SER B 1 149 ? -14.547 -8.812 6.43 1 96.62 149 SER B N 1
ATOM 2835 C CA . SER B 1 149 ? -14.453 -9.961 7.32 1 96.62 149 SER B CA 1
ATOM 2836 C C . SER B 1 149 ? -14.039 -9.539 8.727 1 96.62 149 SER B C 1
ATOM 2838 O O . SER B 1 149 ? -14.164 -10.312 9.672 1 96.62 149 SER B O 1
ATOM 2840 N N . LEU B 1 150 ? -13.586 -8.312 8.875 1 95.31 150 LEU B N 1
ATOM 2841 C CA . LEU B 1 150 ? -13.219 -7.797 10.188 1 95.31 150 LEU B CA 1
ATOM 2842 C C . LEU B 1 150 ? -14.438 -7.223 10.906 1 95.31 150 LEU B C 1
ATOM 2844 O O . LEU B 1 150 ? -14.312 -6.684 12.008 1 95.31 150 LEU B O 1
ATOM 2848 N N . GLY B 1 151 ? -15.594 -7.301 10.305 1 94.5 151 GLY B N 1
ATOM 2849 C CA . GLY B 1 151 ? -16.844 -6.973 10.984 1 94.5 151 GLY B CA 1
ATOM 2850 C C . GLY B 1 151 ? -17.328 -5.566 10.688 1 94.5 151 GLY B C 1
ATOM 2851 O O . GLY B 1 151 ? -18.109 -5.004 11.453 1 94.5 151 GLY B O 1
ATOM 2852 N N . CYS B 1 152 ? -16.875 -4.988 9.578 1 96.38 152 CYS B N 1
ATOM 2853 C CA . CYS B 1 152 ? -17.312 -3.637 9.234 1 96.38 152 CYS B CA 1
ATOM 2854 C C . CYS B 1 152 ? -18.094 -3.627 7.938 1 96.38 152 CYS B C 1
ATOM 2856 O O . CYS B 1 152 ? -18.031 -4.574 7.152 1 96.38 152 CYS B O 1
ATOM 2858 N N . GLU B 1 153 ? -18.953 -2.633 7.801 1 97.94 153 GLU B N 1
ATOM 2859 C CA . GLU B 1 153 ? -19.578 -2.311 6.523 1 97.94 153 GLU B CA 1
ATOM 2860 C C . GLU B 1 153 ? -18.688 -1.418 5.672 1 97.94 153 GLU B C 1
ATOM 2862 O O . GLU B 1 153 ? -18.047 -0.497 6.188 1 97.94 153 GLU B O 1
ATOM 2867 N N . THR B 1 154 ? -18.672 -1.707 4.367 1 98.56 154 THR B N 1
ATOM 2868 C CA . THR B 1 154 ? -17.75 -0.978 3.516 1 98.56 154 THR B CA 1
ATOM 2869 C C . THR B 1 154 ? -18.484 -0.296 2.367 1 98.56 154 THR B C 1
ATOM 2871 O O . THR B 1 154 ? -19.516 -0.786 1.909 1 98.56 154 THR B O 1
ATOM 2874 N N . HIS B 1 155 ? -17.922 0.875 1.92 1 98.31 155 HIS B N 1
ATOM 2875 C CA . HIS B 1 155 ? -18.359 1.594 0.73 1 98.31 155 HIS B CA 1
ATOM 2876 C C . HIS B 1 155 ? -17.172 2.076 -0.096 1 98.31 155 HIS B C 1
ATOM 2878 O O . HIS B 1 155 ? -16.281 2.75 0.426 1 98.31 155 HIS B O 1
ATOM 2884 N N . LEU B 1 156 ? -17.203 1.68 -1.374 1 98.75 156 LEU B N 1
ATOM 2885 C CA . LEU B 1 156 ? -16.219 2.271 -2.275 1 98.75 156 LEU B CA 1
ATOM 2886 C C . LEU B 1 156 ? -16.469 3.766 -2.449 1 98.75 156 LEU B C 1
ATOM 2888 O O . LEU B 1 156 ? -17.562 4.176 -2.824 1 98.75 156 LEU B O 1
ATOM 2892 N N . ARG B 1 157 ? -15.469 4.621 -2.086 1 98.81 157 ARG B N 1
ATOM 2893 C CA . ARG B 1 157 ? -15.648 6.059 -2.234 1 98.81 157 ARG B CA 1
ATOM 2894 C C . ARG B 1 157 ? -15.797 6.445 -3.703 1 98.81 157 ARG B C 1
ATOM 2896 O O . ARG B 1 157 ? -15.016 6 -4.547 1 98.81 157 ARG B O 1
ATOM 2903 N N . MET B 1 158 ? -16.797 7.203 -3.975 1 98.69 158 MET B N 1
ATOM 2904 C CA . MET B 1 158 ? -17.109 7.637 -5.332 1 98.69 158 MET B CA 1
ATOM 2905 C C . MET B 1 158 ? -16.953 9.148 -5.477 1 98.69 158 MET B C 1
ATOM 2907 O O . MET B 1 158 ? -17.047 9.875 -4.488 1 98.69 158 MET B O 1
ATOM 2911 N N . LYS B 1 159 ? -16.562 9.57 -6.555 1 97.38 159 LYS B N 1
ATOM 2912 C CA . LYS B 1 159 ? -16.562 10.969 -6.984 1 97.38 159 LYS B CA 1
ATOM 2913 C C . LYS B 1 159 ? -17.094 11.109 -8.406 1 97.38 159 LYS B C 1
ATOM 2915 O O . LYS B 1 159 ? -16.594 10.484 -9.336 1 97.38 159 LYS B O 1
ATOM 2920 N N . ASP B 1 160 ? -18.156 11.891 -8.609 1 96.75 160 ASP B N 1
ATOM 2921 C CA . ASP B 1 160 ? -18.781 12.117 -9.906 1 96.75 160 ASP B CA 1
ATOM 2922 C C . ASP B 1 160 ? -19.141 10.797 -10.586 1 96.75 160 ASP B C 1
ATOM 2924 O O . ASP B 1 160 ? -18.797 10.57 -11.75 1 96.75 160 ASP B O 1
ATOM 2928 N N . SER B 1 161 ? -19.641 9.828 -9.914 1 96.56 161 SER B N 1
ATOM 2929 C CA . SER B 1 161 ? -20.188 8.555 -10.352 1 96.56 161 SER B CA 1
ATOM 2930 C C . SER B 1 161 ? -19.094 7.586 -10.781 1 96.56 161 SER B C 1
ATOM 2932 O O . SER B 1 161 ? -19.359 6.609 -11.484 1 96.56 161 SER B O 1
ATOM 2934 N N . ARG B 1 162 ? -17.906 7.906 -10.461 1 97.94 162 ARG B N 1
ATOM 2935 C CA . ARG B 1 162 ? -16.766 7.02 -10.656 1 97.94 162 ARG B CA 1
ATOM 2936 C C . ARG B 1 162 ? -16 6.812 -9.359 1 97.94 162 ARG B C 1
ATOM 2938 O O . ARG B 1 162 ? -16.094 7.629 -8.438 1 97.94 162 ARG B O 1
ATOM 2945 N N . PRO B 1 163 ? -15.336 5.672 -9.273 1 98.56 163 PRO B N 1
ATOM 2946 C CA . PRO B 1 163 ? -14.516 5.508 -8.07 1 98.56 163 PRO B CA 1
ATOM 2947 C C . PRO B 1 163 ? -13.531 6.656 -7.863 1 98.56 163 PRO B C 1
ATOM 2949 O O . PRO B 1 163 ? -12.922 7.133 -8.828 1 98.56 163 PRO B O 1
ATOM 2952 N N . PHE B 1 164 ? -13.531 7.199 -6.676 1 98.75 164 PHE B N 1
ATOM 2953 C CA . PHE B 1 164 ? -12.547 8.211 -6.324 1 98.75 164 PHE B CA 1
ATOM 2954 C C . PHE B 1 164 ? -11.133 7.664 -6.461 1 98.75 164 PHE B C 1
ATOM 2956 O O . PHE B 1 164 ? -10.828 6.574 -5.969 1 98.75 164 PHE B O 1
ATOM 2963 N N . ILE B 1 165 ? -10.227 8.32 -7.16 1 98.69 165 ILE B N 1
ATOM 2964 C CA . ILE B 1 165 ? -8.828 7.926 -7.328 1 98.69 165 ILE B CA 1
ATOM 2965 C C . ILE B 1 165 ? -7.926 8.891 -6.562 1 98.69 165 ILE B C 1
ATOM 2967 O O . ILE B 1 165 ? -8 10.102 -6.75 1 98.69 165 ILE B O 1
ATOM 2971 N N . THR B 1 166 ? -7.16 8.406 -5.617 1 98.56 166 THR B N 1
ATOM 2972 C CA . THR B 1 166 ? -6.254 9.227 -4.82 1 98.56 166 THR B CA 1
ATOM 2973 C C . THR B 1 166 ? -5.117 9.773 -5.68 1 98.56 166 THR B C 1
ATOM 2975 O O . THR B 1 166 ? -4.961 9.375 -6.836 1 98.56 166 THR B O 1
ATOM 2978 N N . ASP B 1 167 ? -4.324 10.641 -5.098 1 98.06 167 ASP B N 1
ATOM 2979 C CA . ASP B 1 167 ? -3.16 11.203 -5.777 1 98.06 167 ASP B CA 1
ATOM 2980 C C . ASP B 1 167 ? -2.133 10.117 -6.094 1 98.06 167 ASP B C 1
ATOM 2982 O O . ASP B 1 167 ? -1.219 10.336 -6.891 1 98.06 167 ASP B O 1
ATOM 2986 N N . ASN B 1 168 ? -2.299 8.938 -5.516 1 97.94 168 ASN B N 1
ATOM 2987 C CA . ASN B 1 168 ? -1.373 7.828 -5.719 1 97.94 168 ASN B CA 1
ATOM 2988 C C . ASN B 1 168 ? -1.943 6.789 -6.68 1 97.94 168 ASN B C 1
ATOM 2990 O O . ASN B 1 168 ? -1.361 5.719 -6.863 1 97.94 168 ASN B O 1
ATOM 2994 N N . GLY B 1 169 ? -3.107 7.078 -7.242 1 97.88 169 GLY B N 1
ATOM 2995 C CA . GLY B 1 169 ? -3.723 6.172 -8.195 1 97.88 169 GLY B CA 1
ATOM 2996 C C . GLY B 1 169 ? -4.469 5.023 -7.543 1 97.88 169 GLY B C 1
ATOM 2997 O O . GLY B 1 169 ? -4.773 4.023 -8.195 1 97.88 169 GLY B O 1
ATOM 2998 N N . ASN B 1 170 ? -4.711 5.129 -6.285 1 98.62 170 ASN B N 1
ATOM 2999 C CA . ASN B 1 170 ? -5.375 4.082 -5.52 1 98.62 170 ASN B CA 1
ATOM 3000 C C . ASN B 1 170 ? -6.848 4.406 -5.285 1 98.62 170 ASN B C 1
ATOM 3002 O O . ASN B 1 170 ? -7.332 5.453 -5.711 1 98.62 170 ASN B O 1
ATOM 3006 N N . LEU B 1 171 ? -7.555 3.461 -4.695 1 98.81 171 LEU B N 1
ATOM 3007 C CA . LEU B 1 171 ? -8.945 3.619 -4.301 1 98.81 171 LEU B CA 1
ATOM 3008 C C . LEU B 1 171 ? -9.07 3.84 -2.795 1 98.81 171 LEU B C 1
ATOM 3010 O O . LEU B 1 171 ? -8.094 3.674 -2.061 1 98.81 171 LEU B O 1
ATOM 3014 N N . ILE B 1 172 ? -10.25 4.246 -2.359 1 98.94 172 ILE B N 1
ATOM 3015 C CA . ILE B 1 172 ? -10.523 4.34 -0.93 1 98.94 172 ILE B CA 1
ATOM 3016 C C . ILE B 1 172 ? -11.805 3.574 -0.603 1 98.94 172 ILE B C 1
ATOM 3018 O O . ILE B 1 172 ? -12.82 3.719 -1.294 1 98.94 172 ILE B O 1
ATOM 3022 N N . ILE B 1 173 ? -11.742 2.723 0.366 1 98.88 173 ILE B N 1
ATOM 3023 C CA . ILE B 1 173 ? -12.898 2.102 1.002 1 98.88 173 ILE B CA 1
ATOM 3024 C C . ILE B 1 173 ? -13.211 2.814 2.314 1 98.88 173 ILE B C 1
ATOM 3026 O O . ILE B 1 173 ? -12.328 2.996 3.156 1 98.88 173 ILE B O 1
ATOM 3030 N N . ASP B 1 174 ? -14.438 3.275 2.463 1 98.81 174 ASP B N 1
ATOM 3031 C CA . ASP B 1 174 ? -14.891 3.807 3.746 1 98.81 174 ASP B CA 1
ATOM 3032 C C . ASP B 1 174 ? -15.516 2.711 4.605 1 98.81 174 ASP B C 1
ATOM 3034 O O . ASP B 1 174 ? -16.5 2.084 4.199 1 98.81 174 ASP B O 1
ATOM 3038 N N . CYS B 1 175 ? -14.953 2.514 5.734 1 98.25 175 CYS B N 1
ATOM 3039 C CA . CYS B 1 175 ? -15.359 1.427 6.617 1 98.25 175 CYS B CA 1
ATOM 3040 C C . CYS B 1 175 ? -16.172 1.955 7.797 1 98.25 175 CYS B C 1
ATOM 3042 O O . CYS B 1 175 ? -15.719 2.855 8.508 1 98.25 175 CYS B O 1
ATOM 3044 N N . ILE B 1 176 ? -17.297 1.371 7.973 1 97.19 176 ILE B N 1
ATOM 3045 C CA . ILE B 1 176 ? -18.156 1.703 9.102 1 97.19 176 ILE B CA 1
ATOM 3046 C C . ILE B 1 176 ? -18.172 0.544 10.102 1 97.19 176 ILE B C 1
ATOM 3048 O O . ILE B 1 176 ? -18.719 -0.526 9.805 1 97.19 176 ILE B O 1
ATOM 3052 N N . PHE B 1 177 ? -17.562 0.762 11.234 1 94.06 177 PHE B N 1
ATOM 3053 C CA . PHE B 1 177 ? -17.609 -0.229 12.305 1 94.06 177 PHE B CA 1
ATOM 3054 C C . PHE B 1 177 ? -18.844 -0.047 13.164 1 94.06 177 PHE B C 1
ATOM 3056 O O . PHE B 1 177 ? -19.172 1.071 13.578 1 94.06 177 PHE B O 1
ATOM 3063 N N . PRO B 1 178 ? -19.531 -1.146 13.484 1 90.81 178 PRO B N 1
ATOM 3064 C CA . PRO B 1 178 ? -20.766 -1.022 14.266 1 90.81 178 PRO B CA 1
ATOM 3065 C C . PRO B 1 178 ? -20.516 -0.542 15.688 1 90.81 178 PRO B C 1
ATOM 3067 O O . PRO B 1 178 ? -21.344 0.188 16.25 1 90.81 178 PRO B O 1
ATOM 3070 N N . ASN B 1 179 ? -19.516 -1.01 16.484 1 84.44 179 ASN B N 1
ATOM 3071 C CA . ASN B 1 179 ? -19.266 -0.749 17.891 1 84.44 179 ASN B CA 1
ATOM 3072 C C . ASN B 1 179 ? -18.141 0.275 18.094 1 84.44 179 ASN B C 1
ATOM 3074 O O . ASN B 1 179 ? -17.453 0.264 19.109 1 84.44 179 ASN B O 1
ATOM 3078 N N . LYS B 1 180 ? -17.984 1.344 17.297 1 91.69 180 LYS B N 1
ATOM 3079 C CA . LYS B 1 180 ? -16.875 2.275 17.406 1 91.69 180 LYS B CA 1
ATOM 3080 C C . LYS B 1 180 ? -15.531 1.543 17.297 1 91.69 180 LYS B C 1
ATOM 3082 O O . LYS B 1 180 ? -15.492 0.311 17.281 1 91.69 180 LYS B O 1
ATOM 3087 N N . ILE B 1 181 ? -14.523 2.27 17.156 1 96.31 181 ILE B N 1
ATOM 3088 C CA . ILE B 1 181 ? -13.164 1.735 17.125 1 96.31 181 ILE B CA 1
ATOM 3089 C C . ILE B 1 181 ? -12.539 1.863 18.516 1 96.31 181 ILE B C 1
ATOM 3091 O O . ILE B 1 181 ? -12 2.918 18.875 1 96.31 181 ILE B O 1
ATOM 3095 N N . LEU B 1 182 ? -12.57 0.811 19.312 1 93.5 182 LEU B N 1
ATOM 3096 C CA . LEU B 1 182 ? -12.172 0.856 20.719 1 93.5 182 LEU B CA 1
ATOM 3097 C C . LEU B 1 182 ? -10.664 0.671 20.859 1 93.5 182 LEU B C 1
ATOM 3099 O O . LEU B 1 182 ? -10.062 1.161 21.812 1 93.5 182 LEU B O 1
ATOM 3103 N N . ASN B 1 183 ? -10.078 -0.067 20 1 95.19 183 ASN B N 1
ATOM 3104 C CA . ASN B 1 183 ? -8.633 -0.28 19.984 1 95.19 183 ASN B CA 1
ATOM 3105 C C . ASN B 1 183 ? -8.023 0.12 18.641 1 95.19 183 ASN B C 1
ATOM 3107 O O . ASN B 1 183 ? -7.742 -0.738 17.797 1 95.19 183 ASN B O 1
ATOM 3111 N N . PRO B 1 184 ? -7.781 1.448 18.453 1 97 184 PRO B N 1
ATOM 3112 C CA . PRO B 1 184 ? -7.309 1.945 17.156 1 97 184 PRO B CA 1
ATOM 3113 C C . PRO B 1 184 ? -6.008 1.279 16.703 1 97 184 PRO B C 1
ATOM 3115 O O . PRO B 1 184 ? -5.82 1.02 15.516 1 97 184 PRO B O 1
ATOM 3118 N N . ASN B 1 185 ? -5.129 0.968 17.672 1 97 185 ASN B N 1
ATOM 3119 C CA . ASN B 1 185 ? -3.855 0.343 17.328 1 97 185 ASN B CA 1
ATOM 3120 C C . ASN B 1 185 ? -4.059 -1.037 16.719 1 97 185 ASN B C 1
ATOM 3122 O O . ASN B 1 185 ? -3.498 -1.337 15.656 1 97 185 ASN B O 1
ATOM 3126 N N . ASP B 1 186 ? -4.84 -1.9 17.344 1 97.31 186 ASP B N 1
ATOM 3127 C CA . ASP B 1 186 ? -5.121 -3.236 16.828 1 97.31 186 ASP B CA 1
ATOM 3128 C C . ASP B 1 186 ? -5.852 -3.162 15.492 1 97.31 186 ASP B C 1
ATOM 3130 O O . ASP B 1 186 ? -5.547 -3.92 14.57 1 97.31 186 ASP B O 1
ATOM 3134 N N . THR B 1 187 ? -6.797 -2.248 15.43 1 97.5 187 THR B N 1
ATOM 3135 C CA . THR B 1 187 ? -7.57 -2.068 14.203 1 97.5 187 THR B CA 1
ATOM 3136 C C . THR B 1 187 ? -6.656 -1.684 13.039 1 97.5 187 THR B C 1
ATOM 3138 O O . THR B 1 187 ? -6.758 -2.252 11.953 1 97.5 187 THR B O 1
ATOM 3141 N N . HIS B 1 188 ? -5.762 -0.737 13.281 1 98.31 188 HIS B N 1
ATOM 3142 C CA . HIS B 1 188 ? -4.809 -0.327 12.258 1 98.31 188 HIS B CA 1
ATOM 3143 C C . HIS B 1 188 ? -3.961 -1.506 11.789 1 98.31 188 HIS B C 1
ATOM 3145 O O . HIS B 1 188 ? -3.82 -1.732 10.586 1 98.31 188 HIS B O 1
ATOM 3151 N N . THR B 1 189 ? -3.445 -2.252 12.742 1 98.25 189 THR B N 1
ATOM 3152 C CA . THR B 1 189 ? -2.559 -3.365 12.422 1 98.25 189 THR B CA 1
ATOM 3153 C C . THR B 1 189 ? -3.293 -4.426 11.609 1 98.25 189 THR B C 1
ATOM 3155 O O . THR B 1 189 ? -2.803 -4.867 10.57 1 98.25 189 THR B O 1
ATOM 3158 N N . GLU B 1 190 ? -4.48 -4.805 12.039 1 98.06 190 GLU B N 1
ATOM 3159 C CA . GLU B 1 190 ? -5.266 -5.824 11.344 1 98.06 190 GLU B CA 1
ATOM 3160 C C . GLU B 1 190 ? -5.566 -5.41 9.906 1 98.06 190 GLU B C 1
ATOM 3162 O O . GLU B 1 190 ? -5.434 -6.215 8.984 1 98.06 190 GLU B O 1
ATOM 3167 N N . LEU B 1 191 ? -5.883 -4.184 9.734 1 98.62 191 LEU B N 1
ATOM 3168 C CA . LEU B 1 191 ? -6.242 -3.688 8.414 1 98.62 191 LEU B CA 1
ATOM 3169 C C . LEU B 1 191 ? -5.008 -3.559 7.523 1 98.62 191 LEU B C 1
ATOM 3171 O O . LEU B 1 191 ? -5.02 -3.998 6.371 1 98.62 191 LEU B O 1
ATOM 3175 N N . LYS B 1 192 ? -3.955 -2.977 8.086 1 98.75 192 LYS B N 1
ATOM 3176 C CA . LYS B 1 192 ? -2.734 -2.719 7.328 1 98.75 192 LYS B CA 1
ATOM 3177 C C . LYS B 1 192 ? -2.121 -4.02 6.82 1 98.75 192 LYS B C 1
ATOM 3179 O O . LYS B 1 192 ? -1.533 -4.051 5.734 1 98.75 192 LYS B O 1
ATOM 3184 N N . MET B 1 193 ? -2.34 -5.113 7.523 1 98.12 193 MET B N 1
ATOM 3185 C CA . MET B 1 193 ? -1.71 -6.387 7.191 1 98.12 193 MET B CA 1
ATOM 3186 C C . MET B 1 193 ? -2.455 -7.086 6.055 1 98.12 193 MET B C 1
ATOM 3188 O O . MET B 1 193 ? -1.956 -8.055 5.484 1 98.12 193 MET B O 1
ATOM 3192 N N . ILE B 1 194 ? -3.619 -6.605 5.703 1 98.12 194 ILE B N 1
ATOM 3193 C CA . ILE B 1 194 ? -4.348 -7.184 4.582 1 98.12 194 ILE B CA 1
ATOM 3194 C C . ILE B 1 194 ? -3.629 -6.859 3.275 1 98.12 194 ILE B C 1
ATOM 3196 O O . ILE B 1 194 ? -3.35 -5.691 2.988 1 98.12 194 ILE B O 1
ATOM 3200 N N . THR B 1 195 ? -3.314 -7.922 2.479 1 97.81 195 THR B N 1
ATOM 3201 C CA . THR B 1 195 ? -2.723 -7.699 1.164 1 97.81 195 THR B CA 1
ATOM 3202 C C . THR B 1 195 ? -3.633 -6.828 0.303 1 97.81 195 THR B C 1
ATOM 3204 O O . THR B 1 195 ? -4.836 -7.078 0.208 1 97.81 195 THR B O 1
ATOM 3207 N N . GLY B 1 196 ? -3.104 -5.762 -0.257 1 98.31 196 GLY B N 1
ATOM 3208 C CA . GLY B 1 196 ? -3.881 -4.832 -1.065 1 98.31 196 GLY B CA 1
ATOM 3209 C C . GLY B 1 196 ? -4.207 -3.541 -0.344 1 98.31 196 GLY B C 1
ATOM 3210 O O . GLY B 1 196 ? -4.59 -2.553 -0.973 1 98.31 196 GLY B O 1
ATOM 3211 N N . VAL B 1 197 ? -4.129 -3.553 0.993 1 98.88 197 VAL B N 1
ATOM 3212 C CA . VAL B 1 197 ? -4.277 -2.32 1.761 1 98.88 197 VAL B CA 1
ATOM 3213 C C . VAL B 1 197 ? -2.965 -1.544 1.752 1 98.88 197 VAL B C 1
ATOM 3215 O O . VAL B 1 197 ? -1.902 -2.105 2.033 1 98.88 197 VAL B O 1
ATOM 3218 N N . VAL B 1 198 ? -3.068 -0.269 1.406 1 98.81 198 VAL B N 1
ATOM 3219 C CA . VAL B 1 198 ? -1.883 0.58 1.358 1 98.81 198 VAL B CA 1
ATOM 3220 C C . VAL B 1 198 ? -1.711 1.304 2.691 1 98.81 198 VAL B C 1
ATOM 3222 O O . VAL B 1 198 ? -0.618 1.317 3.262 1 98.81 198 VAL B O 1
ATOM 3225 N N . GLU B 1 199 ? -2.805 1.856 3.17 1 98.81 199 GLU B N 1
ATOM 3226 C CA . GLU B 1 199 ? -2.754 2.592 4.43 1 98.81 199 GLU B CA 1
ATOM 3227 C C . GLU B 1 199 ? -4.156 2.836 4.98 1 98.81 199 GLU B C 1
ATOM 3229 O O . GLU B 1 199 ? -5.141 2.766 4.246 1 98.81 199 GLU B O 1
ATOM 3234 N N . THR B 1 200 ? -4.242 3.078 6.293 1 98.81 200 THR B N 1
ATOM 3235 C CA . THR B 1 200 ? -5.508 3.426 6.934 1 98.81 200 THR B CA 1
ATOM 3236 C C . THR B 1 200 ? -5.508 4.887 7.375 1 98.81 200 THR B C 1
ATOM 3238 O O . THR B 1 200 ? -4.445 5.484 7.555 1 98.81 200 THR B O 1
ATOM 3241 N N . GLY B 1 201 ? -6.688 5.379 7.578 1 98.75 201 GLY B N 1
ATOM 3242 C CA . GLY B 1 201 ? -6.836 6.75 8.047 1 98.75 201 GLY B CA 1
ATOM 3243 C C . GLY B 1 201 ? -6.629 6.895 9.539 1 98.75 201 GLY B C 1
ATOM 3244 O O . GLY B 1 201 ? -6.969 7.93 10.117 1 98.75 201 GLY B O 1
ATOM 3245 N N . LEU B 1 202 ? -6.148 5.898 10.234 1 98.62 202 LEU B N 1
ATOM 3246 C CA . LEU B 1 202 ? -5.871 5.988 11.664 1 98.62 202 LEU B CA 1
ATOM 3247 C C . LEU B 1 202 ? -4.477 6.551 11.914 1 98.62 202 LEU B C 1
ATOM 3249 O O . LEU B 1 202 ? -3.479 5.965 11.492 1 98.62 202 LEU B O 1
ATOM 3253 N N . PHE B 1 203 ? -4.398 7.707 12.406 1 97.94 203 PHE B N 1
ATOM 3254 C CA . PHE B 1 203 ? -3.166 8.328 12.883 1 97.94 203 PHE B CA 1
ATOM 3255 C C . PHE B 1 203 ? -3.021 8.148 14.391 1 97.94 203 PHE B C 1
ATOM 3257 O O . PHE B 1 203 ? -3.637 8.883 15.172 1 97.94 203 PHE B O 1
ATOM 3264 N N . ILE B 1 204 ? -2.129 7.172 14.688 1 95.19 204 ILE B N 1
ATOM 3265 C CA . ILE B 1 204 ? -2.031 6.77 16.094 1 95.19 204 ILE B CA 1
ATOM 3266 C C . ILE B 1 204 ? -0.58 6.863 16.547 1 95.19 204 ILE B C 1
ATOM 3268 O O . ILE B 1 204 ? 0.343 6.805 15.742 1 95.19 204 ILE B O 1
ATOM 3272 N N . ASN B 1 205 ? -0.328 7.137 17.797 1 86.56 205 ASN B N 1
ATOM 3273 C CA . ASN B 1 205 ? 0.988 7.152 18.422 1 86.56 205 ASN B CA 1
ATOM 3274 C C . ASN B 1 205 ? 1.891 8.219 17.812 1 86.56 205 ASN B C 1
ATOM 3276 O O . ASN B 1 205 ? 3.074 7.973 17.562 1 86.56 205 ASN B O 1
ATOM 3280 N N . MET B 1 206 ? 1.277 9.297 17.391 1 88.12 206 MET B N 1
ATOM 3281 C CA . MET B 1 206 ? 2.043 10.422 16.859 1 88.12 206 MET B CA 1
ATOM 3282 C C . MET B 1 206 ? 2.205 11.508 17.922 1 88.12 206 MET B C 1
ATOM 3284 O O . MET B 1 206 ? 1.308 11.727 18.734 1 88.12 206 MET B O 1
ATOM 3288 N N . LYS B 1 207 ? 3.398 12.039 18.031 1 77.69 207 LYS B N 1
ATOM 3289 C CA . LYS B 1 207 ? 3.578 13.203 18.906 1 77.69 207 LYS B CA 1
ATOM 3290 C C . LYS B 1 207 ? 2.867 14.43 18.328 1 77.69 207 LYS B C 1
ATOM 3292 O O . LYS B 1 207 ? 3.359 15.055 17.391 1 77.69 207 LYS B O 1
ATOM 3297 N N . SER B 1 208 ? 1.744 14.672 18.953 1 85.88 208 SER B N 1
ATOM 3298 C CA . SER B 1 208 ? 0.94 15.719 18.328 1 85.88 208 SER B CA 1
ATOM 3299 C C . SER B 1 208 ? 0.404 16.688 19.375 1 85.88 208 SER B C 1
ATOM 3301 O O . SER B 1 208 ? 0.344 16.375 20.562 1 85.88 208 SER B O 1
ATOM 3303 N N . LYS B 1 209 ? 0.222 17.906 18.906 1 95.69 209 LYS B N 1
ATOM 3304 C CA . LYS B 1 209 ? -0.603 18.922 19.547 1 95.69 209 LYS B CA 1
ATOM 3305 C C . LYS B 1 209 ? -1.886 19.172 18.766 1 95.69 209 LYS B C 1
ATOM 3307 O O . LYS B 1 209 ? -1.878 19.125 17.531 1 95.69 209 LYS B O 1
ATOM 3312 N N . ALA B 1 210 ? -2.951 19.344 19.547 1 97.88 210 ALA B N 1
ATOM 3313 C CA . ALA B 1 210 ? -4.207 19.672 18.875 1 97.88 210 ALA B CA 1
ATOM 3314 C C . ALA B 1 210 ? -4.633 21.109 19.172 1 97.88 210 ALA B C 1
ATOM 3316 O O . ALA B 1 210 ? -4.605 21.531 20.328 1 97.88 210 ALA B O 1
ATOM 3317 N N . ILE B 1 211 ? -4.938 21.797 18.156 1 98.56 211 ILE B N 1
ATOM 3318 C CA . ILE B 1 211 ? -5.488 23.141 18.234 1 98.56 211 ILE B CA 1
ATOM 3319 C C . ILE B 1 211 ? -6.938 23.141 17.766 1 98.56 211 ILE B C 1
ATOM 3321 O O . ILE B 1 211 ? -7.203 22.984 16.562 1 98.56 211 ILE B O 1
ATOM 3325 N N . ILE B 1 212 ? -7.812 23.406 18.734 1 98.62 212 ILE B N 1
ATOM 3326 C CA . ILE B 1 212 ? -9.234 23.266 18.453 1 98.62 212 ILE B CA 1
ATOM 3327 C C . ILE B 1 212 ? -9.906 24.641 18.5 1 98.62 212 ILE B C 1
ATOM 3329 O O . ILE B 1 212 ? -9.812 25.344 19.516 1 98.62 212 ILE B O 1
ATOM 3333 N N . GLY B 1 213 ? -10.492 25.031 17.344 1 98.5 213 GLY B N 1
ATOM 3334 C CA . GLY B 1 213 ? -11.359 26.203 17.375 1 98.5 213 GLY B CA 1
ATOM 3335 C C . GLY B 1 213 ? -12.703 25.922 18.031 1 98.5 213 GLY B C 1
ATOM 3336 O O . GLY B 1 213 ? -13.414 25 17.625 1 98.5 213 GLY B O 1
ATOM 3337 N N . THR B 1 214 ? -13.008 26.75 19.047 1 97.88 214 THR B N 1
ATOM 3338 C CA . THR B 1 214 ? -14.297 26.625 19.719 1 97.88 214 THR B CA 1
ATOM 3339 C C . THR B 1 214 ? -15.055 27.938 19.719 1 97.88 214 THR B C 1
ATOM 3341 O O . THR B 1 214 ? -14.492 28.984 19.375 1 97.88 214 THR B O 1
ATOM 3344 N N . LYS B 1 215 ? -16.281 27.844 20.078 1 96.19 215 LYS B N 1
ATOM 3345 C CA . LYS B 1 215 ? -17.078 29.047 20.172 1 96.19 215 LYS B CA 1
ATOM 3346 C C . LYS B 1 215 ? -16.5 30.016 21.219 1 96.19 215 LYS B C 1
ATOM 3348 O O . LYS B 1 215 ? -16.719 31.219 21.141 1 96.19 215 LYS B O 1
ATOM 3353 N N . ASN B 1 216 ? -15.734 29.469 22.188 1 96.75 216 ASN B N 1
ATOM 3354 C CA . ASN B 1 216 ? -15.141 30.25 23.25 1 96.75 216 ASN B CA 1
ATOM 3355 C C . ASN B 1 216 ? -13.672 30.547 22.984 1 96.75 216 ASN B C 1
ATOM 3357 O O . ASN B 1 216 ? -12.938 30.938 23.891 1 96.75 216 ASN B O 1
ATOM 3361 N N . GLY B 1 217 ? -13.305 30.25 21.781 1 97.25 217 GLY B N 1
ATOM 3362 C CA . GLY B 1 217 ? -11.914 30.5 21.438 1 97.25 217 GLY B CA 1
ATOM 3363 C C . GLY B 1 217 ? -11.125 29.234 21.172 1 97.25 217 GLY B C 1
ATOM 3364 O O . GLY B 1 217 ? -11.695 28.203 20.797 1 97.25 217 GLY B O 1
ATOM 3365 N N . ILE B 1 218 ? -9.82 29.375 21.266 1 98.19 218 ILE B N 1
ATOM 3366 C CA . ILE B 1 218 ? -8.914 28.266 20.938 1 98.19 218 ILE B CA 1
ATOM 3367 C C . ILE B 1 218 ? -8.719 27.391 22.172 1 98.19 218 ILE B C 1
ATOM 3369 O O . ILE B 1 218 ? -8.555 27.891 23.297 1 98.19 218 ILE B O 1
ATOM 3373 N N . LYS B 1 219 ? -8.727 26.141 22.047 1 97.75 219 LYS B N 1
ATOM 3374 C CA . LYS B 1 219 ? -8.289 25.156 23.031 1 97.75 219 LYS B CA 1
ATOM 3375 C C . LYS B 1 219 ? -7.133 24.312 22.5 1 97.75 219 LYS B C 1
ATOM 3377 O O . LYS B 1 219 ? -7.168 23.859 21.344 1 97.75 219 LYS B O 1
ATOM 3382 N N . GLU B 1 220 ? -6.121 24.172 23.328 1 96.94 220 GLU B N 1
ATOM 3383 C CA . GLU B 1 220 ? -4.965 23.359 22.969 1 96.94 220 GLU B CA 1
ATOM 3384 C C . GLU B 1 220 ? -4.902 22.078 23.812 1 96.94 220 GLU B C 1
ATOM 3386 O O . GLU B 1 220 ? -5.203 22.109 25 1 96.94 220 GLU B O 1
ATOM 3391 N N . TYR B 1 221 ? -4.602 21.047 23.141 1 94.06 221 TYR B N 1
ATOM 3392 C CA . TYR B 1 221 ? -4.438 19.766 23.797 1 94.06 221 TYR B CA 1
ATOM 3393 C C . TYR B 1 221 ? -3.057 19.172 23.516 1 94.06 221 TYR B C 1
ATOM 3395 O O . TYR B 1 221 ? -2.494 19.391 22.438 1 94.06 221 TYR B O 1
#

Secondary structure (DSSP, 8-state):
---HHHHHHHHHHTT--TT-EEEE--SHHHHHHHHHHHHHHHTT---EEEESSHHHHHHHHHTT--B--GGG-S-BSEEEE--SEE-TT--EE--TTS-HHHHHHHHHTBS-EEEEEEGGGB-SSB-SS-EEEEE-STTHHHHHHHHHTTS-EEEE-EETTEE---TTS-EEEEEE-TT-BS-HHHHHHHHHTSTTEEEESEE-S--EEEEEEETTEEEE-/---HHHHHHHHHHTT--TT-EEEE--SHHHHHHHHHHHHHHHTT---EEEESSHHHHHHHHHTT--B--GGG-S-BSEEEE--SEE-TT--EE--TTS-HHHHHHHHHTBS-EEEEEEGGGB-SSB-SS-EEEEE-STTHHHHHHHHHTTT-EEEE-EETTEE---TTS-EEEEEE-TT-BS-HHHHHHHHHTSTTEEEESEE-S--EEEEEEETTEEEE-

Foldseek 3Di:
DDPLLLQQLLVVLVVDAAPFEEEQADDDSSLNVLVNVLVVVVVPRHYEYAYLAPVRVVSNVVSPNHYDDPVVDQAGAEYEYEAQAQAPQRKGQDQPVNSLVSSLVNLVRYPEYEYEEAPVRYDNFAFPFFKKWWFAPVVVVVLVVQLCVVPWDKDWDDDPNHGDAGPVRTTIIGTHHPPTDPDLVVSQVSSCPRPGTDGIRIDPPGRYKYWYRYPVHIDID/DDPLLLQQLLVVLVVDAAPFEEEQADDDSSLNVLVNVLVVVVVPRHYEYAYLAPVRVVSNVVSPNHYDDPVVDQAGAEYEYEAQAQAPQRKGQDQPVNSLVSSLVNLVRYPAYEYEEAPVRYDNFAFPFFKKWWFAPVVVVVLVVQLCVVPWDKDWPDDPNHGDAGPVRTTIIGTHHPPTDPDLVVSQVSSCPRPGTDGIRIDPPGRYKYWYRYPVHIDID

Nearest PDB structures (foldseek):
  3hhe-assembly1_B  TM=9.654E-01  e=2.633E-28  Bartonella henselae str. Houston-1
  6j1k-assembly1_B  TM=9.567E-01  e=4.065E-28  Ochrobactrum sp.
  4gmk-assembly1_B  TM=9.570E-01  e=1.495E-27  Ligilactobacillus salivarius UCC118
  4x84-assembly1_D  TM=9.331E-01  e=1.555E-24  Pseudomonas aeruginosa PAO1
  3uw1-assembly1_A  TM=9.364E-01  e=1.204E-23  Burkholderia thailandensis E264